Protein AF-A0A1Y1UMY4-F1 (afdb_monomer_lite)

pLDDT: mean 73.01, std 16.96, range [22.61, 96.69]

Radius of gyration: 31.1 Å; chains: 1; bounding box: 79×78×99 Å

Organism: NCBI:txid4999

Foldseek 3Di:
DDDPPQDPVNVVVVVVCVVQFDAQADDDQQAFQRWRWGADPQAIWTHRPQDPDDTDDQPDQPVFGHWPDWDDDVQKIWTFTADPPAAWGKTKIAGNCSNPPPDDDSVNNVAGMEIDTDNHDFLDKDWCPPPVDPQPDDDCVLDTFIWTHGFFWTKTWDFDVPPTHTYIFIWTAGQPAWDKTWGPDDYDDGPVHTFPHKDWDDADQWIKMWTADPQWIWIWTWHWHADPVRIIMITIGTADIDPDGAFDDWDWYYDDFFIWIFTAHQFFTKTKTKGKDFDDDDPVVVVVDPDDDPGDIGIDIDIDGQDRFAGWPDWDDAPQWIFTWHQDPQAIKTFIAGPSRDGPAIDDPGNAAFPDKDWDPCVSNVAWFWIWTRRSRDTDTATPDDDPCLLVRLLVSLVVCVVVVHQSQRSLCSSCVVVDPCSLLSNLVPDPDDLLSSLLSQLNSCLSVVNLLLNLLSQLLNQLLQLLVVLVVVVVCVVPDPPQDCVVNLLSLLVNLLSVLVLLVVVVVLPLSSVCCLQAPVSLVSNLSSLVSLVVSLVVLLPDPDFHWADDDPPDDTPSDGDVVRSVVSNVSSVCRCQLQLHPSVLQNVLSVPDDDDPVVRVCCSSDSDRPRPPPPPSPHPDCCSNPVPPPPPPPDPDPDPPPPPDPQFFQFSRSRDGDPDDDDDDDDDDPVVVRVVVRCRHDSNRTHGHGDD

Secondary structure (DSSP, 8-state):
-PPPPPPHHHHHHHHHHHHHS-----S-B-TTT-EEEEEETTEEEEEESSS-PPPEE----TTSPPPSEEEEETTEEEEEEE-TTSS-EEEEEEEGGGG-SS---TTTTTTS-EEEEESS--SEEEE---SS--STT--GGG---EEEE-SSEEEEEEEE--TTS-EEEEEEEETTS-EEEETTPPPPPP-----SEEEEEEETTEEEEEEEETTEEEEEEEEEEE-TTS-EEEEEEEEEEES--S-SEEEEEEETTEEEEEEEETTEEEEEEEEEEEE---HHHHTT--STT--EEEEEEEEEEE---SEEEEEEEETTEEEEEEEETTEEEEEEE-TT--EEEEEEEES---SEEEE-HHHHTTSSEEEEEE-SS-EEEEEES--S-HHHHHHHHHHHHHHTT--THHHHHHHHHT--TTHHHHHHHH----HHHHHHHHHHHHTTTT-HHHHHHHHHHHHHHHHHHHHHHHHHHTTTS-----HHHHHHHHHHHHHHHHHHHHHHTT-TTTTHHHHSHHHHHHHHHHHHHHHHHHHHHHT--SPBPPPPPTTS----S-BHHHHHHHHHHHHHHHHHTT--HHHHHHHHHH-PPPHHHHHHHHH-SS----------PPPTHHHH----------S-------S--PEEETTT--EES------SSS-HHHHHHHHHTT-BTTTB-EEE--

Sequence (694 aa):
MMDPAESSKAGLQRMRRLAAAPPTIKDARHLITSHLVYPSPSGFLITPIYDSYPPRPIPFPPIMSPVKFLWQHGDWITTYHPNIVGEGGQLGIYPKGILSPTMVPANVLGLNHATLALDKEPIEVLPLYTSGDGPPSWRPEHGPVLLVLTTKALLLVHPSSQAYKYTSTMIQCPIHMRWRASVGEQVPVDSGYAIERGWMGEAGDAAWVATESEGELRMLRAEVGMSRDDTWYLEVTPLPALPVRGLQGVVFMPFEDGVEAVVIQPRAAHTYTIQRQEAELVNSFAELSEATSQVSWDWFVSGSRTASLPGIIEAIQVGPNFIVVLSTDDGVMLAQMDRLWTIQSKVDLGPRRVDGIMCSQGALGGTLGLVGIHDGREILLVPFPLQEDLASSAYDSILSAINDGSDWSDVVRAAFASRKPNLARDILQLARLDADHLLQLQVAVFGHSHQNQLRDVSAEMLRLRQASGLFTLAAQFEKIIKFDCVWPLVTVAEWSFCTLSSIFRDVILKDAVRSLHVLVPHARSTILVLLSQLDAFSSYVAGLDHPIPQPQTRYMPTSLSGDPRATILAKDRMRNLASSHGVEIERWGKELQAIHMRPTEEESLFLQPELVPVRLKALTLPAPSSLFLNESESQIYDAVTFAPIAGDVGLICDRCESRTVASFGVTGGDSIWEKWVKDREESCGCGGCWVRGR

Structure (mmCIF, N/CA/C/O backbone):
data_AF-A0A1Y1UMY4-F1
#
_entry.id   AF-A0A1Y1UMY4-F1
#
loop_
_atom_site.group_PDB
_atom_site.id
_atom_site.type_symbol
_atom_site.label_atom_id
_atom_site.label_alt_id
_atom_site.label_comp_id
_atom_site.label_asym_id
_atom_site.label_entity_id
_atom_site.label_seq_id
_atom_site.pdbx_PDB_ins_code
_atom_site.Cartn_x
_atom_site.Cartn_y
_atom_site.Cartn_z
_atom_site.occupancy
_atom_site.B_iso_or_equiv
_atom_site.auth_seq_id
_atom_site.auth_comp_id
_atom_site.auth_asym_id
_atom_site.auth_atom_id
_atom_site.pdbx_PDB_model_num
ATOM 1 N N . MET A 1 1 ? 22.511 -48.573 -16.377 1.00 36.56 1 MET A N 1
ATOM 2 C CA . MET A 1 1 ? 22.950 -48.560 -14.966 1.00 36.56 1 MET A CA 1
ATOM 3 C C . MET A 1 1 ? 21.928 -47.732 -14.217 1.00 36.56 1 MET A C 1
ATOM 5 O O . MET A 1 1 ? 21.738 -46.588 -14.592 1.00 36.56 1 MET A O 1
ATOM 9 N N . MET A 1 2 ? 21.171 -48.342 -13.302 1.00 33.12 2 MET A N 1
ATOM 10 C CA . MET A 1 2 ? 20.221 -47.612 -12.459 1.00 33.12 2 MET A CA 1
ATOM 11 C C . MET A 1 2 ? 21.018 -46.898 -11.375 1.00 33.12 2 MET A C 1
ATOM 13 O O . MET A 1 2 ? 21.764 -47.561 -10.651 1.00 33.12 2 MET A O 1
ATOM 17 N N . ASP A 1 3 ? 20.884 -45.577 -11.288 1.00 37.84 3 ASP A N 1
ATOM 18 C CA . ASP A 1 3 ? 21.453 -44.838 -10.169 1.00 37.84 3 ASP A CA 1
ATOM 19 C C . ASP A 1 3 ? 20.849 -45.367 -8.860 1.00 37.84 3 ASP A C 1
ATOM 21 O O . ASP A 1 3 ? 19.635 -45.601 -8.786 1.00 37.84 3 ASP A O 1
ATOM 25 N N . PRO A 1 4 ? 21.676 -45.625 -7.833 1.00 53.31 4 PRO A N 1
ATOM 26 C CA . PRO A 1 4 ? 21.186 -46.123 -6.561 1.00 53.31 4 PRO A CA 1
ATOM 27 C C . PRO A 1 4 ? 20.214 -45.108 -5.956 1.00 53.31 4 PRO A C 1
ATOM 29 O O . PRO A 1 4 ? 20.507 -43.914 -5.889 1.00 53.31 4 PRO A O 1
ATOM 32 N N . ALA A 1 5 ? 19.056 -45.605 -5.514 1.00 50.12 5 ALA A N 1
ATOM 33 C CA . ALA A 1 5 ? 18.017 -44.797 -4.895 1.00 50.12 5 ALA A CA 1
ATOM 34 C C . ALA A 1 5 ? 18.607 -43.936 -3.770 1.00 50.12 5 ALA A C 1
ATOM 36 O O . ALA A 1 5 ? 19.289 -44.431 -2.867 1.00 50.12 5 ALA A O 1
ATOM 37 N N . GLU A 1 6 ? 18.351 -42.634 -3.845 1.00 58.62 6 GLU A N 1
ATOM 38 C CA . GLU A 1 6 ? 18.824 -41.673 -2.862 1.00 58.62 6 GLU A CA 1
ATOM 39 C C . GLU A 1 6 ? 18.323 -42.069 -1.465 1.00 58.62 6 GLU A C 1
ATOM 41 O O . GLU A 1 6 ? 17.126 -42.240 -1.232 1.00 58.62 6 GLU A O 1
ATOM 46 N N . SER A 1 7 ? 19.248 -42.243 -0.518 1.00 74.50 7 SER A N 1
ATOM 47 C CA . SER A 1 7 ? 18.874 -42.597 0.853 1.00 74.50 7 SER A CA 1
ATOM 48 C C . SER A 1 7 ? 18.016 -41.495 1.486 1.00 74.50 7 SER A C 1
ATOM 50 O O . SER A 1 7 ? 18.264 -40.305 1.276 1.00 74.50 7 SER A O 1
ATOM 52 N N . SER A 1 8 ? 17.057 -41.872 2.338 1.00 50.28 8 SER A N 1
ATOM 53 C CA . SER A 1 8 ? 16.174 -40.925 3.040 1.00 50.28 8 SER A CA 1
ATOM 54 C C . SER A 1 8 ? 16.948 -39.824 3.774 1.00 50.28 8 SER A C 1
ATOM 56 O O . SER A 1 8 ? 16.522 -38.675 3.803 1.00 50.28 8 SER A O 1
ATOM 58 N N . LYS A 1 9 ? 18.133 -40.146 4.304 1.00 57.78 9 LYS A N 1
ATOM 59 C CA . LYS A 1 9 ? 19.028 -39.205 4.987 1.00 57.78 9 LYS A CA 1
ATOM 60 C C . LYS A 1 9 ? 19.677 -38.197 4.033 1.00 57.78 9 LYS A C 1
ATOM 62 O O . LYS A 1 9 ? 19.785 -37.026 4.392 1.00 57.78 9 LYS A O 1
ATOM 67 N N . ALA A 1 10 ? 20.080 -38.632 2.839 1.00 60.75 10 ALA A N 1
ATOM 68 C CA . ALA A 1 10 ? 20.616 -37.752 1.800 1.00 60.75 10 ALA A CA 1
ATOM 69 C C . ALA A 1 10 ? 19.525 -36.815 1.259 1.00 60.75 10 ALA A C 1
ATOM 71 O O . ALA A 1 10 ? 19.747 -35.606 1.196 1.00 60.75 10 ALA A O 1
ATOM 72 N N . GLY A 1 11 ? 18.313 -37.336 1.032 1.00 62.06 11 GLY A N 1
ATOM 73 C CA . GLY A 1 11 ? 17.154 -36.526 0.651 1.00 62.06 11 GLY A CA 1
ATOM 74 C C . GLY A 1 11 ? 16.782 -35.485 1.714 1.00 62.06 11 GLY A C 1
ATOM 75 O O . GLY A 1 11 ? 16.534 -34.325 1.392 1.00 62.06 11 GLY A O 1
ATOM 76 N N . LEU A 1 12 ? 16.828 -35.851 3.000 1.00 51.88 12 LEU A N 1
ATOM 77 C CA . LEU A 1 12 ? 16.530 -34.945 4.118 1.00 51.88 12 LEU A CA 1
ATOM 78 C C . LEU A 1 12 ? 17.640 -33.900 4.331 1.00 51.88 12 LEU A C 1
ATOM 80 O O . LEU A 1 12 ? 17.353 -32.753 4.666 1.00 51.88 12 LEU A O 1
ATOM 84 N N . GLN A 1 13 ? 18.905 -34.251 4.079 1.00 54.06 13 GLN A N 1
ATOM 85 C CA . GLN A 1 13 ? 20.010 -33.287 4.046 1.00 54.06 13 GLN A CA 1
ATOM 86 C C . GLN A 1 13 ? 19.921 -32.341 2.847 1.00 54.06 13 GLN A C 1
ATOM 88 O O . GLN A 1 13 ? 20.197 -31.156 3.012 1.00 54.06 13 GLN A O 1
ATOM 93 N N . ARG A 1 14 ? 19.495 -32.817 1.672 1.00 61.66 14 ARG A N 1
ATOM 94 C CA . ARG A 1 14 ? 19.225 -31.960 0.512 1.00 61.66 14 ARG A CA 1
ATOM 95 C C . ARG A 1 14 ? 18.067 -31.007 0.794 1.00 61.66 14 ARG A C 1
ATOM 97 O O . ARG A 1 14 ? 18.213 -29.820 0.554 1.00 61.66 14 ARG A O 1
ATOM 104 N N . MET A 1 15 ? 16.976 -31.492 1.385 1.00 44.41 15 MET A N 1
ATOM 105 C CA . MET A 1 15 ? 15.841 -30.666 1.819 1.00 44.41 15 MET A CA 1
ATOM 106 C C . MET A 1 15 ? 16.258 -29.618 2.855 1.00 44.41 15 MET A C 1
ATOM 108 O O . MET A 1 15 ? 15.881 -28.461 2.736 1.00 44.41 15 MET A O 1
ATOM 112 N N . ARG A 1 16 ? 17.096 -29.984 3.834 1.00 54.53 16 ARG A N 1
ATOM 113 C CA . ARG A 1 16 ? 17.650 -29.027 4.805 1.00 54.53 16 ARG A CA 1
ATOM 114 C C . ARG A 1 16 ? 18.604 -28.024 4.166 1.00 54.53 16 ARG A C 1
ATOM 116 O O . ARG A 1 16 ? 18.604 -26.879 4.583 1.00 54.53 16 ARG A O 1
ATOM 123 N N . ARG A 1 17 ? 19.390 -28.418 3.158 1.00 50.72 17 ARG A N 1
ATOM 124 C CA . ARG A 1 17 ? 20.234 -27.493 2.382 1.00 50.72 17 ARG A CA 1
ATOM 125 C C . ARG A 1 17 ? 19.408 -26.570 1.490 1.00 50.72 17 ARG A C 1
ATOM 127 O O . ARG A 1 17 ? 19.767 -25.414 1.378 1.00 50.72 17 ARG A O 1
ATOM 134 N N . LEU A 1 18 ? 18.307 -27.046 0.914 1.00 44.22 18 LEU A N 1
ATOM 135 C CA . LEU A 1 18 ? 17.356 -26.222 0.160 1.00 44.22 18 LEU A CA 1
ATOM 136 C C . LEU A 1 18 ? 16.571 -25.270 1.074 1.00 44.22 18 LEU A C 1
ATOM 138 O O . LEU A 1 18 ? 16.262 -24.164 0.662 1.00 44.22 18 LEU A O 1
ATOM 142 N N . ALA A 1 19 ? 16.290 -25.678 2.316 1.00 43.62 19 ALA A N 1
ATOM 143 C CA . ALA A 1 19 ? 15.649 -24.836 3.326 1.00 43.62 19 ALA A CA 1
ATOM 144 C C . ALA A 1 19 ? 16.617 -23.852 4.014 1.00 43.62 19 ALA A C 1
ATOM 146 O O . ALA A 1 19 ? 16.173 -22.836 4.535 1.00 43.62 19 ALA A O 1
ATOM 147 N N . ALA A 1 20 ? 17.919 -24.164 4.054 1.00 38.81 20 ALA A N 1
ATOM 148 C CA . ALA A 1 20 ? 18.959 -23.337 4.675 1.00 38.81 20 ALA A CA 1
ATOM 149 C C . ALA A 1 20 ? 19.760 -22.494 3.671 1.00 38.81 20 ALA A C 1
ATOM 151 O O . ALA A 1 20 ? 20.497 -21.606 4.089 1.00 38.81 20 ALA A O 1
ATOM 152 N N . ALA A 1 21 ? 19.658 -22.775 2.370 1.00 33.44 21 ALA A N 1
ATOM 153 C CA . ALA A 1 21 ? 20.137 -21.874 1.338 1.00 33.44 21 ALA A CA 1
ATOM 154 C C . ALA A 1 21 ? 19.139 -20.710 1.263 1.00 33.44 21 ALA A C 1
ATOM 156 O O . ALA A 1 21 ? 17.986 -20.951 0.898 1.00 33.44 21 ALA A O 1
ATOM 157 N N . PRO A 1 22 ? 19.532 -19.479 1.629 1.00 38.06 22 PRO A N 1
ATOM 158 C CA . PRO A 1 22 ? 18.684 -18.329 1.378 1.00 38.06 22 PRO A CA 1
ATOM 159 C C . PRO A 1 22 ? 18.432 -18.278 -0.137 1.00 38.06 22 PRO A C 1
ATOM 161 O O . PRO A 1 22 ? 19.393 -18.344 -0.912 1.00 38.06 22 PRO A O 1
ATOM 164 N N . PRO A 1 23 ? 17.166 -18.285 -0.587 1.00 38.00 23 PRO A N 1
ATOM 165 C CA . PRO A 1 23 ? 16.874 -18.200 -2.007 1.00 38.00 23 PRO A CA 1
ATOM 166 C C . PRO A 1 23 ? 17.467 -16.893 -2.539 1.00 38.00 23 PRO A C 1
ATOM 168 O O . PRO A 1 23 ? 17.378 -15.859 -1.886 1.00 38.00 23 PRO A O 1
ATOM 171 N N . THR A 1 24 ? 18.086 -16.933 -3.716 1.00 34.22 24 THR A N 1
ATOM 172 C CA . THR A 1 24 ? 18.463 -15.725 -4.457 1.00 34.22 24 THR A CA 1
ATOM 173 C C . THR A 1 24 ? 17.178 -14.984 -4.815 1.00 34.22 24 THR A C 1
ATOM 175 O O . THR A 1 24 ? 16.451 -15.412 -5.712 1.00 34.22 24 THR A O 1
ATOM 178 N N . ILE A 1 25 ? 16.861 -13.923 -4.075 1.00 43.47 25 ILE A N 1
ATOM 179 C CA . ILE A 1 25 ? 15.634 -13.141 -4.238 1.00 43.47 25 ILE A CA 1
ATOM 180 C C . ILE A 1 25 ? 15.899 -12.109 -5.335 1.00 43.47 25 ILE A C 1
ATOM 182 O O . ILE A 1 25 ? 16.573 -11.110 -5.111 1.00 43.47 25 ILE A O 1
ATOM 186 N N . LYS A 1 26 ? 15.389 -12.372 -6.538 1.00 35.94 26 LYS A N 1
ATOM 187 C CA . LYS A 1 26 ? 15.109 -11.336 -7.537 1.00 35.94 26 LYS A CA 1
ATOM 188 C C . LYS A 1 26 ? 13.591 -11.183 -7.594 1.00 35.94 26 LYS A C 1
ATOM 190 O O . LYS A 1 26 ? 12.945 -12.090 -8.106 1.00 35.94 26 LYS A O 1
ATOM 195 N N . ASP A 1 27 ? 13.085 -10.093 -7.012 1.00 44.94 27 ASP A N 1
ATOM 196 C CA . ASP A 1 27 ? 11.700 -9.577 -7.082 1.00 44.94 27 ASP A CA 1
ATOM 197 C C . ASP A 1 27 ? 10.603 -10.491 -6.484 1.00 44.94 27 ASP A C 1
ATOM 199 O O . ASP A 1 27 ? 10.583 -11.695 -6.703 1.00 44.94 27 ASP A O 1
ATOM 203 N N . ALA A 1 28 ? 9.607 -10.054 -5.707 1.00 51.97 28 ALA A N 1
ATOM 204 C CA . ALA A 1 28 ? 9.088 -8.747 -5.314 1.00 51.97 28 ALA A CA 1
ATOM 205 C C . ALA A 1 28 ? 8.310 -8.928 -3.991 1.00 51.97 28 ALA A C 1
ATOM 207 O O . ALA A 1 28 ? 7.647 -9.952 -3.775 1.00 51.97 28 ALA A O 1
ATOM 208 N N . ARG A 1 29 ? 8.350 -7.937 -3.091 1.00 48.78 29 ARG A N 1
ATOM 209 C CA . ARG A 1 29 ? 7.469 -7.922 -1.915 1.00 48.78 29 ARG A CA 1
ATOM 210 C C . ARG A 1 29 ? 6.068 -7.527 -2.369 1.00 48.78 29 ARG A C 1
ATOM 212 O O . ARG A 1 29 ? 5.884 -6.489 -2.993 1.00 48.78 29 ARG A O 1
ATOM 219 N N . HIS A 1 30 ? 5.085 -8.353 -2.046 1.00 53.31 30 HIS A N 1
ATOM 220 C CA . HIS A 1 30 ? 3.710 -8.112 -2.435 1.00 53.31 30 HIS A CA 1
ATOM 221 C C . HIS A 1 30 ? 3.126 -6.909 -1.682 1.00 53.31 30 HIS A C 1
ATOM 223 O O . HIS A 1 30 ? 2.999 -6.956 -0.457 1.00 53.31 30 HIS A O 1
ATOM 229 N N . LEU A 1 31 ? 2.745 -5.864 -2.427 1.00 48.31 31 LEU A N 1
ATOM 230 C CA . LEU A 1 31 ? 2.330 -4.558 -1.889 1.00 48.31 31 LEU A CA 1
ATOM 231 C C . LEU A 1 31 ? 1.123 -4.610 -0.931 1.00 48.31 31 LEU A C 1
ATOM 233 O O . LEU A 1 31 ? 1.003 -3.734 -0.090 1.00 48.31 31 LEU A O 1
ATOM 237 N N . ILE A 1 32 ? 0.247 -5.620 -1.035 1.00 51.47 32 ILE A N 1
ATOM 238 C CA . ILE A 1 32 ? -0.978 -5.713 -0.206 1.00 51.47 32 ILE A CA 1
ATOM 239 C C . ILE A 1 32 ? -0.870 -6.797 0.873 1.00 51.47 32 ILE A C 1
ATOM 241 O O . ILE A 1 32 ? -1.216 -6.581 2.023 1.00 51.47 32 ILE A O 1
ATOM 245 N N . THR A 1 33 ? -0.370 -7.985 0.529 1.00 57.88 33 THR A N 1
ATOM 246 C CA . THR A 1 33 ? -0.416 -9.147 1.443 1.00 57.88 33 THR A CA 1
ATOM 247 C C . THR A 1 33 ? 0.867 -9.341 2.244 1.00 57.88 33 THR A C 1
ATOM 249 O O . THR A 1 33 ? 0.981 -10.333 2.959 1.00 57.88 33 THR A O 1
ATOM 252 N N . SER A 1 34 ? 1.875 -8.471 2.091 1.00 61.12 34 SER A N 1
ATOM 253 C CA . SER A 1 34 ? 3.194 -8.639 2.721 1.00 61.12 34 SER A CA 1
ATOM 254 C C . SER A 1 34 ? 3.832 -10.015 2.482 1.00 61.12 34 SER A C 1
ATOM 256 O O . SER A 1 34 ? 4.637 -10.481 3.282 1.00 61.12 34 SER A O 1
ATOM 258 N N . HIS A 1 35 ? 3.485 -10.702 1.395 1.00 67.44 35 HIS A N 1
ATOM 259 C CA . HIS A 1 35 ? 4.154 -11.940 1.023 1.00 67.44 35 HIS A CA 1
ATOM 260 C C . HIS A 1 35 ? 5.439 -11.622 0.249 1.00 67.44 35 HIS A C 1
ATOM 262 O O . HIS A 1 35 ? 5.453 -10.738 -0.607 1.00 67.44 35 HIS A O 1
ATOM 268 N N . LEU A 1 36 ? 6.517 -12.349 0.527 1.00 70.12 36 LEU A N 1
ATOM 269 C CA . LEU A 1 36 ? 7.683 -12.390 -0.348 1.00 70.12 36 LEU A CA 1
ATOM 270 C C . LEU A 1 36 ? 7.368 -13.338 -1.488 1.00 70.12 36 LEU A C 1
ATOM 272 O O . LEU A 1 36 ? 7.119 -14.522 -1.261 1.00 70.12 36 LEU A O 1
ATOM 276 N N . VAL A 1 37 ? 7.389 -12.811 -2.703 1.00 69.31 37 VAL A N 1
ATOM 277 C CA . VAL A 1 37 ? 7.469 -13.625 -3.907 1.00 69.31 37 VAL A CA 1
ATOM 278 C C . VAL A 1 37 ? 8.944 -13.730 -4.262 1.00 69.31 37 VAL A C 1
ATOM 280 O O . VAL A 1 37 ? 9.647 -12.727 -4.197 1.00 69.31 37 VAL A O 1
ATOM 283 N N . TYR A 1 38 ? 9.428 -14.930 -4.570 1.00 69.62 38 TYR A N 1
ATOM 284 C CA . TYR A 1 38 ? 10.811 -15.117 -5.002 1.00 69.62 38 TYR A CA 1
ATOM 285 C C . TYR A 1 38 ? 10.964 -16.306 -5.953 1.00 69.62 38 TYR A C 1
ATOM 287 O O . TYR A 1 38 ? 10.194 -17.273 -5.883 1.00 69.62 38 TYR A O 1
ATOM 295 N N . PRO A 1 39 ? 11.962 -16.260 -6.848 1.00 69.38 39 PRO A N 1
ATOM 296 C CA . PRO A 1 39 ? 12.202 -17.319 -7.811 1.00 69.38 39 PRO A CA 1
ATOM 297 C C . PRO A 1 39 ? 12.777 -18.574 -7.138 1.00 69.38 39 PRO A C 1
ATOM 299 O O . PRO A 1 39 ? 13.544 -18.528 -6.178 1.00 69.38 39 PRO A O 1
ATOM 302 N N . SER A 1 40 ? 12.409 -19.724 -7.683 1.00 72.94 40 SER A N 1
ATOM 303 C CA . SER A 1 40 ? 12.843 -21.074 -7.329 1.00 72.94 40 SER A CA 1
ATOM 304 C C . SER A 1 40 ? 13.078 -21.860 -8.628 1.00 72.94 40 SER A C 1
ATOM 306 O O . SER A 1 40 ? 12.461 -21.555 -9.651 1.00 72.94 40 SER A O 1
ATOM 308 N N . PRO A 1 41 ? 13.913 -22.918 -8.636 1.00 69.75 41 PRO A N 1
ATOM 309 C CA . PRO A 1 41 ? 14.074 -23.781 -9.811 1.00 69.75 41 PRO A CA 1
ATOM 310 C C . PRO A 1 41 ? 12.758 -24.355 -10.365 1.00 69.75 41 PRO A C 1
ATOM 312 O O . PRO A 1 41 ? 12.697 -24.749 -11.525 1.00 69.75 41 PRO A O 1
ATOM 315 N N . SER A 1 42 ? 11.707 -24.417 -9.541 1.00 70.00 42 SER A N 1
ATOM 316 C CA . SER A 1 42 ? 10.377 -24.916 -9.901 1.00 70.00 42 SER A CA 1
ATOM 317 C C . SER A 1 42 ? 9.348 -23.815 -10.215 1.00 70.00 42 SER A C 1
ATOM 319 O O . SER A 1 42 ? 8.154 -24.108 -10.222 1.00 70.00 42 SER A O 1
ATOM 321 N N . GLY A 1 43 ? 9.767 -22.562 -10.421 1.00 75.81 43 GLY A N 1
ATOM 322 C CA . GLY A 1 43 ? 8.888 -21.402 -10.629 1.00 75.81 43 GLY A CA 1
ATOM 323 C C . GLY A 1 43 ? 8.980 -20.402 -9.478 1.00 75.81 43 GLY A C 1
ATOM 324 O O . GLY A 1 43 ? 10.022 -20.281 -8.852 1.00 75.81 43 GLY A O 1
ATOM 325 N N . PHE A 1 44 ? 7.902 -19.692 -9.156 1.00 74.75 44 PHE A N 1
ATOM 326 C CA . PHE A 1 44 ? 7.912 -18.720 -8.058 1.00 74.75 44 PHE A CA 1
ATOM 327 C C . PHE A 1 44 ? 7.317 -19.320 -6.786 1.00 74.75 44 PHE A C 1
ATOM 329 O O . PHE A 1 44 ? 6.289 -20.006 -6.817 1.00 74.75 44 PHE A O 1
ATOM 336 N N . LEU A 1 45 ? 7.980 -19.059 -5.664 1.00 76.69 45 LEU A N 1
ATOM 337 C CA . LEU A 1 45 ? 7.483 -19.363 -4.333 1.00 76.69 45 LEU A CA 1
ATOM 338 C C . LEU A 1 45 ? 6.942 -18.089 -3.698 1.00 76.69 45 LEU A C 1
ATOM 340 O O . LEU A 1 45 ? 7.440 -16.990 -3.932 1.00 76.69 45 LEU A O 1
ATOM 344 N N . ILE A 1 46 ? 5.916 -18.267 -2.884 1.00 77.38 46 ILE A N 1
ATOM 345 C CA . ILE A 1 46 ? 5.348 -17.248 -2.028 1.00 77.38 46 ILE A CA 1
ATOM 346 C C . ILE A 1 46 ? 5.578 -17.693 -0.596 1.00 77.38 46 ILE A C 1
ATOM 348 O O . ILE A 1 46 ? 5.159 -18.789 -0.209 1.00 77.38 46 ILE A O 1
ATOM 352 N N . THR A 1 47 ? 6.181 -16.816 0.193 1.00 76.19 47 THR A N 1
ATOM 353 C CA . THR A 1 47 ? 6.294 -16.994 1.636 1.00 76.19 47 THR A CA 1
ATOM 354 C C . THR A 1 47 ? 5.704 -15.770 2.317 1.00 76.19 47 THR A C 1
ATOM 356 O O . THR A 1 47 ? 6.152 -14.655 2.045 1.00 76.19 47 THR A O 1
ATOM 359 N N . PRO A 1 48 ? 4.690 -15.924 3.176 1.00 67.81 48 PRO A N 1
ATOM 360 C CA . PRO A 1 48 ? 4.252 -14.822 4.023 1.00 67.81 48 PRO A CA 1
ATOM 361 C C . PRO A 1 48 ? 5.435 -14.343 4.874 1.00 67.81 48 PRO A C 1
ATOM 363 O O . PRO A 1 48 ? 6.095 -15.155 5.514 1.00 67.81 48 PRO A O 1
ATOM 366 N N . ILE A 1 49 ? 5.729 -13.037 4.883 1.00 58.16 49 ILE A N 1
ATOM 367 C CA . ILE A 1 49 ? 6.838 -12.494 5.698 1.00 58.16 49 ILE A CA 1
ATOM 368 C C . ILE A 1 49 ? 6.600 -12.749 7.188 1.00 58.16 49 ILE A C 1
ATOM 370 O O . ILE A 1 49 ? 7.549 -12.902 7.953 1.00 58.16 49 ILE A O 1
ATOM 374 N N . TYR A 1 50 ? 5.330 -12.769 7.589 1.00 50.59 50 TYR A N 1
ATOM 375 C CA . TYR A 1 50 ? 4.914 -12.731 8.986 1.00 50.59 50 TYR A CA 1
ATOM 376 C C . TYR A 1 50 ? 4.346 -14.053 9.509 1.00 50.59 50 TYR A C 1
ATOM 378 O O . TYR A 1 50 ? 4.209 -14.204 10.720 1.00 50.59 50 TYR A O 1
ATOM 386 N N . ASP A 1 51 ? 4.113 -15.046 8.644 1.00 54.19 51 ASP A N 1
ATOM 387 C CA . ASP A 1 51 ? 3.682 -16.373 9.081 1.00 54.19 51 ASP A CA 1
ATOM 388 C C . ASP A 1 51 ? 4.806 -17.404 8.961 1.00 54.19 51 ASP A C 1
ATOM 390 O O . ASP A 1 51 ? 5.578 -17.434 8.007 1.00 54.19 51 ASP A O 1
ATOM 394 N N . SER A 1 52 ? 4.813 -18.358 9.890 1.00 55.91 52 SER A N 1
ATOM 395 C CA . SER A 1 52 ? 5.704 -19.531 9.867 1.00 55.91 52 SER A CA 1
ATOM 396 C C . SER A 1 52 ? 5.362 -20.571 8.784 1.00 55.91 52 SER A C 1
ATOM 398 O O . SER A 1 52 ? 5.864 -21.699 8.831 1.00 55.91 52 SER A O 1
ATOM 400 N N . TYR A 1 53 ? 4.498 -20.231 7.820 1.00 61.69 53 TYR A N 1
ATOM 401 C CA . TYR A 1 53 ? 4.160 -21.152 6.742 1.00 61.69 53 TYR A CA 1
ATOM 402 C C . TYR A 1 53 ? 5.387 -21.417 5.871 1.00 61.69 53 TYR A C 1
ATOM 404 O O . TYR A 1 53 ? 6.119 -20.487 5.522 1.00 61.69 53 TYR A O 1
ATOM 412 N N . PRO A 1 54 ? 5.618 -22.684 5.488 1.00 69.44 54 PRO A N 1
ATOM 413 C CA . PRO A 1 54 ? 6.675 -22.986 4.550 1.00 69.44 54 PRO A CA 1
ATOM 414 C C . PRO A 1 54 ? 6.390 -22.280 3.216 1.00 69.44 54 PRO A C 1
ATOM 416 O O . PRO A 1 54 ? 5.222 -22.138 2.833 1.00 69.44 54 PRO A O 1
ATOM 419 N N . PRO A 1 55 ? 7.446 -21.896 2.486 1.00 76.88 55 PRO A N 1
ATOM 420 C CA . PRO A 1 55 ? 7.316 -21.406 1.126 1.00 76.88 55 PRO A CA 1
ATOM 421 C C . PRO A 1 55 ? 6.452 -22.331 0.282 1.00 76.88 55 PRO A C 1
ATOM 423 O O . PRO A 1 55 ? 6.671 -23.546 0.258 1.00 76.88 55 PRO A O 1
ATOM 426 N N . ARG A 1 56 ? 5.484 -21.764 -0.430 1.00 77.75 56 ARG A N 1
ATOM 427 C CA . ARG A 1 56 ? 4.577 -22.524 -1.297 1.00 77.75 56 ARG A CA 1
ATOM 428 C C . ARG A 1 56 ? 4.619 -21.984 -2.724 1.00 77.75 56 ARG A C 1
ATOM 430 O O . ARG A 1 56 ? 4.811 -20.785 -2.896 1.00 77.75 56 ARG A O 1
ATOM 437 N N . PRO A 1 57 ? 4.440 -22.823 -3.753 1.00 78.06 57 PRO A N 1
ATOM 438 C CA . PRO A 1 57 ? 4.334 -22.335 -5.123 1.00 78.06 57 PRO A CA 1
ATOM 439 C C . PRO A 1 57 ? 3.117 -21.421 -5.279 1.00 78.06 57 PRO A C 1
ATOM 441 O O . PRO A 1 57 ? 2.084 -21.637 -4.638 1.00 78.06 57 PRO A O 1
ATOM 444 N N . ILE A 1 58 ? 3.235 -20.408 -6.139 1.00 75.81 58 ILE A N 1
ATOM 445 C CA . ILE A 1 58 ? 2.074 -19.611 -6.553 1.00 75.81 58 ILE A CA 1
ATOM 446 C C . ILE A 1 58 ? 1.049 -20.563 -7.193 1.00 75.81 58 ILE A C 1
ATOM 448 O O . ILE A 1 58 ? 1.450 -21.389 -8.021 1.00 75.81 58 ILE A O 1
ATOM 452 N N . PRO A 1 59 ? -0.247 -20.488 -6.841 1.00 71.06 59 PRO A N 1
ATOM 453 C CA . PRO A 1 59 ? -1.268 -21.389 -7.370 1.00 71.06 59 PRO A CA 1
ATOM 454 C C . PRO A 1 59 ? -1.653 -21.023 -8.815 1.00 71.06 59 PRO A C 1
ATOM 456 O O . PRO A 1 59 ? -2.789 -20.647 -9.098 1.00 71.06 59 PRO A O 1
ATOM 459 N N . PHE A 1 60 ? -0.702 -21.124 -9.744 1.00 71.19 60 PHE A N 1
ATOM 460 C CA . PHE A 1 60 ? -0.973 -20.997 -11.173 1.00 71.19 60 PHE A CA 1
ATOM 461 C C . PHE A 1 60 ? -1.725 -22.230 -11.697 1.00 71.19 60 PHE A C 1
ATOM 463 O O . PHE A 1 60 ? -1.579 -23.325 -11.138 1.00 71.19 60 PHE A O 1
ATOM 470 N N . PRO A 1 61 ? -2.517 -22.094 -12.778 1.00 71.25 61 PRO A N 1
ATOM 471 C CA . PRO A 1 61 ? -3.178 -23.232 -13.404 1.00 71.25 61 PRO A CA 1
ATOM 472 C C . PRO A 1 61 ? -2.167 -24.339 -13.759 1.00 71.25 61 PRO A C 1
ATOM 474 O O . PRO A 1 61 ? -1.168 -24.055 -14.420 1.00 71.25 61 PRO A O 1
ATOM 477 N N . PRO A 1 62 ? -2.427 -25.615 -13.409 1.00 64.94 62 PRO A N 1
ATOM 478 C CA . PRO A 1 62 ? -1.477 -26.718 -13.618 1.00 64.94 62 PRO A CA 1
ATOM 479 C C . PRO A 1 62 ? -1.215 -27.042 -15.098 1.00 64.94 62 PRO A C 1
ATOM 481 O O . PRO A 1 62 ? -0.362 -27.865 -15.411 1.00 64.94 62 PRO A O 1
ATOM 484 N N . ILE A 1 63 ? -1.976 -26.427 -16.007 1.00 71.56 63 ILE A N 1
ATOM 485 C CA . ILE A 1 63 ? -1.854 -26.585 -17.460 1.00 71.56 63 ILE A CA 1
ATOM 486 C C . ILE A 1 63 ? -0.673 -25.764 -18.005 1.00 71.56 63 ILE A C 1
ATOM 488 O O . ILE A 1 63 ? -0.171 -26.055 -19.088 1.00 71.56 63 ILE A O 1
ATOM 492 N N . MET A 1 64 ? -0.210 -24.756 -17.264 1.00 77.69 64 MET A N 1
ATOM 493 C CA . MET A 1 64 ? 0.897 -23.907 -17.688 1.00 77.69 64 MET A CA 1
ATOM 494 C C . MET A 1 64 ? 2.234 -24.411 -17.160 1.00 77.69 64 MET A C 1
ATOM 496 O O . MET A 1 64 ? 2.321 -25.054 -16.114 1.00 77.69 64 MET A O 1
ATOM 500 N N . SER A 1 65 ? 3.300 -24.074 -17.880 1.00 83.38 65 SER A N 1
ATOM 501 C CA . SER A 1 65 ? 4.657 -24.274 -17.391 1.00 83.38 65 SER A CA 1
ATOM 502 C C . SER A 1 65 ? 4.907 -23.454 -16.114 1.00 83.38 65 SER A C 1
ATOM 504 O O . SER A 1 65 ? 4.226 -22.448 -15.870 1.00 83.38 65 SER A O 1
ATOM 506 N N . PRO A 1 66 ? 5.940 -23.805 -15.329 1.00 82.50 66 PRO A N 1
ATOM 507 C CA . PRO A 1 66 ? 6.441 -22.931 -14.277 1.00 82.50 66 PRO A CA 1
ATOM 508 C C . PRO A 1 66 ? 6.730 -21.527 -14.810 1.00 82.50 66 PRO A C 1
ATOM 510 O O . PRO A 1 66 ? 7.249 -21.372 -15.916 1.00 82.50 66 PRO A O 1
ATOM 513 N N . VAL A 1 67 ? 6.389 -20.512 -14.019 1.00 83.19 67 VAL A N 1
ATOM 514 C CA . VAL A 1 67 ? 6.620 -19.112 -14.380 1.00 83.19 67 VAL A CA 1
ATOM 515 C C . VAL A 1 67 ? 8.114 -18.809 -14.402 1.00 83.19 67 VAL A C 1
ATOM 517 O O . VAL A 1 67 ? 8.831 -19.167 -13.467 1.00 83.19 67 VAL A O 1
ATOM 520 N N . LYS A 1 68 ? 8.564 -18.129 -15.461 1.00 82.50 68 LYS A N 1
ATOM 521 C CA . LYS A 1 68 ? 9.946 -17.660 -15.629 1.00 82.50 68 LYS A CA 1
ATOM 522 C C . LYS A 1 68 ? 10.131 -16.211 -15.176 1.00 82.50 68 LYS A C 1
ATOM 524 O O . LYS A 1 68 ? 11.134 -15.910 -14.540 1.00 82.50 68 LYS A O 1
ATOM 529 N N . PHE A 1 69 ? 9.150 -15.351 -15.446 1.00 82.94 69 PHE A N 1
ATOM 530 C CA . PHE A 1 69 ? 9.158 -13.942 -15.039 1.00 82.94 69 PHE A CA 1
ATOM 531 C C . PHE A 1 69 ? 7.836 -13.534 -14.420 1.00 82.94 69 PHE A C 1
ATOM 533 O O . PHE A 1 69 ? 6.784 -14.034 -14.823 1.00 82.94 69 PHE A O 1
ATOM 540 N N . LEU A 1 70 ? 7.902 -12.603 -13.476 1.00 84.25 70 LEU A N 1
ATOM 541 C CA . LEU A 1 70 ? 6.752 -12.084 -12.760 1.00 84.25 70 LEU A CA 1
ATOM 542 C C . LEU A 1 70 ? 6.896 -10.572 -12.606 1.00 84.25 70 LEU A C 1
ATOM 544 O O . LEU A 1 70 ? 7.897 -10.096 -12.083 1.00 84.25 70 LEU A O 1
ATOM 548 N N . TRP A 1 71 ? 5.863 -9.844 -13.013 1.00 84.69 71 TRP A N 1
ATOM 549 C CA . TRP A 1 71 ? 5.755 -8.400 -12.876 1.00 84.69 71 TRP A CA 1
ATOM 550 C C . TRP A 1 71 ? 4.504 -8.054 -12.061 1.00 84.69 71 TRP A C 1
ATOM 552 O O . TRP A 1 71 ? 3.415 -8.576 -12.320 1.00 84.69 71 TRP A O 1
ATOM 562 N N . GLN A 1 72 ? 4.655 -7.202 -11.043 1.00 77.69 72 GLN A N 1
ATOM 563 C CA . GLN A 1 72 ? 3.560 -6.780 -10.161 1.00 77.69 72 GLN A CA 1
ATOM 564 C C . GLN A 1 72 ? 3.138 -5.354 -10.478 1.00 77.69 72 GLN A C 1
ATOM 566 O O . GLN A 1 72 ? 3.965 -4.447 -10.551 1.00 77.69 72 GLN A O 1
ATOM 571 N N . HIS A 1 73 ? 1.840 -5.166 -10.669 1.00 76.81 73 HIS A N 1
ATOM 572 C CA . HIS A 1 73 ? 1.293 -4.012 -11.352 1.00 76.81 73 HIS A CA 1
ATOM 573 C C . HIS A 1 73 ? -0.050 -3.673 -10.689 1.00 76.81 73 HIS A C 1
ATOM 575 O O . HIS A 1 73 ? -1.044 -4.309 -11.014 1.00 76.81 73 HIS A O 1
ATOM 581 N N . GLY A 1 74 ? -0.106 -2.718 -9.752 1.00 76.62 74 GLY A N 1
ATOM 582 C CA . GLY A 1 74 ? -1.364 -2.331 -9.087 1.00 76.62 74 GLY A CA 1
ATOM 583 C C . GLY A 1 74 ? -2.108 -3.525 -8.465 1.00 76.62 74 GLY A C 1
ATOM 584 O O . GLY A 1 74 ? -1.564 -4.192 -7.577 1.00 76.62 74 GLY A O 1
ATOM 585 N N . ASP A 1 75 ? -3.317 -3.800 -8.970 1.00 75.88 75 ASP A N 1
ATOM 586 C CA . ASP A 1 75 ? -4.198 -4.931 -8.610 1.00 75.88 75 ASP A CA 1
ATOM 587 C C . ASP A 1 75 ? -4.025 -6.175 -9.494 1.00 75.88 75 ASP A C 1
ATOM 589 O O . ASP A 1 75 ? -4.807 -7.129 -9.424 1.00 75.88 75 ASP A O 1
ATOM 593 N N . TRP A 1 76 ? -2.973 -6.202 -10.304 1.00 81.94 76 TRP A N 1
ATOM 594 C CA . TRP A 1 76 ? -2.716 -7.236 -11.294 1.00 81.94 76 TRP A CA 1
ATOM 595 C C . TRP A 1 76 ? -1.285 -7.764 -11.212 1.00 81.94 76 TRP A C 1
ATOM 597 O O . TRP A 1 76 ? -0.345 -7.109 -10.756 1.00 81.94 76 TRP A O 1
ATOM 607 N N . ILE A 1 77 ? -1.121 -9.001 -11.658 1.00 85.44 77 ILE A N 1
ATOM 608 C CA . ILE A 1 77 ? 0.156 -9.695 -11.744 1.00 85.44 77 ILE A CA 1
ATOM 609 C C . ILE A 1 77 ? 0.262 -10.238 -13.151 1.00 85.44 77 ILE A C 1
ATOM 611 O O . ILE A 1 77 ? -0.593 -11.002 -13.599 1.00 85.44 77 ILE A O 1
ATOM 615 N N . THR A 1 78 ? 1.332 -9.862 -13.830 1.00 87.69 78 THR A N 1
ATOM 616 C CA . THR A 1 78 ? 1.655 -10.402 -15.143 1.00 87.69 78 THR A CA 1
ATOM 617 C C . THR A 1 78 ? 2.780 -11.403 -14.985 1.00 87.69 78 THR A C 1
ATOM 619 O O . THR A 1 78 ? 3.740 -11.165 -14.260 1.00 87.69 78 THR A O 1
ATOM 622 N N . THR A 1 79 ? 2.671 -12.548 -15.640 1.00 90.31 79 THR A N 1
ATOM 623 C CA . THR A 1 79 ? 3.691 -13.593 -15.574 1.00 90.31 79 THR A CA 1
ATOM 624 C C . THR A 1 79 ? 3.929 -14.199 -16.937 1.00 90.31 79 THR A C 1
ATOM 626 O O . THR A 1 79 ? 3.022 -14.249 -17.763 1.00 90.31 79 THR A O 1
ATOM 629 N N . TYR A 1 80 ? 5.141 -14.684 -17.169 1.00 92.75 80 TYR A N 1
ATOM 630 C CA . TYR A 1 80 ? 5.485 -15.383 -18.398 1.00 92.75 80 TYR A CA 1
ATOM 631 C C . TYR A 1 80 ? 5.734 -16.871 -18.138 1.00 92.75 80 TYR A C 1
ATOM 633 O O . TYR A 1 80 ? 6.584 -17.245 -17.324 1.00 92.75 80 TYR A O 1
ATOM 641 N N . HIS A 1 81 ? 5.001 -17.707 -18.866 1.00 91.12 81 HIS A N 1
ATOM 642 C CA . HIS A 1 81 ? 5.038 -19.163 -18.836 1.00 91.12 81 HIS A CA 1
ATOM 643 C C . HIS A 1 81 ? 5.695 -19.684 -20.131 1.00 91.12 81 HIS A C 1
ATOM 645 O O . HIS A 1 81 ? 5.031 -19.710 -21.167 1.00 91.12 81 HIS A O 1
ATOM 651 N N . PRO A 1 82 ? 6.984 -20.069 -20.133 1.00 91.94 82 PRO A N 1
ATOM 652 C CA . PRO A 1 82 ? 7.661 -20.554 -21.337 1.00 91.94 82 PRO A CA 1
ATOM 653 C C . PRO A 1 82 ? 7.061 -21.861 -21.878 1.00 91.94 82 PRO A C 1
ATOM 655 O O . PRO A 1 82 ? 6.716 -22.773 -21.129 1.00 91.94 82 PRO A O 1
ATOM 658 N N . ASN A 1 83 ? 7.012 -22.011 -23.199 1.00 90.62 83 ASN A N 1
ATOM 659 C CA . ASN A 1 83 ? 6.618 -23.275 -23.814 1.00 90.62 83 ASN A CA 1
ATOM 660 C C . ASN A 1 83 ? 7.610 -24.392 -23.445 1.00 90.62 83 ASN A C 1
ATOM 662 O O . ASN A 1 83 ? 8.821 -24.230 -23.553 1.00 90.62 83 ASN A O 1
ATOM 666 N N . ILE A 1 84 ? 7.098 -25.567 -23.061 1.00 86.69 84 ILE A N 1
ATOM 667 C CA . ILE A 1 84 ? 7.947 -26.718 -22.689 1.00 86.69 84 ILE A CA 1
ATOM 668 C C . ILE A 1 84 ? 8.723 -27.259 -23.905 1.00 86.69 84 ILE A C 1
ATOM 670 O O . ILE A 1 84 ? 9.818 -27.794 -23.756 1.00 86.69 84 ILE A O 1
ATOM 674 N N . VAL A 1 85 ? 8.149 -27.142 -25.108 1.00 88.25 85 VAL A N 1
ATOM 675 C CA . VAL A 1 85 ? 8.622 -27.829 -26.328 1.00 88.25 85 VAL A CA 1
ATOM 676 C C . VAL A 1 85 ? 9.016 -26.843 -27.443 1.00 88.25 85 VAL A C 1
ATOM 678 O O . VAL A 1 85 ? 9.162 -27.240 -28.594 1.00 88.25 85 VAL A O 1
ATOM 681 N N . GLY A 1 86 ? 9.196 -25.552 -27.152 1.00 85.94 86 GLY A N 1
ATOM 682 C CA . GLY A 1 86 ? 9.503 -24.580 -28.204 1.00 85.94 86 GLY A CA 1
ATOM 683 C C . GLY A 1 86 ? 9.922 -23.208 -27.705 1.00 85.94 86 GLY A C 1
ATOM 684 O O . GLY A 1 86 ? 10.032 -22.970 -26.506 1.00 85.94 86 GLY A O 1
ATOM 685 N N . GLU A 1 87 ? 10.156 -22.310 -28.658 1.00 86.81 87 GLU A N 1
ATOM 686 C CA . GLU A 1 87 ? 10.363 -20.893 -28.376 1.00 86.81 87 GLU A CA 1
ATOM 687 C C . GLU A 1 87 ? 9.032 -20.220 -28.001 1.00 86.81 87 GLU A C 1
ATOM 689 O O . GLU A 1 87 ? 7.945 -20.709 -28.332 1.00 86.81 87 GLU A O 1
ATOM 694 N N . GLY A 1 88 ? 9.124 -19.115 -27.264 1.00 91.62 88 GLY A N 1
ATOM 695 C CA . GLY A 1 88 ? 7.950 -18.385 -26.804 1.00 91.62 88 GLY A CA 1
ATOM 696 C C . GLY A 1 88 ? 7.262 -19.029 -25.604 1.00 91.62 88 GLY A C 1
ATOM 697 O O . GLY A 1 88 ? 7.854 -19.812 -24.852 1.00 91.62 88 GLY A O 1
ATOM 698 N N . GLY A 1 89 ? 6.011 -18.643 -25.384 1.00 93.69 89 GLY A N 1
ATOM 699 C CA . GLY A 1 89 ? 5.280 -18.994 -24.176 1.00 93.69 89 GLY A CA 1
ATOM 700 C C . GLY A 1 89 ? 3.924 -18.314 -24.081 1.00 93.69 89 GLY A C 1
ATOM 701 O O . GLY A 1 89 ? 3.372 -17.840 -25.070 1.00 93.69 89 GLY A O 1
ATOM 702 N N . GLN A 1 90 ? 3.378 -18.275 -22.873 1.00 92.94 90 GLN A N 1
ATOM 703 C CA . GLN A 1 90 ? 2.132 -17.594 -22.558 1.00 92.94 90 GLN A CA 1
ATOM 704 C C . GLN A 1 90 ? 2.381 -16.493 -21.533 1.00 92.94 90 GLN A C 1
ATOM 706 O O . GLN A 1 90 ? 2.930 -16.740 -20.462 1.00 92.94 90 GLN A O 1
ATOM 711 N N . LEU A 1 91 ? 1.946 -15.279 -21.846 1.00 92.31 91 LEU A N 1
ATOM 712 C CA . LEU A 1 91 ? 1.841 -14.192 -20.889 1.00 92.31 91 LEU A CA 1
ATOM 713 C C . LEU A 1 91 ? 0.494 -14.314 -20.168 1.00 92.31 91 LEU A C 1
ATOM 715 O O . LEU A 1 91 ? -0.559 -14.142 -20.780 1.00 92.31 91 LEU A O 1
ATOM 719 N N . GLY A 1 92 ? 0.526 -14.670 -18.888 1.00 90.06 92 GLY A N 1
ATOM 720 C CA . GLY A 1 92 ? -0.646 -14.761 -18.024 1.00 90.06 92 GLY A CA 1
ATOM 721 C C . GLY A 1 92 ? -0.854 -13.465 -17.247 1.00 90.06 92 GLY A C 1
ATOM 722 O O . GLY A 1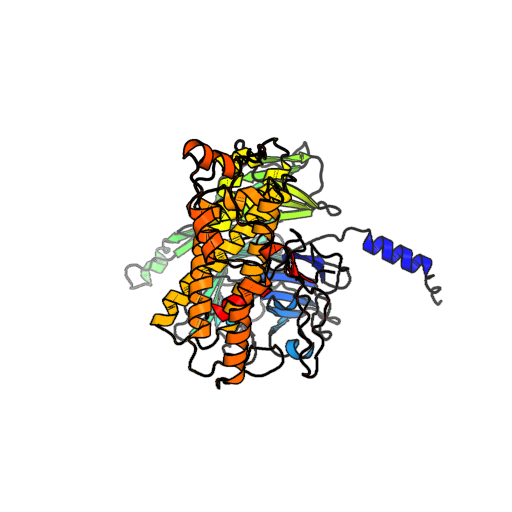 92 ? 0.071 -13.012 -16.574 1.00 90.06 92 GLY A O 1
ATOM 723 N N . ILE A 1 93 ? -2.056 -12.894 -17.314 1.00 87.81 93 ILE A N 1
ATOM 724 C CA . ILE A 1 93 ? -2.465 -11.711 -16.547 1.00 87.81 93 ILE A CA 1
ATOM 725 C C . ILE A 1 93 ? -3.491 -12.162 -15.513 1.00 87.81 93 ILE A C 1
ATOM 727 O O . ILE A 1 93 ? -4.578 -12.625 -15.868 1.00 87.81 93 ILE A O 1
ATOM 731 N N . TYR A 1 94 ? -3.136 -12.028 -14.241 1.00 84.88 94 TYR A N 1
ATOM 732 C CA . TYR A 1 94 ? -3.918 -12.502 -13.108 1.00 84.88 94 TYR A CA 1
ATOM 733 C C . TYR A 1 94 ? -4.299 -11.344 -12.189 1.00 84.88 94 TYR A C 1
ATOM 735 O O . TYR A 1 94 ? -3.472 -10.462 -11.953 1.00 84.88 94 TYR A O 1
ATOM 743 N N . PRO A 1 95 ? -5.501 -11.352 -11.595 1.00 80.25 95 PRO A N 1
ATOM 744 C CA . PRO A 1 95 ? -5.813 -10.462 -10.497 1.00 80.25 95 PRO A CA 1
ATOM 745 C C . PRO A 1 95 ? -4.921 -10.818 -9.313 1.00 80.25 95 PRO A C 1
ATOM 747 O O . PRO A 1 95 ? -4.657 -11.988 -9.018 1.00 80.25 95 PRO A O 1
ATOM 750 N N . LYS A 1 96 ? -4.499 -9.796 -8.585 1.00 73.94 96 LYS A N 1
ATOM 751 C CA . LYS A 1 96 ? -3.593 -9.895 -7.441 1.00 73.94 96 LYS A CA 1
ATOM 752 C C . LYS A 1 96 ? -4.085 -10.820 -6.329 1.00 73.94 96 LYS A C 1
ATOM 754 O O . LYS A 1 96 ? -3.282 -11.437 -5.627 1.00 73.94 96 LYS A O 1
ATOM 759 N N . GLY A 1 97 ? -5.403 -11.002 -6.239 1.00 69.62 97 GLY A N 1
ATOM 760 C CA . GLY A 1 97 ? -6.047 -11.969 -5.350 1.00 69.62 97 GLY A CA 1
ATOM 761 C C . GLY A 1 97 ? -5.553 -13.414 -5.511 1.00 69.62 97 GLY A C 1
ATOM 762 O O . GLY A 1 97 ? -5.657 -14.176 -4.555 1.00 69.62 97 GLY A O 1
ATOM 763 N N . ILE A 1 98 ? -4.938 -13.791 -6.646 1.00 69.06 98 ILE A N 1
ATOM 764 C CA . ILE A 1 98 ? -4.354 -15.134 -6.846 1.00 69.06 98 ILE A CA 1
ATOM 765 C C . ILE A 1 98 ? -3.231 -15.464 -5.848 1.00 69.06 98 ILE A C 1
ATOM 767 O O . ILE A 1 98 ? -2.930 -16.632 -5.609 1.00 69.06 98 ILE A O 1
ATOM 771 N N . LEU A 1 99 ? -2.612 -14.449 -5.235 1.00 66.50 99 LEU A N 1
ATOM 772 C CA . LEU A 1 99 ? -1.581 -14.644 -4.213 1.00 66.50 99 LEU A CA 1
ATOM 773 C C . LEU A 1 99 ? -2.159 -14.867 -2.808 1.00 66.50 99 LEU A C 1
ATOM 775 O O . LEU A 1 99 ? -1.403 -15.179 -1.885 1.00 66.50 99 LEU A O 1
ATOM 779 N N . SER A 1 100 ? -3.480 -14.742 -2.632 1.00 57.06 100 SER A N 1
ATOM 780 C CA . SER A 1 100 ? -4.133 -14.895 -1.334 1.00 57.06 100 SER A CA 1
ATOM 781 C C . SER A 1 100 ? -4.027 -16.335 -0.802 1.00 57.06 100 SER A C 1
ATOM 783 O O . SER A 1 100 ? -4.235 -17.307 -1.535 1.00 57.06 100 SER A O 1
ATOM 785 N N . PRO A 1 101 ? -3.700 -16.532 0.488 1.00 43.06 101 PRO A N 1
ATOM 786 C CA . PRO A 1 101 ? -3.638 -17.854 1.102 1.00 43.06 101 PRO A CA 1
ATOM 787 C C . PRO A 1 101 ? -4.967 -18.569 1.260 1.00 43.06 101 PRO A C 1
ATOM 789 O O . PRO A 1 101 ? -4.964 -19.798 1.335 1.00 43.06 101 PRO A O 1
ATOM 792 N N . THR A 1 102 ? -6.077 -17.841 1.247 1.00 48.44 102 THR A N 1
ATOM 793 C CA . THR A 1 102 ? -7.400 -18.378 1.566 1.00 48.44 102 THR A CA 1
ATOM 794 C C . THR A 1 102 ? -8.263 -18.692 0.352 1.00 48.44 102 THR A C 1
ATOM 796 O O . THR A 1 102 ? -9.220 -19.451 0.495 1.00 48.44 102 THR A O 1
ATOM 799 N N . MET A 1 103 ? -7.962 -18.168 -0.839 1.00 48.66 103 MET A N 1
ATOM 800 C CA . MET A 1 103 ? -8.890 -18.243 -1.968 1.00 48.66 103 MET A CA 1
ATOM 801 C C . MET A 1 103 ? -8.156 -18.331 -3.300 1.00 48.66 103 MET A C 1
ATOM 803 O O . MET A 1 103 ? -7.576 -17.342 -3.708 1.00 48.66 103 MET A O 1
ATOM 807 N N . VAL A 1 104 ? -8.228 -19.481 -3.978 1.00 47.81 104 VAL A N 1
ATOM 808 C CA . VAL A 1 104 ? -8.905 -19.625 -5.282 1.00 47.81 104 VAL A CA 1
ATOM 809 C C . VAL A 1 104 ? -9.208 -21.128 -5.448 1.00 47.81 104 VAL A C 1
ATOM 811 O O . VAL A 1 104 ? -8.287 -21.912 -5.679 1.00 47.81 104 VAL A O 1
ATOM 814 N N . PRO A 1 105 ? -10.464 -21.598 -5.303 1.00 50.84 105 PRO A N 1
ATOM 815 C CA . PRO A 1 105 ? -10.830 -22.939 -5.759 1.00 50.84 105 PRO A CA 1
ATOM 816 C C . PRO A 1 105 ? -10.416 -23.080 -7.228 1.00 50.84 105 PRO A C 1
ATOM 818 O O . PRO A 1 105 ? -10.665 -22.156 -7.997 1.00 50.84 105 PRO A O 1
ATOM 821 N N . ALA A 1 106 ? -9.836 -24.208 -7.650 1.00 51.00 106 ALA A N 1
ATOM 822 C CA . ALA A 1 106 ? -9.365 -24.409 -9.033 1.00 51.00 106 ALA A CA 1
ATOM 823 C C . ALA A 1 106 ? -10.424 -24.069 -10.112 1.00 51.00 106 ALA A C 1
ATOM 825 O O . ALA A 1 106 ? -10.094 -23.736 -11.246 1.00 51.00 106 ALA A O 1
ATOM 826 N N . ASN A 1 107 ? -11.698 -24.085 -9.723 1.00 51.06 107 ASN A N 1
ATOM 827 C CA . ASN A 1 107 ? -12.865 -23.790 -10.543 1.00 51.06 107 ASN A CA 1
ATOM 828 C C . ASN A 1 107 ? -13.068 -22.276 -10.800 1.00 51.06 107 ASN A C 1
ATOM 830 O O . ASN A 1 107 ? -13.733 -21.914 -11.764 1.00 51.06 107 ASN A O 1
ATOM 834 N N . VAL A 1 108 ? -12.503 -21.393 -9.965 1.00 50.41 108 VAL A N 1
ATOM 835 C CA . VAL A 1 108 ? -12.563 -19.918 -10.096 1.00 50.41 108 VAL A CA 1
ATOM 836 C C . VAL A 1 108 ? -11.436 -19.386 -10.990 1.00 50.41 108 VAL A C 1
ATOM 838 O O . VAL A 1 108 ? -11.605 -18.360 -11.647 1.00 50.41 108 VAL A O 1
ATOM 841 N N . LEU A 1 109 ? -10.326 -20.127 -11.122 1.00 52.19 109 LEU A N 1
ATOM 842 C CA . LEU A 1 109 ? -9.262 -19.793 -12.078 1.00 52.19 109 LEU A CA 1
ATOM 843 C C . LEU A 1 109 ? -9.789 -19.738 -13.520 1.00 52.19 109 LEU A C 1
ATOM 845 O O . LEU A 1 109 ? -9.262 -18.975 -14.309 1.00 52.19 109 LEU A O 1
ATOM 849 N N . GLY A 1 110 ? -10.857 -20.459 -13.877 1.00 52.31 110 GLY A N 1
ATOM 850 C CA . GLY A 1 110 ? -11.387 -20.479 -15.248 1.00 52.31 110 GLY A CA 1
ATOM 851 C C . GLY A 1 110 ? -12.007 -19.171 -15.768 1.00 52.31 110 GLY A C 1
ATOM 852 O O . GLY A 1 110 ? -12.248 -19.084 -16.971 1.00 52.31 110 GLY A O 1
ATOM 853 N N . LEU A 1 111 ? -12.278 -18.174 -14.912 1.00 52.69 111 LEU A N 1
ATOM 854 C CA . LEU A 1 111 ? -13.076 -16.995 -15.296 1.00 52.69 111 LEU A CA 1
ATOM 855 C C . LEU A 1 111 ? -12.326 -15.652 -15.265 1.00 52.69 111 LEU A C 1
ATOM 857 O O . LEU A 1 111 ? -12.720 -14.744 -15.991 1.00 52.69 111 LEU A O 1
ATOM 861 N N . ASN A 1 112 ? -11.224 -15.531 -14.514 1.00 60.69 112 ASN A N 1
ATOM 862 C CA . ASN A 1 112 ? -10.628 -14.220 -14.209 1.00 60.69 112 ASN A CA 1
ATOM 863 C C . ASN A 1 112 ? -9.148 -14.072 -14.614 1.00 60.69 112 ASN A C 1
ATOM 865 O O . ASN A 1 112 ? -8.421 -13.359 -13.938 1.00 60.69 112 ASN A O 1
ATOM 869 N N . HIS A 1 113 ? -8.655 -14.739 -15.661 1.00 73.00 113 HIS A N 1
ATOM 870 C CA . HIS A 1 113 ? -7.295 -14.483 -16.167 1.00 73.00 113 HIS A CA 1
ATOM 871 C C . HIS A 1 113 ? -7.270 -14.394 -17.696 1.00 73.00 113 HIS A C 1
ATOM 873 O O . HIS A 1 113 ? -8.013 -15.113 -18.366 1.00 73.00 113 HIS A O 1
ATOM 879 N N . ALA A 1 114 ? -6.408 -13.530 -18.242 1.00 82.62 114 ALA A N 1
ATOM 880 C CA . ALA A 1 114 ? -6.029 -13.585 -19.656 1.00 82.62 114 ALA A CA 1
ATOM 881 C C . ALA A 1 114 ? -4.778 -14.422 -19.823 1.00 82.62 114 ALA A C 1
ATOM 883 O O . ALA A 1 114 ? -3.862 -14.375 -19.001 1.00 82.62 114 ALA A O 1
ATOM 884 N N . THR A 1 115 ? -4.708 -15.092 -20.963 1.00 86.75 115 THR A N 1
ATOM 885 C CA . THR A 1 115 ? -3.479 -15.677 -21.472 1.00 86.75 115 THR A CA 1
ATOM 886 C C . THR A 1 115 ? -3.260 -15.166 -22.881 1.00 86.75 115 THR A C 1
ATOM 888 O O . THR A 1 115 ? -4.183 -15.122 -23.693 1.00 86.75 115 THR A O 1
ATOM 891 N N . LEU A 1 116 ? -2.032 -14.757 -23.166 1.00 90.25 116 LEU A N 1
ATOM 892 C CA . LEU A 1 116 ? -1.622 -14.304 -24.484 1.00 90.25 116 LEU A CA 1
ATOM 893 C C . LEU A 1 116 ? -0.445 -15.154 -24.943 1.00 90.25 116 LEU A C 1
ATOM 895 O O . LEU A 1 116 ? 0.568 -15.228 -24.253 1.00 90.25 116 LEU A O 1
ATOM 899 N N . ALA A 1 117 ? -0.574 -15.805 -26.094 1.00 92.31 117 ALA A N 1
ATOM 900 C CA . ALA A 1 117 ? 0.540 -16.531 -26.684 1.00 92.31 117 ALA A CA 1
ATOM 901 C C . ALA A 1 117 ? 1.567 -15.534 -27.237 1.00 92.31 117 ALA A C 1
ATOM 903 O O . ALA A 1 117 ? 1.218 -14.661 -28.028 1.00 92.31 117 ALA A O 1
ATOM 904 N N . LEU A 1 118 ? 2.821 -15.693 -26.826 1.00 93.19 118 LEU A N 1
ATOM 905 C CA . LEU A 1 118 ? 3.965 -14.973 -27.363 1.00 93.19 118 LEU A CA 1
ATOM 906 C C . LEU A 1 118 ? 4.830 -15.952 -28.157 1.00 93.19 118 LEU A C 1
ATOM 908 O O . LEU A 1 118 ? 5.088 -17.074 -27.717 1.00 93.19 118 LEU A O 1
ATOM 912 N N . ASP A 1 119 ? 5.285 -15.517 -29.324 1.00 90.94 119 ASP A N 1
ATOM 913 C CA . ASP A 1 119 ? 6.218 -16.249 -30.182 1.00 90.94 119 ASP A CA 1
ATOM 914 C C . ASP A 1 119 ? 7.634 -16.297 -29.590 1.00 90.94 119 ASP A C 1
ATOM 916 O O . ASP A 1 119 ? 8.394 -17.239 -29.827 1.00 90.94 119 ASP A O 1
ATOM 920 N N . LYS A 1 120 ? 7.982 -15.288 -28.788 1.00 91.00 120 LYS A N 1
ATOM 921 C CA . LYS A 1 120 ? 9.269 -15.147 -28.112 1.00 91.00 120 LYS A CA 1
ATOM 922 C C . LYS A 1 120 ? 9.096 -14.735 -26.658 1.00 91.00 120 LYS A C 1
ATOM 924 O O . LYS A 1 120 ? 8.048 -14.273 -26.218 1.00 91.00 120 LYS A O 1
ATOM 929 N N . GLU A 1 121 ? 10.172 -14.930 -25.913 1.00 93.38 121 GLU A N 1
ATOM 930 C CA . GLU A 1 121 ? 10.281 -14.453 -24.546 1.00 93.38 121 GLU A CA 1
ATOM 931 C C . GLU A 1 121 ? 10.231 -12.919 -24.511 1.00 93.38 121 GLU A C 1
ATOM 933 O O . GLU A 1 121 ? 10.953 -12.282 -25.289 1.00 93.38 121 GLU A O 1
ATOM 938 N N . PRO A 1 122 ? 9.379 -12.318 -23.661 1.00 95.19 122 PRO A N 1
ATOM 939 C CA . PRO A 1 122 ? 9.363 -10.875 -23.494 1.00 95.19 122 PRO A CA 1
ATOM 940 C C . PRO A 1 122 ? 10.686 -10.428 -22.866 1.00 95.19 122 PRO A C 1
ATOM 942 O O . PRO A 1 122 ? 11.155 -11.020 -21.895 1.00 95.19 122 PRO A O 1
ATOM 945 N N . ILE A 1 123 ? 11.276 -9.379 -23.432 1.00 94.19 123 ILE A N 1
ATOM 946 C CA . ILE A 1 123 ? 12.450 -8.704 -22.874 1.00 94.19 123 ILE A CA 1
ATOM 947 C C . ILE A 1 123 ? 12.020 -7.908 -21.646 1.00 94.19 123 ILE A C 1
ATOM 949 O O . ILE A 1 123 ? 12.685 -7.949 -20.615 1.00 94.19 123 ILE A O 1
ATOM 953 N N . GLU A 1 124 ? 10.879 -7.229 -21.747 1.00 92.06 124 GLU A N 1
ATOM 954 C CA . GLU A 1 124 ? 10.346 -6.397 -20.681 1.00 92.06 124 GLU A CA 1
ATOM 955 C C . GLU A 1 124 ? 8.839 -6.203 -20.832 1.00 92.06 124 GLU A C 1
ATOM 957 O O . GLU A 1 124 ? 8.287 -6.281 -21.935 1.00 92.06 124 GLU A O 1
ATOM 962 N N . VAL A 1 125 ? 8.174 -5.953 -19.707 1.00 92.19 125 VAL A N 1
ATOM 963 C CA . VAL A 1 125 ? 6.746 -5.655 -19.634 1.00 92.19 125 VAL A CA 1
ATOM 964 C C . VAL A 1 125 ? 6.578 -4.377 -18.823 1.00 92.19 125 VAL A C 1
ATOM 966 O O . VAL A 1 125 ? 6.961 -4.333 -17.655 1.00 92.19 125 VAL A O 1
ATOM 969 N N . LEU A 1 126 ? 6.012 -3.348 -19.449 1.00 91.50 126 LEU A N 1
ATOM 970 C CA . LEU A 1 126 ? 5.716 -2.062 -18.828 1.00 91.50 126 LEU A CA 1
ATOM 971 C C . LEU A 1 126 ? 4.194 -1.922 -18.706 1.00 91.50 126 LEU A C 1
ATOM 973 O O . LEU A 1 126 ? 3.502 -1.910 -19.726 1.00 91.50 126 LEU A O 1
ATOM 977 N N . PRO A 1 127 ? 3.638 -1.806 -17.494 1.00 89.19 127 PRO A N 1
ATOM 978 C CA . PRO A 1 127 ? 2.240 -1.467 -17.339 1.00 89.19 127 PRO A CA 1
ATOM 979 C C . PRO A 1 127 ? 2.056 0.025 -17.613 1.00 89.19 127 PRO A C 1
ATOM 981 O O . PRO A 1 127 ? 2.810 0.853 -17.109 1.00 89.19 127 PRO A O 1
ATOM 984 N N . LEU A 1 128 ? 1.027 0.372 -18.370 1.00 85.56 128 LEU A N 1
ATOM 985 C CA . LEU A 1 128 ? 0.627 1.760 -18.552 1.00 85.56 128 LEU A CA 1
ATOM 986 C C . LEU A 1 128 ? -0.377 2.098 -17.450 1.00 85.56 128 LEU A C 1
ATOM 988 O O . LEU A 1 128 ? -1.590 2.068 -17.662 1.00 85.56 128 LEU A O 1
ATOM 992 N N . TYR A 1 129 ? 0.134 2.327 -16.236 1.00 65.56 129 TYR A N 1
ATOM 993 C CA . TYR A 1 129 ? -0.654 2.919 -15.156 1.00 65.56 129 TYR A CA 1
ATOM 994 C C . TYR A 1 129 ? -0.635 4.409 -15.351 1.00 65.56 129 TYR A C 1
ATOM 996 O O . TYR A 1 129 ? 0.095 5.127 -14.678 1.00 65.56 129 TYR A O 1
ATOM 1004 N N . THR A 1 130 ? -1.473 4.839 -16.279 1.00 48.34 130 THR A N 1
ATOM 1005 C CA . THR A 1 130 ? -1.760 6.239 -16.505 1.00 48.34 130 THR A CA 1
ATOM 1006 C C . THR A 1 130 ? -1.907 6.953 -15.180 1.00 48.34 130 THR A C 1
ATOM 1008 O O . THR A 1 130 ? -2.814 6.676 -14.389 1.00 48.34 130 THR A O 1
ATOM 1011 N N . SER A 1 131 ? -0.940 7.809 -14.936 1.00 46.72 131 SER A N 1
ATOM 1012 C CA . SER A 1 131 ? -0.816 8.742 -13.837 1.00 46.72 131 SER A CA 1
ATOM 1013 C C . SER A 1 131 ? -2.106 9.562 -13.661 1.00 46.72 131 SER A C 1
ATOM 1015 O O . SER A 1 131 ? -2.200 10.683 -14.126 1.00 46.72 131 SER A O 1
ATOM 1017 N N . GLY A 1 132 ? -3.142 8.993 -13.029 1.00 47.09 132 GLY A N 1
ATOM 1018 C CA . GLY A 1 132 ? -4.444 9.630 -12.758 1.00 47.09 132 GLY A CA 1
ATOM 1019 C C . GLY A 1 132 ? -5.327 9.918 -13.985 1.00 47.09 132 GLY A C 1
ATOM 1020 O O . GLY A 1 132 ? -6.545 9.779 -13.893 1.00 47.09 132 GLY A O 1
ATOM 1021 N N . ASP A 1 133 ? -4.727 10.223 -15.133 1.00 48.09 133 ASP A N 1
ATOM 1022 C CA . ASP A 1 133 ? -5.376 10.573 -16.395 1.00 48.09 133 ASP A CA 1
ATOM 1023 C C . ASP A 1 133 ? -5.272 9.406 -17.384 1.00 48.09 133 ASP A C 1
ATOM 1025 O O . ASP A 1 133 ? -4.542 9.440 -18.375 1.00 48.09 133 ASP A O 1
ATOM 1029 N N . GLY A 1 134 ? -5.993 8.323 -17.088 1.00 53.38 134 GLY A N 1
ATOM 1030 C CA . GLY A 1 134 ? -6.182 7.216 -18.029 1.00 53.38 134 GLY A CA 1
ATOM 1031 C C . GLY A 1 134 ? -6.569 7.664 -19.428 1.00 53.38 134 GLY A C 1
ATOM 1032 O O . GLY A 1 134 ? -7.210 8.710 -19.570 1.00 53.38 134 GLY A O 1
ATOM 1033 N N . PRO A 1 135 ? -6.272 6.862 -20.478 1.00 55.69 135 PRO A N 1
ATOM 1034 C CA . PRO A 1 135 ? -6.982 7.031 -21.733 1.00 55.69 135 PRO A CA 1
ATOM 1035 C C . PRO A 1 135 ? -8.478 7.096 -21.381 1.00 55.69 135 PRO A C 1
ATOM 1037 O O . PRO A 1 135 ? -8.913 6.285 -20.555 1.00 55.69 135 PRO A O 1
ATOM 1040 N N . PRO A 1 136 ? -9.228 8.076 -21.920 1.00 54.94 136 PRO A N 1
ATOM 1041 C CA . PRO A 1 136 ? -10.436 8.671 -21.316 1.00 54.94 136 PRO A CA 1
ATOM 1042 C C . PRO A 1 136 ? -11.657 7.759 -21.045 1.00 54.94 136 PRO A C 1
ATOM 1044 O O . PRO A 1 136 ? -12.769 8.238 -20.844 1.00 54.94 136 PRO A O 1
ATOM 1047 N N . SER A 1 137 ? -11.493 6.443 -20.989 1.00 59.56 137 SER A N 1
ATOM 1048 C CA . SER A 1 137 ? -12.533 5.450 -20.721 1.00 59.56 137 SER A CA 1
ATOM 1049 C C . SER A 1 137 ? -12.021 4.167 -20.042 1.00 59.56 137 SER A C 1
ATOM 1051 O O . SER A 1 137 ? -12.805 3.235 -19.828 1.00 59.56 137 SER A O 1
ATOM 1053 N N . TRP A 1 138 ? -10.733 4.087 -19.677 1.00 65.25 138 TRP A N 1
ATOM 1054 C CA . TRP A 1 138 ? -10.192 2.902 -19.009 1.00 65.25 138 TRP A CA 1
ATOM 1055 C C . TRP A 1 138 ? -10.753 2.756 -17.592 1.00 65.25 138 TRP A C 1
ATOM 1057 O O . TRP A 1 138 ? -10.808 3.706 -16.814 1.00 65.25 138 TRP A O 1
ATOM 1067 N N . ARG A 1 139 ? -11.166 1.530 -17.256 1.00 69.81 139 ARG A N 1
ATOM 1068 C CA . ARG A 1 139 ? -11.581 1.155 -15.903 1.00 69.81 139 ARG A CA 1
ATOM 1069 C C . ARG A 1 139 ? -10.610 0.101 -15.374 1.00 69.81 139 ARG A C 1
ATOM 1071 O O . ARG A 1 139 ? -10.463 -0.925 -16.043 1.00 69.81 139 ARG A O 1
ATOM 1078 N N . PRO A 1 140 ? -10.026 0.286 -14.177 1.00 67.81 140 PRO A N 1
ATOM 1079 C CA . PRO A 1 140 ? -9.139 -0.697 -13.546 1.00 67.81 140 PRO A CA 1
ATOM 1080 C C . PRO A 1 140 ? -9.736 -2.108 -13.452 1.00 67.81 140 PRO A C 1
ATOM 1082 O O . PRO A 1 140 ? -9.017 -3.103 -13.538 1.00 67.81 140 PRO A O 1
ATOM 1085 N N . GLU A 1 141 ? -11.063 -2.184 -13.340 1.00 69.75 141 GLU A N 1
ATOM 1086 C CA . GLU A 1 141 ? -11.860 -3.415 -13.296 1.00 69.75 141 GLU A CA 1
ATOM 1087 C C . GLU A 1 141 ? -11.704 -4.289 -14.548 1.00 69.75 141 GLU A C 1
ATOM 1089 O O . GLU A 1 141 ? -11.838 -5.509 -14.473 1.00 69.75 141 GLU A O 1
ATOM 1094 N N . HIS A 1 142 ? -11.409 -3.683 -15.700 1.00 74.06 142 HIS A N 1
ATOM 1095 C CA . HIS A 1 142 ? -11.242 -4.406 -16.956 1.00 74.06 142 HIS A CA 1
ATOM 1096 C C . HIS A 1 142 ? -9.840 -4.985 -17.127 1.00 74.06 142 HIS A C 1
ATOM 1098 O O . HIS A 1 142 ? -9.661 -5.803 -18.018 1.00 74.06 142 HIS A O 1
ATOM 1104 N N . GLY A 1 143 ? -8.876 -4.603 -16.286 1.00 77.19 143 GLY A N 1
ATOM 1105 C CA . GLY A 1 143 ? -7.501 -5.093 -16.309 1.00 77.19 143 GLY A CA 1
ATOM 1106 C C . GLY A 1 143 ? -6.459 -4.166 -16.894 1.00 77.19 143 GLY A C 1
ATOM 1107 O O . GLY A 1 143 ? -6.791 -3.107 -17.431 1.00 77.19 143 GLY A O 1
ATOM 1108 N N . PRO A 1 144 ? -5.176 -4.536 -16.750 1.00 86.69 144 PRO A N 1
ATOM 1109 C CA . PRO A 1 144 ? -4.081 -3.648 -17.060 1.00 86.69 144 PRO A CA 1
ATOM 1110 C C . PRO A 1 144 ? -3.911 -3.524 -18.568 1.00 86.69 144 PRO A C 1
ATOM 1112 O O . PRO A 1 144 ? -4.077 -4.486 -19.324 1.00 86.69 144 PRO A O 1
ATOM 1115 N N . VAL A 1 145 ? -3.522 -2.326 -18.982 1.00 90.50 145 VAL A N 1
ATOM 1116 C CA . VAL A 1 145 ? -2.957 -2.079 -20.303 1.00 90.50 145 VAL A CA 1
ATOM 1117 C C . VAL A 1 145 ? -1.449 -2.256 -20.174 1.00 90.50 145 VAL A C 1
ATOM 1119 O O . VAL A 1 145 ? -0.818 -1.630 -19.325 1.00 90.50 145 VAL A O 1
ATOM 1122 N N . LEU A 1 146 ? -0.875 -3.152 -20.969 1.00 93.50 146 LEU A N 1
ATOM 1123 C CA . LEU A 1 146 ? 0.536 -3.515 -20.895 1.00 93.50 146 LEU A CA 1
ATOM 1124 C C . LEU A 1 146 ? 1.210 -3.242 -22.233 1.00 93.50 146 LEU A C 1
ATOM 1126 O O . LEU A 1 146 ? 0.694 -3.623 -23.283 1.00 93.50 146 LEU A O 1
ATOM 1130 N N . LEU A 1 147 ? 2.403 -2.666 -22.184 1.00 95.56 147 LEU A N 1
ATOM 1131 C CA . LEU A 1 147 ? 3.370 -2.758 -23.263 1.00 95.56 147 LEU A CA 1
ATOM 1132 C C . LEU A 1 147 ? 4.290 -3.945 -23.006 1.00 95.56 147 LEU A C 1
ATOM 1134 O O . LEU A 1 147 ? 4.822 -4.113 -21.912 1.00 95.56 147 LEU A O 1
ATOM 1138 N N . VAL A 1 148 ? 4.474 -4.780 -24.021 1.00 96.12 148 VAL A N 1
ATOM 1139 C CA . VAL A 1 148 ? 5.342 -5.955 -23.974 1.00 96.12 148 VAL A CA 1
ATOM 1140 C C . VAL A 1 148 ? 6.387 -5.802 -25.065 1.00 96.12 148 VAL A C 1
ATOM 1142 O O . VAL A 1 148 ? 6.071 -5.836 -26.256 1.00 96.12 148 VAL A O 1
ATOM 1145 N N . LEU A 1 149 ? 7.640 -5.629 -24.658 1.00 96.69 149 LEU A N 1
ATOM 1146 C CA . LEU A 1 149 ? 8.770 -5.563 -25.571 1.00 96.69 149 LEU A CA 1
ATOM 1147 C C . LEU A 1 149 ? 9.261 -6.978 -25.861 1.00 96.69 149 LEU A C 1
ATOM 1149 O O . LEU A 1 149 ? 9.643 -7.719 -24.957 1.00 96.69 149 LEU A O 1
ATOM 1153 N N . THR A 1 150 ? 9.272 -7.353 -27.133 1.00 95.62 150 THR A N 1
ATOM 1154 C CA . THR A 1 150 ? 9.829 -8.624 -27.610 1.00 95.62 150 THR A CA 1
ATOM 1155 C C . THR A 1 150 ? 11.076 -8.367 -28.445 1.00 95.62 150 THR A C 1
ATOM 1157 O O . THR A 1 150 ? 11.364 -7.235 -28.824 1.00 95.62 150 THR A O 1
ATOM 1160 N N . THR A 1 151 ? 11.783 -9.434 -28.813 1.00 94.06 151 THR A N 1
ATOM 1161 C CA . THR A 1 151 ? 12.955 -9.338 -29.701 1.00 94.06 151 THR A CA 1
ATOM 1162 C C . THR A 1 151 ? 12.685 -8.650 -31.045 1.00 94.06 151 THR A C 1
ATOM 1164 O O . THR A 1 151 ? 13.633 -8.173 -31.652 1.00 94.06 151 THR A O 1
ATOM 1167 N N . LYS A 1 152 ? 11.435 -8.575 -31.526 1.00 92.94 152 LYS A N 1
ATOM 1168 C CA . LYS A 1 152 ? 11.113 -8.039 -32.864 1.00 92.94 152 LYS A CA 1
ATOM 1169 C C . LYS A 1 152 ? 10.117 -6.884 -32.870 1.00 92.94 152 LYS A C 1
ATOM 1171 O O . LYS A 1 152 ? 10.072 -6.110 -33.826 1.00 92.94 152 LYS A O 1
ATOM 1176 N N . ALA A 1 153 ? 9.279 -6.789 -31.845 1.00 95.00 153 ALA A N 1
ATOM 1177 C CA . ALA A 1 153 ? 8.139 -5.887 -31.845 1.00 95.00 153 ALA A CA 1
ATOM 1178 C C . ALA A 1 153 ? 7.789 -5.390 -30.444 1.00 95.00 153 ALA A C 1
ATOM 1180 O O . ALA A 1 153 ? 8.074 -6.047 -29.439 1.00 95.00 153 ALA A O 1
ATOM 1181 N N . LEU A 1 154 ? 7.110 -4.248 -30.418 1.00 96.06 154 LEU A N 1
ATOM 1182 C CA . LEU A 1 154 ? 6.418 -3.737 -29.251 1.00 96.06 154 LEU A CA 1
ATOM 1183 C C . LEU A 1 154 ? 4.943 -4.124 -29.363 1.00 96.06 154 LEU A C 1
ATOM 1185 O O . LEU A 1 154 ? 4.303 -3.857 -30.384 1.00 96.06 154 LEU A O 1
ATOM 1189 N N . LEU A 1 155 ? 4.420 -4.779 -28.333 1.00 96.06 155 LEU A N 1
ATOM 1190 C CA . LEU A 1 155 ? 3.040 -5.243 -28.285 1.00 96.06 155 LEU A CA 1
ATOM 1191 C C . LEU A 1 155 ? 2.268 -4.410 -27.266 1.00 96.06 155 LEU A C 1
ATOM 1193 O O . LEU A 1 155 ? 2.706 -4.278 -26.129 1.00 96.06 155 LEU A O 1
ATOM 1197 N N . LEU A 1 156 ? 1.108 -3.898 -27.651 1.00 95.19 156 LEU A N 1
ATOM 1198 C CA . LEU A 1 156 ? 0.130 -3.318 -26.741 1.00 95.19 156 LEU A CA 1
ATOM 1199 C C . LEU A 1 156 ? -0.931 -4.373 -26.440 1.00 95.19 156 LEU A C 1
ATOM 1201 O O . LEU A 1 156 ? -1.687 -4.779 -27.323 1.00 95.19 156 LEU A O 1
ATOM 1205 N N . VAL A 1 157 ? -0.977 -4.813 -25.188 1.00 93.56 157 VAL A N 1
ATOM 1206 C CA . VAL A 1 157 ? -1.973 -5.742 -24.661 1.00 93.56 157 VAL A CA 1
ATOM 1207 C C . VAL A 1 157 ? -2.982 -4.934 -23.866 1.00 93.56 157 VAL A C 1
ATOM 1209 O O . VAL A 1 157 ? -2.627 -4.296 -22.879 1.00 93.56 157 VAL A O 1
ATOM 1212 N N . HIS A 1 158 ? -4.242 -4.960 -24.279 1.00 90.44 158 HIS A N 1
ATOM 1213 C CA . HIS A 1 158 ? -5.303 -4.220 -23.605 1.00 90.44 158 HIS A CA 1
ATOM 1214 C C . HIS A 1 158 ? -6.538 -5.105 -23.414 1.00 90.44 158 HIS A C 1
ATOM 1216 O O . HIS A 1 158 ? -6.734 -6.069 -24.165 1.00 90.44 158 HIS A O 1
ATOM 1222 N N . PRO A 1 159 ? -7.375 -4.824 -22.405 1.00 85.00 159 PRO A N 1
ATOM 1223 C CA . PRO A 1 159 ? -8.584 -5.598 -22.193 1.00 85.00 159 PRO A CA 1
ATOM 1224 C C . PRO A 1 159 ? -9.644 -5.304 -23.260 1.00 85.00 159 PRO A C 1
ATOM 1226 O O . PRO A 1 159 ? -9.783 -4.175 -23.740 1.00 85.00 159 PRO A O 1
ATOM 1229 N N . SER A 1 160 ? -10.406 -6.335 -23.621 1.00 80.44 160 SER A N 1
ATOM 1230 C CA . SER A 1 160 ? -11.582 -6.253 -24.485 1.00 80.44 160 SER A CA 1
ATOM 1231 C C . SER A 1 160 ? -12.853 -6.216 -23.630 1.00 80.44 160 SER A C 1
ATOM 1233 O O . SER A 1 160 ? -12.993 -6.973 -22.672 1.00 80.44 160 SER A O 1
ATOM 1235 N N . SER A 1 161 ? -13.799 -5.338 -23.971 1.00 58.53 161 SER A N 1
ATOM 1236 C CA . SER A 1 161 ? -14.991 -4.994 -23.174 1.00 58.53 161 SER A CA 1
ATOM 1237 C C . SER A 1 161 ? -16.097 -6.067 -23.125 1.00 58.53 161 SER A C 1
ATOM 1239 O O . SER A 1 161 ? -17.256 -5.760 -22.837 1.00 58.53 161 SER A O 1
ATOM 1241 N N . GLN A 1 162 ? -15.794 -7.339 -23.398 1.00 63.81 162 GLN A N 1
ATOM 1242 C CA . GLN A 1 162 ? -16.815 -8.390 -23.409 1.00 63.81 162 GLN A CA 1
ATOM 1243 C C . GLN A 1 162 ? -17.179 -8.837 -21.980 1.00 63.81 162 GLN A C 1
ATOM 1245 O O . GLN A 1 162 ? -16.402 -9.489 -21.286 1.00 63.81 162 GLN A O 1
ATOM 1250 N N . ALA A 1 163 ? -18.408 -8.496 -21.573 1.00 53.50 163 ALA A N 1
ATOM 1251 C CA . ALA A 1 163 ? -18.925 -8.360 -20.203 1.00 53.50 163 ALA A CA 1
ATOM 1252 C C . ALA A 1 163 ? -18.821 -9.552 -19.221 1.00 53.50 163 ALA A C 1
ATOM 1254 O O . ALA A 1 163 ? -19.271 -9.421 -18.087 1.00 53.50 163 ALA A O 1
ATOM 1255 N N . TYR A 1 164 ? -18.253 -10.702 -19.596 1.00 55.81 164 TYR A N 1
ATOM 1256 C CA . TYR A 1 164 ? -18.250 -11.895 -18.728 1.00 55.81 164 TYR A CA 1
ATOM 1257 C C . TYR A 1 164 ? -16.986 -12.759 -18.798 1.00 55.81 164 TYR A C 1
ATOM 1259 O O . TYR A 1 164 ? -16.911 -13.783 -18.118 1.00 55.81 164 TYR A O 1
ATOM 1267 N N . LYS A 1 165 ? -15.991 -12.386 -19.610 1.00 63.59 165 LYS A N 1
ATOM 1268 C CA . LYS A 1 165 ? -14.724 -13.114 -19.689 1.00 63.59 165 LYS A CA 1
ATOM 1269 C C . LYS A 1 165 ? -13.599 -12.141 -19.978 1.00 63.59 165 LYS A C 1
ATOM 1271 O O . LYS A 1 165 ? -13.634 -11.440 -20.987 1.00 63.59 165 LYS A O 1
ATOM 1276 N N . TYR A 1 166 ? -12.591 -12.153 -19.115 1.00 67.56 166 TYR A N 1
ATOM 1277 C CA . TYR A 1 166 ? -11.375 -11.393 -19.341 1.00 67.56 166 TYR A CA 1
ATOM 1278 C C . TYR A 1 166 ? -10.726 -11.877 -20.646 1.00 67.56 166 TYR A C 1
ATOM 1280 O O . TYR A 1 166 ? -10.212 -12.993 -20.728 1.00 67.56 166 TYR A O 1
ATOM 1288 N N . THR A 1 167 ? -10.813 -11.065 -21.694 1.00 77.69 167 THR A N 1
ATOM 1289 C CA . THR A 1 167 ? -10.166 -11.317 -22.982 1.00 77.69 167 THR A CA 1
ATOM 1290 C C . THR A 1 167 ? -9.245 -10.145 -23.263 1.00 77.69 167 THR A C 1
ATOM 1292 O O . THR A 1 167 ? -9.625 -8.994 -23.063 1.00 77.69 167 THR A O 1
ATOM 1295 N N . SER A 1 168 ? -8.014 -10.435 -23.670 1.00 84.69 168 SER A N 1
ATOM 1296 C CA . SER A 1 168 ? -7.056 -9.419 -24.083 1.00 84.69 168 SER A CA 1
ATOM 1297 C C . SER A 1 168 ? -6.950 -9.400 -25.599 1.00 84.69 168 SER A C 1
ATOM 1299 O O . SER A 1 168 ? -6.948 -10.439 -26.262 1.00 84.69 168 SER A O 1
ATOM 1301 N N . THR A 1 169 ? -6.864 -8.200 -26.149 1.00 89.31 169 THR A N 1
ATOM 1302 C CA . THR A 1 169 ? -6.514 -7.957 -27.545 1.00 89.31 169 THR A CA 1
ATOM 1303 C C . THR A 1 169 ? -5.092 -7.424 -27.607 1.00 89.31 169 THR A C 1
ATOM 1305 O O . THR A 1 169 ? -4.613 -6.772 -26.678 1.00 89.31 169 THR A O 1
ATOM 1308 N N . MET A 1 170 ? -4.403 -7.756 -28.696 1.00 93.19 170 MET A N 1
ATOM 1309 C CA . MET A 1 170 ? -3.005 -7.411 -28.907 1.00 93.19 170 MET A CA 1
ATOM 1310 C C . MET A 1 170 ? -2.872 -6.584 -30.181 1.00 93.19 170 MET A C 1
ATOM 1312 O O . MET A 1 170 ? -3.357 -6.988 -31.238 1.00 93.19 170 MET A O 1
ATOM 1316 N N . ILE A 1 171 ? -2.192 -5.449 -30.073 1.00 94.50 171 ILE A N 1
ATOM 1317 C CA . ILE A 1 171 ? -1.754 -4.619 -31.195 1.00 94.50 171 ILE A CA 1
ATOM 1318 C C . ILE A 1 171 ? -0.233 -4.737 -31.271 1.00 94.50 171 ILE A C 1
ATOM 1320 O O . ILE A 1 171 ? 0.438 -4.680 -30.245 1.00 94.50 171 ILE A O 1
ATOM 1324 N N . GLN A 1 172 ? 0.319 -4.919 -32.467 1.00 95.06 172 GLN A N 1
ATOM 1325 C CA . GLN A 1 172 ? 1.750 -5.140 -32.671 1.00 95.06 172 GLN A CA 1
ATOM 1326 C C . GLN A 1 172 ? 2.343 -4.047 -33.560 1.00 95.06 172 GLN A C 1
ATOM 1328 O O . GLN A 1 172 ? 1.868 -3.831 -34.674 1.00 95.06 172 GLN A O 1
ATOM 1333 N N . CYS A 1 173 ? 3.427 -3.421 -33.095 1.00 95.25 173 CYS A N 1
ATOM 1334 C CA . CYS A 1 173 ? 4.203 -2.453 -33.865 1.00 95.25 173 CYS A CA 1
ATOM 1335 C C . CYS A 1 173 ? 5.665 -2.905 -34.022 1.00 95.25 173 CYS A C 1
ATOM 1337 O O . CYS A 1 173 ? 6.298 -3.305 -33.038 1.00 95.25 173 CYS A O 1
ATOM 1339 N N . PRO A 1 174 ? 6.243 -2.827 -35.235 1.00 94.62 174 PRO A N 1
ATOM 1340 C CA . PRO A 1 174 ? 7.676 -3.015 -35.424 1.00 94.62 174 PRO A CA 1
ATOM 1341 C C . PRO A 1 174 ? 8.463 -1.899 -34.721 1.00 94.62 174 PRO A C 1
ATOM 1343 O O . PRO A 1 174 ? 8.112 -0.728 -34.801 1.00 94.62 174 PRO A O 1
ATOM 1346 N N . ILE A 1 175 ? 9.567 -2.259 -34.071 1.00 92.75 175 ILE A N 1
ATOM 1347 C CA . ILE A 1 175 ? 10.398 -1.322 -33.288 1.00 92.75 175 ILE A CA 1
ATOM 1348 C C . ILE A 1 175 ? 11.385 -0.492 -34.126 1.00 92.75 175 ILE A C 1
ATOM 1350 O O . ILE A 1 175 ? 11.911 0.509 -33.656 1.00 92.75 175 ILE A O 1
ATOM 1354 N N . HIS A 1 176 ? 11.661 -0.899 -35.366 1.00 89.50 176 HIS A N 1
ATOM 1355 C CA . HIS A 1 176 ? 12.721 -0.318 -36.203 1.00 89.50 176 HIS A CA 1
ATOM 1356 C C . HIS A 1 176 ? 12.223 0.714 -37.224 1.00 89.50 176 HIS A C 1
ATOM 1358 O O . HIS A 1 176 ? 13.026 1.266 -37.974 1.00 89.50 176 HIS A O 1
ATOM 1364 N N . MET A 1 177 ? 10.915 0.949 -37.301 1.00 91.69 177 MET A N 1
ATOM 1365 C CA . MET A 1 177 ? 10.320 1.899 -38.236 1.00 91.69 177 MET A CA 1
ATOM 1366 C C . MET A 1 177 ? 9.201 2.672 -37.553 1.00 91.69 177 MET A C 1
ATOM 1368 O O . MET A 1 177 ? 8.630 2.209 -36.567 1.00 91.69 177 MET A O 1
ATOM 1372 N N . ARG A 1 178 ? 8.870 3.842 -38.102 1.00 92.38 178 ARG A N 1
ATOM 1373 C CA . ARG A 1 178 ? 7.674 4.552 -37.669 1.00 92.38 178 ARG A CA 1
ATOM 1374 C C . ARG A 1 178 ? 6.451 3.750 -38.094 1.00 92.38 178 ARG A C 1
ATOM 1376 O O . ARG A 1 178 ? 6.298 3.459 -39.279 1.00 92.38 178 ARG A O 1
ATOM 1383 N N . TRP A 1 179 ? 5.598 3.397 -37.143 1.00 94.38 179 TRP A N 1
ATOM 1384 C CA . TRP A 1 179 ? 4.413 2.600 -37.423 1.00 94.38 179 TRP A CA 1
ATOM 1385 C C . TRP A 1 179 ? 3.284 2.934 -36.466 1.00 94.38 179 TRP A C 1
ATOM 1387 O O . TRP A 1 179 ? 3.504 3.052 -35.265 1.00 94.38 179 TRP A O 1
ATOM 1397 N N . ARG A 1 180 ? 2.069 3.032 -36.999 1.00 94.56 180 ARG A N 1
ATOM 1398 C CA . ARG A 1 180 ? 0.841 3.154 -36.223 1.00 94.56 180 ARG A CA 1
ATOM 1399 C C . ARG A 1 180 ? -0.024 1.947 -36.534 1.00 94.56 180 ARG A C 1
ATOM 1401 O O . ARG A 1 180 ? -0.300 1.704 -37.703 1.00 94.56 180 ARG A O 1
ATOM 1408 N N . ALA A 1 181 ? -0.411 1.211 -35.500 1.00 94.19 181 ALA A N 1
ATOM 1409 C CA . ALA A 1 181 ? -1.291 0.061 -35.619 1.00 94.19 181 ALA A CA 1
ATOM 1410 C C . ALA A 1 181 ? -2.542 0.244 -34.758 1.00 94.19 181 ALA A C 1
ATOM 1412 O O . ALA A 1 181 ? -2.465 0.722 -33.623 1.00 94.19 181 ALA A O 1
ATOM 1413 N N . SER A 1 182 ? -3.674 -0.199 -35.290 1.00 93.50 182 SER A N 1
ATOM 1414 C CA . SER A 1 182 ? -4.948 -0.351 -34.583 1.00 93.50 182 SER A CA 1
ATOM 1415 C C . SER A 1 182 ? -5.393 -1.819 -34.585 1.00 93.50 182 SER A C 1
ATOM 1417 O O . SER A 1 182 ? -4.840 -2.657 -35.303 1.00 93.50 182 SER A O 1
ATOM 1419 N N . VAL A 1 183 ? -6.399 -2.160 -33.774 1.00 88.5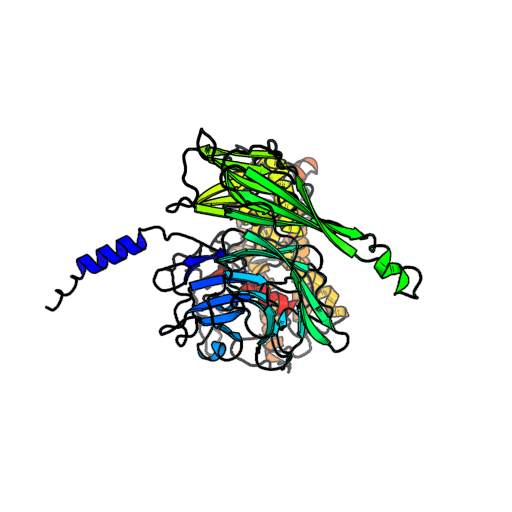0 183 VAL A N 1
ATOM 1420 C CA . VAL A 1 183 ? -6.923 -3.536 -33.695 1.00 88.50 183 VAL A CA 1
ATOM 1421 C C . VAL A 1 183 ? -7.350 -4.041 -35.082 1.00 88.50 183 VAL A C 1
ATOM 1423 O O . VAL A 1 183 ? -8.229 -3.466 -35.717 1.00 88.50 183 VAL A O 1
ATOM 1426 N N . GLY A 1 184 ? -6.757 -5.152 -35.531 1.00 83.75 184 GLY A N 1
ATOM 1427 C CA . GLY A 1 184 ? -7.106 -5.818 -36.793 1.00 83.75 184 GLY A CA 1
ATOM 1428 C C . GLY A 1 184 ? -6.323 -5.355 -38.027 1.00 83.75 184 GLY A C 1
ATOM 1429 O O . GLY A 1 184 ? -6.523 -5.920 -39.103 1.00 83.75 184 GLY A O 1
ATOM 1430 N N . GLU A 1 185 ? -5.419 -4.382 -37.897 1.00 87.94 185 GLU A N 1
ATOM 1431 C CA . GLU A 1 185 ? -4.524 -3.989 -38.989 1.00 87.94 185 GLU A CA 1
ATOM 1432 C C . GLU A 1 185 ? -3.408 -5.022 -39.213 1.00 87.94 185 GLU A C 1
ATOM 1434 O O . GLU A 1 185 ? -2.932 -5.679 -38.284 1.00 87.94 185 GLU A O 1
ATOM 1439 N N . GLN A 1 186 ? -2.988 -5.188 -40.472 1.00 84.38 186 GLN A N 1
ATOM 1440 C CA . GLN A 1 186 ? -1.887 -6.089 -40.809 1.00 84.38 186 GLN A CA 1
ATOM 1441 C C . GLN A 1 186 ? -0.548 -5.485 -40.383 1.00 84.38 186 GLN A C 1
ATOM 1443 O O . GLN A 1 186 ? -0.198 -4.372 -40.774 1.00 84.38 186 GLN A O 1
ATOM 1448 N N . VAL A 1 187 ? 0.219 -6.262 -39.619 1.00 81.19 187 VAL A N 1
ATOM 1449 C CA . VAL A 1 187 ? 1.604 -5.940 -39.265 1.00 81.19 187 VAL A CA 1
ATOM 1450 C C . VAL A 1 187 ? 2.459 -6.000 -40.540 1.00 81.19 187 VAL A C 1
ATOM 1452 O O . VAL A 1 187 ? 2.287 -6.926 -41.341 1.00 81.19 187 VAL A O 1
ATOM 1455 N N . PRO A 1 188 ? 3.376 -5.043 -40.761 1.00 83.38 188 PRO A N 1
ATOM 1456 C CA . PRO A 1 188 ? 4.268 -5.068 -41.910 1.00 83.38 188 PRO A CA 1
ATOM 1457 C C . PRO A 1 188 ? 5.172 -6.306 -41.867 1.00 83.38 188 PRO A C 1
ATOM 1459 O O . PRO A 1 188 ? 5.430 -6.880 -40.808 1.00 83.38 188 PRO A O 1
ATOM 1462 N N . VAL A 1 189 ? 5.644 -6.729 -43.042 1.00 80.81 189 VAL A N 1
ATOM 1463 C CA . VAL A 1 189 ? 6.489 -7.924 -43.192 1.00 80.81 189 VAL A CA 1
ATOM 1464 C C . VAL A 1 189 ? 7.750 -7.792 -42.332 1.00 80.81 189 VAL A C 1
ATOM 1466 O O . VAL A 1 189 ? 8.391 -6.742 -42.324 1.00 80.81 189 VAL A O 1
ATOM 1469 N N . ASP A 1 190 ? 8.094 -8.870 -41.622 1.00 79.00 190 ASP A N 1
ATOM 1470 C CA . ASP A 1 190 ? 9.267 -8.961 -40.749 1.00 79.00 190 ASP A CA 1
ATOM 1471 C C . ASP A 1 190 ? 10.546 -8.554 -41.502 1.00 79.00 190 ASP A C 1
ATOM 1473 O O . ASP A 1 190 ? 10.916 -9.171 -42.503 1.00 79.00 190 ASP A O 1
ATOM 1477 N N . SER A 1 191 ? 11.216 -7.502 -41.026 1.00 80.50 191 SER A N 1
ATOM 1478 C CA . SER A 1 191 ? 12.457 -6.989 -41.618 1.00 80.50 191 SER A CA 1
ATOM 1479 C C . SER A 1 191 ? 13.694 -7.794 -41.215 1.00 80.50 191 SER A C 1
ATOM 1481 O O . SER A 1 191 ? 14.790 -7.511 -41.696 1.00 80.50 191 SER A O 1
ATOM 1483 N N . GLY A 1 192 ? 13.542 -8.776 -40.318 1.00 86.50 192 GLY A N 1
ATOM 1484 C CA . GLY A 1 192 ? 14.650 -9.524 -39.728 1.00 86.50 192 GLY A CA 1
ATOM 1485 C C . GLY A 1 192 ? 15.384 -8.767 -38.618 1.00 86.50 192 GLY A C 1
ATOM 1486 O O . GLY A 1 192 ? 16.320 -9.316 -38.041 1.00 86.50 192 GLY A O 1
ATOM 1487 N N . TYR A 1 193 ? 14.967 -7.539 -38.293 1.00 89.38 193 TYR A N 1
ATOM 1488 C CA . TYR A 1 193 ? 15.527 -6.773 -37.183 1.00 89.38 193 TYR A CA 1
ATOM 1489 C C . TYR A 1 193 ? 15.219 -7.451 -35.842 1.00 89.38 193 TYR A C 1
ATOM 1491 O O . TYR A 1 193 ? 14.057 -7.729 -35.536 1.00 89.38 193 TYR A O 1
ATOM 1499 N N . ALA A 1 194 ? 16.257 -7.687 -35.037 1.00 92.38 194 ALA A N 1
ATOM 1500 C CA . ALA A 1 194 ? 16.137 -8.282 -33.713 1.00 92.38 194 ALA A CA 1
ATOM 1501 C C . ALA A 1 194 ? 16.925 -7.480 -32.670 1.00 92.38 194 ALA A C 1
ATOM 1503 O O . ALA A 1 194 ? 18.068 -7.085 -32.909 1.00 92.38 194 ALA A O 1
ATOM 1504 N N . ILE A 1 195 ? 16.318 -7.257 -31.508 1.00 93.38 195 ILE A N 1
ATOM 1505 C CA . ILE A 1 195 ? 16.966 -6.615 -30.362 1.00 93.38 195 ILE A CA 1
ATOM 1506 C C . ILE A 1 195 ? 17.490 -7.662 -29.384 1.00 93.38 195 ILE A C 1
ATOM 1508 O O . ILE A 1 195 ? 16.864 -8.699 -29.158 1.00 93.38 195 ILE A O 1
ATOM 1512 N N . GLU A 1 196 ? 18.655 -7.378 -28.812 1.00 91.81 196 GLU A N 1
ATOM 1513 C CA . GLU A 1 196 ? 19.326 -8.225 -27.825 1.00 91.81 196 GLU A CA 1
ATOM 1514 C C . GLU A 1 196 ? 18.898 -7.862 -26.401 1.00 91.81 196 GLU A C 1
ATOM 1516 O O . GLU A 1 196 ? 18.772 -8.737 -25.543 1.00 91.81 196 GLU A O 1
ATOM 1521 N N . ARG A 1 197 ? 18.685 -6.563 -26.147 1.00 89.44 197 ARG A N 1
ATOM 1522 C CA . ARG A 1 197 ? 18.266 -6.007 -24.854 1.00 89.44 197 ARG A CA 1
ATOM 1523 C C . ARG A 1 197 ? 17.316 -4.837 -25.056 1.00 89.44 197 ARG A C 1
ATOM 1525 O O . ARG A 1 197 ? 17.315 -4.206 -26.115 1.00 89.44 197 ARG A O 1
ATOM 1532 N N . GLY A 1 198 ? 16.546 -4.523 -24.023 1.00 89.81 198 GLY A N 1
ATOM 1533 C CA . GLY A 1 198 ? 15.669 -3.367 -24.022 1.00 89.81 198 GLY A CA 1
ATOM 1534 C C . GLY A 1 198 ? 15.273 -2.925 -22.620 1.00 89.81 198 GLY A C 1
ATOM 1535 O O . GLY A 1 198 ? 15.400 -3.704 -21.676 1.00 89.81 198 GLY A O 1
ATOM 1536 N N . TRP A 1 199 ? 14.870 -1.659 -22.538 1.00 91.25 199 TRP A N 1
ATOM 1537 C CA . TRP A 1 199 ? 14.424 -0.947 -21.341 1.00 91.25 199 TRP A CA 1
ATOM 1538 C C . TRP A 1 199 ? 13.194 -0.108 -21.697 1.00 91.25 199 TRP A C 1
ATOM 1540 O O . TRP A 1 199 ? 13.181 0.517 -22.762 1.00 91.25 199 TRP A O 1
ATOM 1550 N N . MET A 1 200 ? 12.197 -0.045 -20.820 1.00 92.38 200 MET A N 1
ATOM 1551 C CA . MET A 1 200 ? 10.950 0.681 -21.016 1.00 92.38 200 MET A CA 1
ATOM 1552 C C . MET A 1 200 ? 10.628 1.512 -19.778 1.00 92.38 200 MET A C 1
ATOM 1554 O O . MET A 1 200 ? 10.803 1.072 -18.646 1.00 92.38 200 MET A O 1
ATOM 1558 N N . GLY A 1 201 ? 10.101 2.712 -19.986 1.00 85.56 201 GLY A N 1
ATOM 1559 C CA . GLY A 1 201 ? 9.575 3.535 -18.902 1.00 85.56 201 GLY A CA 1
ATOM 1560 C C . GLY A 1 201 ? 8.487 4.475 -19.388 1.00 85.56 201 GLY A C 1
ATOM 1561 O O . GLY A 1 201 ? 8.475 4.881 -20.549 1.00 85.56 201 GLY A O 1
ATOM 1562 N N . GLU A 1 202 ? 7.558 4.809 -18.502 1.00 84.00 202 GLU A N 1
ATOM 1563 C CA . GLU A 1 202 ? 6.543 5.828 -18.760 1.00 84.00 202 GLU A CA 1
ATOM 1564 C C . GLU A 1 202 ? 7.132 7.208 -18.458 1.00 84.00 202 GLU A C 1
ATOM 1566 O O . GLU A 1 202 ? 7.709 7.426 -17.391 1.00 84.00 202 GLU A O 1
ATOM 1571 N N . ALA A 1 203 ? 7.013 8.139 -19.403 1.00 78.06 203 ALA A N 1
ATOM 1572 C CA . ALA A 1 203 ? 7.435 9.514 -19.196 1.00 78.06 203 ALA A CA 1
ATOM 1573 C C . ALA A 1 203 ? 6.572 10.463 -20.039 1.00 78.06 203 ALA A C 1
ATOM 1575 O O . ALA A 1 203 ? 6.698 10.530 -21.264 1.00 78.06 203 ALA A O 1
ATOM 1576 N N . GLY A 1 204 ? 5.716 11.220 -19.347 1.00 80.31 204 GLY A N 1
ATOM 1577 C CA . GLY A 1 204 ? 4.780 12.158 -19.956 1.00 80.31 204 GLY A CA 1
ATOM 1578 C C . GLY A 1 204 ? 3.545 11.425 -20.467 1.00 80.31 204 GLY A C 1
ATOM 1579 O O . GLY A 1 204 ? 2.947 10.647 -19.734 1.00 80.31 204 GLY A O 1
ATOM 1580 N N . ASP A 1 205 ? 3.184 11.665 -21.725 1.00 80.81 205 ASP A N 1
ATOM 1581 C CA . ASP A 1 205 ? 2.030 11.066 -22.409 1.00 80.81 205 ASP A CA 1
ATOM 1582 C C . ASP A 1 205 ? 2.369 9.779 -23.187 1.00 80.81 205 ASP A C 1
ATOM 1584 O O . ASP A 1 205 ? 1.526 9.226 -23.895 1.00 80.81 205 ASP A O 1
ATOM 1588 N N . ALA A 1 206 ? 3.617 9.318 -23.100 1.00 87.44 206 ALA A N 1
ATOM 1589 C CA . ALA A 1 206 ? 4.129 8.220 -23.902 1.00 87.44 206 ALA A CA 1
ATOM 1590 C C . ALA A 1 206 ? 5.022 7.282 -23.088 1.00 87.44 206 ALA A C 1
ATOM 1592 O O . ALA A 1 206 ? 5.643 7.655 -22.087 1.00 87.44 206 ALA A O 1
ATOM 1593 N N . ALA A 1 207 ? 5.137 6.054 -23.579 1.00 90.75 207 ALA A N 1
ATOM 1594 C CA . ALA A 1 207 ? 6.173 5.137 -23.151 1.00 90.75 207 ALA A CA 1
ATOM 1595 C C . ALA A 1 207 ? 7.437 5.356 -23.980 1.00 90.75 207 ALA A C 1
ATOM 1597 O O . ALA A 1 207 ? 7.397 5.553 -25.195 1.00 90.75 207 ALA A O 1
ATOM 1598 N N . TRP A 1 208 ? 8.578 5.289 -23.319 1.00 92.88 208 TRP A N 1
ATOM 1599 C CA . TRP A 1 208 ? 9.888 5.414 -23.928 1.00 92.88 208 TRP A CA 1
ATOM 1600 C C . TRP A 1 208 ? 10.570 4.071 -23.863 1.00 92.88 208 TRP A C 1
ATOM 1602 O O . TRP A 1 208 ? 10.539 3.400 -22.833 1.00 92.88 208 TRP A O 1
ATOM 1612 N N . VAL A 1 209 ? 11.156 3.670 -24.982 1.00 93.56 209 VAL A N 1
ATOM 1613 C CA . VAL A 1 209 ? 11.815 2.379 -25.102 1.00 93.56 209 VAL A CA 1
ATOM 1614 C C . VAL A 1 209 ? 13.221 2.610 -25.624 1.00 93.56 209 VAL A C 1
ATOM 1616 O O . VAL A 1 209 ? 13.424 3.277 -26.639 1.00 93.56 209 VAL A O 1
ATOM 1619 N N . ALA A 1 210 ? 14.199 2.048 -24.929 1.00 92.62 210 ALA A N 1
ATOM 1620 C CA . ALA A 1 210 ? 15.566 1.938 -25.402 1.00 92.62 210 ALA A CA 1
ATOM 1621 C C . ALA A 1 210 ? 15.826 0.485 -25.782 1.00 92.62 210 ALA A C 1
ATOM 1623 O O . ALA A 1 210 ? 15.471 -0.426 -25.043 1.00 92.62 210 ALA A O 1
ATOM 1624 N N . THR A 1 211 ? 16.455 0.262 -26.928 1.00 93.31 211 THR A N 1
ATOM 1625 C CA . THR A 1 211 ? 16.767 -1.073 -27.437 1.00 93.31 211 THR A CA 1
ATOM 1626 C C . THR A 1 211 ? 18.222 -1.150 -27.860 1.00 93.31 211 THR A C 1
ATOM 1628 O O . THR A 1 211 ? 18.709 -0.244 -28.536 1.00 93.31 211 THR A O 1
ATOM 1631 N N . GLU A 1 212 ? 18.896 -2.242 -27.520 1.00 92.25 212 GLU A N 1
ATOM 1632 C CA . GLU A 1 212 ? 20.256 -2.532 -27.974 1.00 92.25 212 GLU A CA 1
ATOM 1633 C C . GLU A 1 212 ? 20.217 -3.651 -29.021 1.00 92.25 212 GLU A C 1
ATOM 1635 O O . GLU A 1 212 ? 19.664 -4.727 -28.780 1.00 92.25 212 GLU A O 1
ATOM 1640 N N . SER A 1 213 ? 20.792 -3.390 -30.194 1.00 91.25 213 SER A N 1
ATOM 1641 C CA . SER A 1 213 ? 20.937 -4.358 -31.287 1.00 91.25 213 SER A CA 1
ATOM 1642 C C . SER A 1 213 ? 22.298 -4.148 -31.937 1.00 91.25 213 SER A C 1
ATOM 1644 O O . SER A 1 213 ? 22.649 -3.012 -32.252 1.00 91.25 213 SER A O 1
ATOM 1646 N N . GLU A 1 214 ? 23.098 -5.211 -32.066 1.00 89.00 214 GLU A N 1
ATOM 1647 C CA . GLU A 1 214 ? 24.463 -5.144 -32.617 1.00 89.00 214 GLU A CA 1
ATOM 1648 C C . GLU A 1 214 ? 25.366 -4.110 -31.899 1.00 89.00 214 GLU A C 1
ATOM 1650 O O . GLU A 1 214 ? 26.288 -3.528 -32.475 1.00 89.00 214 GLU A O 1
ATOM 1655 N N . GLY A 1 215 ? 25.099 -3.866 -30.610 1.00 84.81 215 GLY A N 1
ATOM 1656 C CA . GLY A 1 215 ? 25.797 -2.873 -29.788 1.00 84.81 215 GLY A CA 1
ATOM 1657 C C . GLY A 1 215 ? 25.440 -1.410 -30.086 1.00 84.81 215 GLY A C 1
ATOM 1658 O O . GLY A 1 215 ? 26.095 -0.517 -29.545 1.00 84.81 215 GLY A O 1
ATOM 1659 N N . GLU A 1 216 ? 24.440 -1.142 -30.931 1.00 86.88 216 GLU A N 1
ATOM 1660 C CA . GLU A 1 216 ? 23.860 0.190 -31.118 1.00 86.88 216 GLU A CA 1
ATOM 1661 C C . GLU A 1 216 ? 22.652 0.388 -30.200 1.00 86.88 216 GLU A C 1
ATOM 1663 O O . GLU A 1 216 ? 21.702 -0.399 -30.226 1.00 86.88 216 GLU A O 1
ATOM 1668 N N . LEU A 1 217 ? 22.664 1.477 -29.425 1.00 87.25 217 LEU A N 1
ATOM 1669 C CA . LEU A 1 217 ? 21.515 1.897 -28.630 1.00 87.25 217 LEU A CA 1
ATOM 1670 C C . LEU A 1 217 ? 20.583 2.760 -29.479 1.00 87.25 217 LEU A C 1
ATOM 1672 O O . LEU A 1 217 ? 20.946 3.855 -29.915 1.00 87.25 217 LEU A O 1
ATOM 1676 N N . ARG A 1 218 ? 19.358 2.285 -29.672 1.00 90.88 218 ARG A N 1
ATOM 1677 C CA . ARG A 1 218 ? 18.282 3.036 -30.319 1.00 90.88 218 ARG A CA 1
ATOM 1678 C C . ARG A 1 218 ? 17.216 3.374 -29.307 1.00 90.88 218 ARG A C 1
ATOM 1680 O O . ARG A 1 218 ? 16.986 2.625 -28.362 1.00 90.88 218 ARG A O 1
ATOM 1687 N N . MET A 1 219 ? 16.574 4.506 -29.525 1.00 91.88 219 MET A N 1
ATOM 1688 C CA . MET A 1 219 ? 15.422 4.908 -28.746 1.00 91.88 219 MET A CA 1
ATOM 1689 C C . MET A 1 219 ? 14.193 4.962 -29.629 1.00 91.88 219 MET A C 1
ATOM 1691 O O . MET A 1 219 ? 14.289 5.204 -30.829 1.00 91.88 219 MET A O 1
ATOM 1695 N N . LEU A 1 220 ? 13.036 4.735 -29.034 1.00 93.94 220 LEU A N 1
ATOM 1696 C CA . LEU A 1 220 ? 11.753 4.936 -29.675 1.00 93.94 220 LEU A CA 1
ATOM 1697 C C . LEU A 1 220 ? 10.753 5.467 -28.654 1.00 93.94 220 LEU A C 1
ATOM 1699 O O . LEU A 1 220 ? 10.820 5.155 -27.463 1.00 93.94 220 LEU A O 1
ATOM 1703 N N . ARG A 1 221 ? 9.832 6.288 -29.146 1.00 93.62 221 ARG A N 1
ATOM 1704 C CA . ARG A 1 221 ? 8.669 6.764 -28.403 1.00 93.62 221 ARG A CA 1
ATOM 1705 C C . ARG A 1 221 ? 7.465 5.934 -28.828 1.00 93.62 221 ARG A C 1
ATOM 1707 O O . ARG A 1 221 ? 7.222 5.778 -30.024 1.00 93.62 221 ARG A O 1
ATOM 1714 N N . ALA A 1 222 ? 6.748 5.393 -27.858 1.00 94.88 222 ALA A N 1
ATOM 1715 C CA . ALA A 1 222 ? 5.549 4.597 -28.029 1.00 94.88 222 ALA A CA 1
ATOM 1716 C C . ALA A 1 222 ? 4.355 5.360 -27.446 1.00 94.88 222 ALA A C 1
ATOM 1718 O O . ALA A 1 222 ? 4.197 5.468 -26.232 1.00 94.88 222 ALA A O 1
ATOM 1719 N N . GLU A 1 223 ? 3.523 5.904 -28.325 1.00 93.25 223 GLU A N 1
ATOM 1720 C CA . GLU A 1 223 ? 2.262 6.531 -27.951 1.00 93.25 223 GLU A CA 1
ATOM 1721 C C . GLU A 1 223 ? 1.164 5.473 -27.911 1.00 93.25 223 GLU A C 1
ATOM 1723 O O . GLU A 1 223 ? 0.959 4.723 -28.872 1.00 93.25 223 GLU A O 1
ATOM 1728 N N . VAL A 1 224 ? 0.435 5.439 -26.802 1.00 91.94 224 VAL A N 1
ATOM 1729 C CA . VAL A 1 224 ? -0.733 4.580 -26.632 1.00 91.94 224 VAL A CA 1
ATOM 1730 C C . VAL A 1 224 ? -1.934 5.464 -26.390 1.00 91.94 224 VAL A C 1
ATOM 1732 O O . VAL A 1 224 ? -1.915 6.333 -25.525 1.00 91.94 224 VAL A O 1
ATOM 1735 N N . GLY A 1 225 ? -2.997 5.233 -27.149 1.00 90.44 225 GLY A N 1
ATOM 1736 C CA . GLY A 1 225 ? -4.213 6.008 -26.993 1.00 90.44 225 GLY A CA 1
ATOM 1737 C C . GLY A 1 225 ? -5.436 5.299 -27.537 1.00 90.44 225 GLY A C 1
ATOM 1738 O O . GLY A 1 225 ? -5.376 4.180 -28.052 1.00 90.44 225 GLY A O 1
ATOM 1739 N N . MET A 1 226 ? -6.565 5.991 -27.428 1.00 88.12 226 MET A N 1
ATOM 1740 C CA . MET A 1 226 ? -7.823 5.590 -28.039 1.00 88.12 226 MET A CA 1
ATOM 1741 C C . MET A 1 226 ? -8.209 6.615 -29.100 1.00 88.12 226 MET A C 1
ATOM 1743 O O . MET A 1 226 ? -8.162 7.825 -28.880 1.00 88.12 226 MET A O 1
ATOM 1747 N N . SER A 1 227 ? -8.546 6.119 -30.285 1.00 87.06 227 SER A N 1
ATOM 1748 C CA . SER A 1 227 ? -9.136 6.925 -31.353 1.00 87.06 227 SER A CA 1
ATOM 1749 C C . SER A 1 227 ? -10.515 7.460 -30.939 1.00 87.06 227 SER A C 1
ATOM 1751 O O . SER A 1 227 ? -11.095 7.021 -29.948 1.00 87.06 227 SER A O 1
ATOM 1753 N N . ARG A 1 228 ? -11.079 8.380 -31.735 1.00 85.69 228 ARG A N 1
ATOM 1754 C CA . ARG A 1 228 ? -12.446 8.896 -31.516 1.00 85.69 228 ARG A CA 1
ATOM 1755 C C . ARG A 1 228 ? -13.526 7.809 -31.571 1.00 85.69 228 ARG A C 1
ATOM 1757 O O . ARG A 1 228 ? -14.608 8.026 -31.042 1.00 85.69 228 ARG A O 1
ATOM 1764 N N . ASP A 1 229 ? -13.215 6.671 -32.187 1.00 87.12 229 ASP A N 1
ATOM 1765 C CA . ASP A 1 229 ? -14.116 5.531 -32.355 1.00 87.12 229 ASP A CA 1
ATOM 1766 C C . ASP A 1 229 ? -13.882 4.448 -31.282 1.00 87.12 229 ASP A C 1
ATOM 1768 O O . ASP A 1 229 ? -14.138 3.269 -31.521 1.00 87.12 229 ASP A O 1
ATOM 1772 N N . ASP A 1 230 ? -13.304 4.816 -30.131 1.00 84.31 230 ASP A N 1
ATOM 1773 C CA . ASP A 1 230 ? -12.950 3.917 -29.019 1.00 84.31 230 ASP A CA 1
ATOM 1774 C C . ASP A 1 230 ? -12.047 2.729 -29.409 1.00 84.31 230 ASP A C 1
ATOM 1776 O O . ASP A 1 230 ? -11.928 1.733 -28.691 1.00 84.31 230 ASP A O 1
ATOM 1780 N N . THR A 1 231 ? -11.358 2.827 -30.547 1.00 88.62 231 THR A N 1
ATOM 1781 C CA . THR A 1 231 ? -10.375 1.825 -30.973 1.00 88.62 231 THR A CA 1
ATOM 1782 C C . THR A 1 231 ? -9.003 2.189 -30.424 1.00 88.62 231 THR A C 1
ATOM 1784 O O . THR A 1 231 ? -8.518 3.299 -30.668 1.00 88.62 231 THR A O 1
ATOM 1787 N N . TRP A 1 232 ? -8.381 1.257 -29.703 1.00 91.25 232 TRP A N 1
ATOM 1788 C CA . TRP A 1 232 ? -7.011 1.390 -29.216 1.00 91.25 232 TRP A CA 1
ATOM 1789 C C . TRP A 1 232 ? -6.021 1.439 -30.376 1.00 91.25 232 TRP A C 1
ATOM 1791 O O . TRP A 1 232 ? -6.171 0.708 -31.359 1.00 91.25 232 TRP A O 1
ATOM 1801 N N . TYR A 1 233 ? -4.996 2.273 -30.233 1.00 93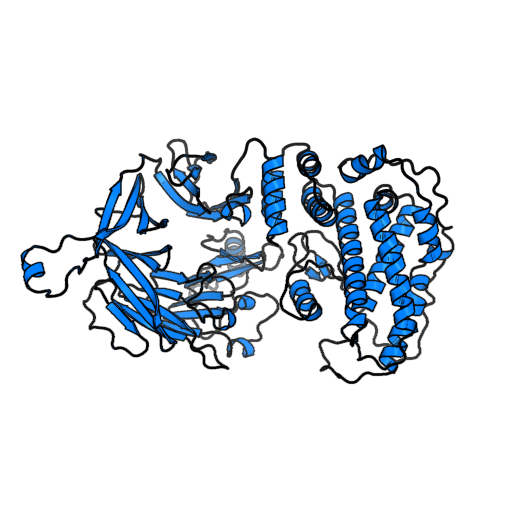.88 233 TYR A N 1
ATOM 1802 C CA . TYR A 1 233 ? -3.871 2.323 -31.155 1.00 93.88 233 TYR A CA 1
ATOM 1803 C C . TYR A 1 233 ? -2.539 2.334 -30.403 1.00 93.88 233 TYR A C 1
ATOM 1805 O O . TYR A 1 233 ? -2.448 2.791 -29.262 1.00 93.88 233 TYR A O 1
ATOM 1813 N N . LEU A 1 234 ? -1.507 1.846 -31.087 1.00 95.44 234 LEU A N 1
ATOM 1814 C CA . LEU A 1 234 ? -0.107 1.957 -30.697 1.00 95.44 234 LEU A CA 1
ATOM 1815 C C . LEU A 1 234 ? 0.643 2.645 -31.840 1.00 95.44 234 LEU A C 1
ATOM 1817 O O . LEU A 1 234 ? 0.639 2.146 -32.966 1.00 95.44 234 LEU A O 1
ATOM 1821 N N . GLU A 1 235 ? 1.286 3.776 -31.569 1.00 95.31 235 GLU A N 1
ATOM 1822 C CA . GLU A 1 235 ? 2.169 4.458 -32.520 1.00 95.31 235 GLU A CA 1
ATOM 1823 C C . GLU A 1 235 ? 3.607 4.427 -32.003 1.00 95.31 235 GLU A C 1
ATOM 1825 O O . GLU A 1 235 ? 3.909 4.927 -30.926 1.00 95.31 235 GLU A O 1
ATOM 1830 N N . VAL A 1 236 ? 4.505 3.825 -32.779 1.00 94.75 236 VAL A N 1
ATOM 1831 C CA . VAL A 1 236 ? 5.940 3.768 -32.502 1.00 94.75 236 VAL A CA 1
ATOM 1832 C C . VAL A 1 236 ? 6.656 4.750 -33.415 1.00 94.75 236 VAL A C 1
ATOM 1834 O O . VAL A 1 236 ? 6.491 4.710 -34.633 1.00 94.75 236 VAL A O 1
ATOM 1837 N N . THR A 1 237 ? 7.478 5.615 -32.825 1.00 93.81 237 THR A N 1
ATOM 1838 C CA . THR A 1 237 ? 8.342 6.562 -33.532 1.00 93.81 237 THR A CA 1
ATOM 1839 C C . THR A 1 237 ? 9.799 6.303 -33.144 1.00 93.81 237 THR A C 1
ATOM 1841 O O . THR A 1 237 ? 10.175 6.609 -32.010 1.00 93.81 237 THR A O 1
ATOM 1844 N N . PRO A 1 238 ? 10.631 5.738 -34.039 1.00 91.50 238 PRO A N 1
ATOM 1845 C CA . PRO A 1 238 ? 12.053 5.568 -33.776 1.00 91.50 238 PRO A CA 1
ATOM 1846 C C . PRO A 1 238 ? 12.749 6.931 -33.720 1.00 91.50 238 PRO A C 1
ATOM 1848 O O . PRO A 1 238 ? 12.426 7.847 -34.476 1.00 91.50 238 PRO A O 1
ATOM 1851 N N . LEU A 1 239 ? 13.716 7.043 -32.821 1.00 90.00 239 LEU A N 1
ATOM 1852 C CA . LEU A 1 239 ? 14.503 8.239 -32.548 1.00 90.00 239 LEU A CA 1
ATOM 1853 C C . LEU A 1 239 ? 15.960 8.021 -32.987 1.00 90.00 239 LEU A C 1
ATOM 1855 O O . LEU A 1 239 ? 16.381 6.873 -33.183 1.00 90.00 239 LEU A O 1
ATOM 1859 N N . PRO A 1 240 ? 16.755 9.097 -33.140 1.00 85.06 240 PRO A N 1
ATOM 1860 C CA . PRO A 1 240 ? 18.177 8.978 -33.443 1.00 85.06 240 PRO A CA 1
ATOM 1861 C C . PRO A 1 240 ? 18.908 8.070 -32.443 1.00 85.06 240 PRO A C 1
ATOM 1863 O O . PRO A 1 240 ? 18.650 8.115 -31.239 1.00 85.06 240 PRO A O 1
ATOM 1866 N N . ALA A 1 241 ? 19.830 7.247 -32.946 1.00 84.25 241 ALA A N 1
ATOM 1867 C CA . ALA A 1 241 ? 20.633 6.362 -32.109 1.00 84.25 241 ALA A CA 1
ATOM 1868 C C . ALA A 1 241 ? 21.513 7.166 -31.140 1.00 84.25 241 ALA A C 1
ATOM 1870 O O . ALA A 1 241 ? 22.085 8.199 -31.502 1.00 84.25 241 ALA A O 1
ATOM 1871 N N . LEU A 1 242 ? 21.652 6.671 -29.911 1.00 82.50 242 LEU A N 1
ATOM 1872 C CA . LEU A 1 242 ? 22.521 7.286 -28.915 1.00 82.50 242 LEU A CA 1
ATOM 1873 C C . LEU A 1 242 ? 23.975 6.841 -29.151 1.00 82.50 242 LEU A C 1
ATOM 1875 O O . LEU A 1 242 ? 24.220 5.657 -29.392 1.00 82.50 242 LEU A O 1
ATOM 1879 N N . PRO A 1 243 ? 24.970 7.745 -29.052 1.00 79.19 243 PRO A N 1
ATOM 1880 C CA . PRO A 1 243 ? 26.376 7.430 -29.310 1.00 79.19 243 PRO A CA 1
ATOM 1881 C C . PRO A 1 243 ? 27.031 6.703 -28.118 1.00 79.19 243 PRO A C 1
ATOM 1883 O O . PRO A 1 243 ? 28.046 7.151 -27.585 1.00 79.19 243 PRO A O 1
ATOM 1886 N N . VAL A 1 244 ? 26.439 5.595 -27.662 1.00 77.19 244 VAL A N 1
ATOM 1887 C CA . VAL A 1 244 ? 26.850 4.857 -26.456 1.00 77.19 244 VAL A CA 1
ATOM 1888 C C . VAL A 1 244 ? 26.918 3.361 -26.738 1.00 77.19 244 VAL A C 1
ATOM 1890 O O . VAL A 1 244 ? 26.088 2.823 -27.461 1.00 77.19 244 VAL A O 1
ATOM 1893 N N . ARG A 1 245 ? 27.908 2.683 -26.143 1.00 75.06 245 ARG A N 1
ATOM 1894 C CA . ARG A 1 245 ? 28.071 1.219 -26.169 1.00 75.06 245 ARG A CA 1
ATOM 1895 C C . ARG A 1 245 ? 28.257 0.674 -24.752 1.00 75.06 245 ARG A C 1
ATOM 1897 O O . ARG A 1 245 ? 28.811 1.376 -23.908 1.00 75.06 245 ARG A O 1
ATOM 1904 N N . GLY A 1 246 ? 27.877 -0.582 -24.510 1.00 66.69 246 GLY A N 1
ATOM 1905 C CA . GLY A 1 246 ? 28.215 -1.305 -23.274 1.00 66.69 246 GLY A CA 1
ATOM 1906 C C . GLY A 1 246 ? 27.401 -0.865 -22.056 1.00 66.69 246 GLY A C 1
ATOM 1907 O O . GLY A 1 246 ? 27.948 -0.329 -21.092 1.00 66.69 246 GLY A O 1
ATOM 1908 N N . LEU A 1 247 ? 26.092 -1.088 -22.120 1.00 70.12 247 LEU A N 1
ATOM 1909 C CA . LEU A 1 247 ? 25.108 -0.554 -21.180 1.00 70.12 247 LEU A CA 1
ATOM 1910 C C . LEU A 1 247 ? 24.761 -1.520 -20.054 1.00 70.12 247 LEU A C 1
ATOM 1912 O O . LEU A 1 247 ? 24.780 -2.742 -20.231 1.00 70.12 247 LEU A O 1
ATOM 1916 N N . GLN A 1 248 ? 24.405 -0.943 -18.906 1.00 68.75 248 GLN A N 1
ATOM 1917 C CA . GLN A 1 248 ? 23.823 -1.667 -17.776 1.00 68.75 248 GLN A CA 1
ATOM 1918 C C . GLN A 1 248 ? 22.340 -1.332 -17.571 1.00 68.75 248 GLN A C 1
ATOM 1920 O O . GLN A 1 248 ? 21.583 -2.223 -17.198 1.00 68.75 248 GLN A O 1
ATOM 1925 N N . GLY A 1 249 ? 21.909 -0.103 -17.870 1.00 71.62 249 GLY A N 1
ATOM 1926 C CA . GLY A 1 249 ? 20.503 0.293 -17.774 1.00 71.62 249 GLY A CA 1
ATOM 1927 C C . GLY A 1 249 ? 20.214 1.661 -18.386 1.00 71.62 249 GLY A C 1
ATOM 1928 O O . GLY A 1 249 ? 21.136 2.436 -18.649 1.00 71.62 249 GLY A O 1
ATOM 1929 N N . VAL A 1 250 ? 18.933 1.952 -18.608 1.00 74.88 250 VAL A N 1
ATOM 1930 C CA . VAL A 1 250 ? 18.439 3.263 -19.051 1.00 74.88 250 VAL A CA 1
ATOM 1931 C C . VAL A 1 250 ? 17.255 3.660 -18.172 1.00 74.88 250 VAL A C 1
ATOM 1933 O O . VAL A 1 250 ? 16.375 2.839 -17.932 1.00 74.88 250 VAL A O 1
ATOM 1936 N N . VAL A 1 251 ? 17.239 4.904 -17.693 1.00 73.25 251 VAL A N 1
ATOM 1937 C CA . VAL A 1 251 ? 16.130 5.480 -16.915 1.00 73.25 251 VAL A CA 1
ATOM 1938 C C . VAL A 1 251 ? 15.556 6.675 -17.671 1.00 73.25 251 VAL A C 1
ATOM 1940 O O . VAL A 1 251 ? 16.320 7.515 -18.142 1.00 73.25 251 VAL A O 1
ATOM 1943 N N . PHE A 1 252 ? 14.229 6.758 -17.786 1.00 74.81 252 PHE A N 1
ATOM 1944 C CA . PHE A 1 252 ? 13.530 7.835 -18.494 1.00 74.81 252 PHE A CA 1
ATOM 1945 C C . PHE A 1 252 ? 12.870 8.801 -17.511 1.00 74.81 252 PHE A C 1
ATOM 1947 O O . PHE A 1 252 ? 12.179 8.372 -16.591 1.00 74.81 252 PHE A O 1
ATOM 1954 N N . MET A 1 253 ? 13.055 10.103 -17.720 1.00 66.00 253 MET A N 1
ATOM 1955 C CA . MET A 1 253 ? 12.451 11.161 -16.910 1.00 66.00 253 MET A CA 1
ATOM 1956 C C . MET A 1 253 ? 11.679 12.152 -17.785 1.00 66.00 253 MET A C 1
ATOM 1958 O O . MET A 1 253 ? 12.273 12.723 -18.700 1.00 66.00 253 MET A O 1
ATOM 1962 N N . PRO A 1 254 ? 10.395 12.418 -17.499 1.00 71.12 254 PRO A N 1
ATOM 1963 C CA . PRO A 1 254 ? 9.636 13.427 -18.2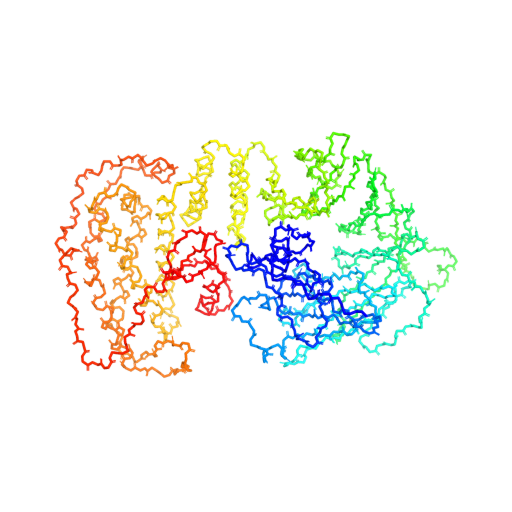29 1.00 71.12 254 PRO A CA 1
ATOM 1964 C C . PRO A 1 254 ? 9.995 14.861 -17.830 1.00 71.12 254 PRO A C 1
ATOM 1966 O O . PRO A 1 254 ? 10.268 15.146 -16.660 1.00 71.12 254 PRO A O 1
ATOM 1969 N N . PHE A 1 255 ? 9.904 15.776 -18.796 1.00 76.81 255 PHE A N 1
ATOM 1970 C CA . PHE A 1 255 ? 9.812 17.228 -18.595 1.00 76.81 255 PHE A CA 1
ATOM 1971 C C . PHE A 1 255 ? 8.874 17.845 -19.655 1.00 76.81 255 PHE A C 1
ATOM 1973 O O . PHE A 1 255 ? 8.400 17.128 -20.530 1.00 76.81 255 PHE A O 1
ATOM 1980 N N . GLU A 1 256 ? 8.575 19.149 -19.565 1.00 66.75 256 GLU A N 1
ATOM 1981 C CA . GLU A 1 256 ? 7.484 19.798 -20.329 1.00 66.75 256 GLU A CA 1
ATOM 1982 C C . GLU A 1 256 ? 7.511 19.540 -21.852 1.00 66.75 256 GLU A C 1
ATOM 1984 O O . GLU A 1 256 ? 6.451 19.311 -22.426 1.00 66.75 256 GLU A O 1
ATOM 1989 N N . ASP A 1 257 ? 8.692 19.472 -22.484 1.00 66.69 257 ASP A N 1
ATOM 1990 C CA . ASP A 1 257 ? 8.848 19.338 -23.947 1.00 66.69 257 ASP A CA 1
ATOM 1991 C C . ASP A 1 257 ? 9.648 18.090 -24.392 1.00 66.69 257 ASP A C 1
ATOM 1993 O O . ASP A 1 257 ? 10.178 18.030 -25.513 1.00 66.69 257 ASP A O 1
ATOM 1997 N N . GLY A 1 258 ? 9.782 17.075 -23.528 1.00 76.81 258 GLY A N 1
ATOM 1998 C CA . GLY A 1 258 ? 10.583 15.897 -23.863 1.00 76.81 258 GLY A CA 1
ATOM 1999 C C . GLY A 1 258 ? 10.890 14.934 -22.720 1.00 76.81 258 GLY A C 1
ATOM 2000 O O . GLY A 1 258 ? 10.191 14.873 -21.708 1.00 76.81 258 GLY A O 1
ATOM 2001 N N . VAL A 1 259 ? 11.956 14.152 -22.911 1.00 79.81 259 VAL A N 1
ATOM 2002 C CA . VAL A 1 259 ? 12.455 13.179 -21.934 1.00 79.81 259 VAL A CA 1
ATOM 2003 C C . VAL A 1 259 ? 13.959 13.257 -21.767 1.00 79.81 259 VAL A C 1
ATOM 2005 O O . VAL A 1 259 ? 14.714 13.330 -22.734 1.00 79.81 259 VAL A O 1
ATOM 2008 N N . GLU A 1 260 ? 14.407 13.214 -20.518 1.00 80.94 260 GLU A N 1
ATOM 2009 C CA . GLU A 1 260 ? 15.791 12.907 -20.189 1.00 80.94 260 GLU A CA 1
ATOM 2010 C C . GLU A 1 260 ? 15.963 11.394 -20.058 1.00 80.94 260 GLU A C 1
ATOM 2012 O O . GLU A 1 260 ? 15.363 10.754 -19.196 1.00 80.94 260 GLU A O 1
ATOM 2017 N N . ALA A 1 261 ? 16.802 10.821 -20.915 1.00 77.81 261 ALA A N 1
ATOM 2018 C CA . ALA A 1 261 ? 17.265 9.449 -20.804 1.00 77.81 261 ALA A CA 1
ATOM 2019 C C . ALA A 1 261 ? 18.619 9.435 -20.085 1.00 77.81 261 ALA A C 1
ATOM 2021 O O . ALA A 1 261 ? 19.625 9.914 -20.617 1.00 77.81 261 ALA A O 1
ATOM 2022 N N . VAL A 1 262 ? 18.658 8.871 -18.880 1.00 76.81 262 VAL A N 1
ATOM 2023 C CA . VAL A 1 262 ? 19.907 8.618 -18.160 1.00 76.81 262 VAL A CA 1
ATOM 2024 C C . VAL A 1 262 ? 20.392 7.225 -18.506 1.00 76.81 262 VAL A C 1
ATOM 2026 O O . VAL A 1 262 ? 19.795 6.212 -18.148 1.00 76.81 262 VAL A O 1
ATOM 2029 N N . VAL A 1 263 ? 21.506 7.191 -19.215 1.00 78.75 263 VAL A N 1
ATOM 2030 C CA . VAL A 1 263 ? 22.145 5.986 -19.711 1.00 78.75 263 VAL A CA 1
ATOM 2031 C C . VAL A 1 263 ? 23.248 5.581 -18.736 1.00 78.75 263 VAL A C 1
ATOM 2033 O O . VAL A 1 263 ? 24.244 6.291 -18.578 1.00 78.75 263 VAL A O 1
ATOM 2036 N N . ILE A 1 264 ? 23.063 4.440 -18.072 1.00 71.19 264 ILE A N 1
ATOM 2037 C CA . ILE A 1 264 ? 23.954 3.931 -17.027 1.00 71.19 264 ILE A CA 1
ATOM 2038 C C . ILE A 1 264 ? 24.979 2.976 -17.645 1.00 71.19 264 ILE A C 1
ATOM 2040 O O . ILE A 1 264 ? 24.643 1.942 -18.235 1.00 71.19 264 ILE A O 1
ATOM 2044 N N . GLN A 1 265 ? 26.254 3.321 -17.475 1.00 75.31 265 GLN A N 1
ATOM 2045 C CA . GLN A 1 265 ? 27.416 2.507 -17.815 1.00 75.31 265 GLN A CA 1
ATOM 2046 C C . GLN A 1 265 ? 28.192 2.120 -16.543 1.00 75.31 265 GLN A C 1
ATOM 2048 O O . GLN A 1 265 ? 28.129 2.845 -15.549 1.00 75.31 265 GLN A O 1
ATOM 2053 N N . PRO A 1 266 ? 29.046 1.075 -16.585 1.00 64.75 266 PRO A N 1
ATOM 2054 C CA . PRO A 1 266 ? 29.785 0.587 -15.411 1.00 64.75 266 PRO A CA 1
ATOM 2055 C C . PRO A 1 266 ? 30.619 1.626 -14.634 1.00 64.75 266 PRO A C 1
ATOM 2057 O O . PRO A 1 266 ? 31.057 1.349 -13.521 1.00 64.75 266 PRO A O 1
ATOM 2060 N N . ARG A 1 267 ? 30.928 2.791 -15.226 1.00 65.94 267 ARG A N 1
ATOM 2061 C CA . ARG A 1 267 ? 31.758 3.861 -14.632 1.00 65.94 267 ARG A CA 1
ATOM 2062 C C . ARG A 1 267 ? 31.278 5.281 -14.959 1.00 65.94 267 ARG A C 1
ATOM 2064 O O . ARG A 1 267 ? 32.034 6.235 -14.783 1.00 65.94 267 ARG A O 1
ATOM 2071 N N . ALA A 1 268 ? 30.082 5.426 -15.520 1.00 67.12 268 ALA A N 1
ATOM 2072 C CA . ALA A 1 268 ? 29.558 6.722 -15.931 1.00 67.12 268 ALA A CA 1
ATOM 2073 C C . ALA A 1 268 ? 28.033 6.687 -16.025 1.00 67.12 268 ALA A C 1
ATOM 2075 O O . ALA A 1 268 ? 27.455 5.670 -16.402 1.00 67.12 268 ALA A O 1
ATOM 2076 N N . ALA A 1 269 ? 27.403 7.822 -15.745 1.00 68.19 269 ALA A N 1
ATOM 2077 C CA . ALA A 1 269 ? 26.045 8.101 -16.179 1.00 68.19 269 ALA A CA 1
ATOM 2078 C C . ALA A 1 269 ? 26.111 9.169 -17.274 1.00 68.19 269 ALA A C 1
ATOM 2080 O O . ALA A 1 269 ? 26.832 10.161 -17.147 1.00 68.19 269 ALA A O 1
ATOM 2081 N N . HIS A 1 270 ? 25.389 8.952 -18.366 1.00 76.06 270 HIS A N 1
ATOM 2082 C CA . HIS A 1 270 ? 25.253 9.924 -19.441 1.00 76.06 270 HIS A CA 1
ATOM 2083 C C . HIS A 1 270 ? 23.803 10.376 -19.514 1.00 76.06 270 HIS A C 1
ATOM 2085 O O . HIS A 1 270 ? 22.921 9.549 -19.731 1.00 76.06 270 HIS A O 1
ATOM 2091 N N . THR A 1 271 ? 23.561 11.673 -19.361 1.00 78.12 271 THR A N 1
ATOM 2092 C CA . THR A 1 271 ? 22.220 12.234 -19.517 1.00 78.12 271 THR A CA 1
ATOM 2093 C C . THR A 1 271 ? 22.038 12.721 -20.948 1.00 78.12 271 THR A C 1
ATOM 2095 O O . THR A 1 271 ? 22.807 13.549 -21.448 1.00 78.12 271 THR A O 1
ATOM 2098 N N . TYR A 1 272 ? 21.017 12.191 -21.612 1.00 81.69 272 TYR A N 1
ATOM 2099 C CA . TYR A 1 272 ? 20.582 12.610 -22.936 1.00 81.69 272 TYR A CA 1
ATOM 2100 C C . TYR A 1 272 ? 19.234 13.293 -22.819 1.00 81.69 272 TYR A C 1
ATOM 2102 O O . TYR A 1 272 ? 18.254 12.671 -22.430 1.00 81.69 272 TYR A O 1
ATOM 2110 N N . THR A 1 273 ? 19.179 14.564 -23.187 1.00 82.56 273 THR A N 1
ATOM 2111 C CA . THR A 1 273 ? 17.921 15.288 -23.326 1.00 82.56 273 THR A CA 1
ATOM 2112 C C . THR A 1 273 ? 17.381 15.032 -24.725 1.00 82.56 273 THR A C 1
ATOM 2114 O O . THR A 1 273 ? 18.080 15.255 -25.718 1.00 82.56 273 THR A O 1
ATOM 2117 N N . ILE A 1 274 ? 16.148 14.548 -24.799 1.00 83.12 274 ILE A N 1
ATOM 2118 C CA . ILE A 1 274 ? 15.440 14.253 -26.038 1.00 83.12 274 ILE A CA 1
ATOM 2119 C C . ILE A 1 274 ? 14.235 15.165 -26.081 1.00 83.12 274 ILE A C 1
ATOM 2121 O O . ILE A 1 274 ? 13.317 15.025 -25.280 1.00 83.12 274 ILE A O 1
ATOM 2125 N N . GLN A 1 275 ? 14.259 16.114 -27.001 1.00 84.44 275 GLN A N 1
ATOM 2126 C CA . GLN A 1 275 ? 13.248 17.157 -27.094 1.00 84.44 275 GLN A CA 1
ATOM 2127 C C . GLN A 1 275 ? 12.764 17.291 -28.525 1.00 84.44 275 GLN A C 1
ATOM 2129 O O . GLN A 1 275 ? 13.508 17.052 -29.483 1.00 84.44 275 GLN A O 1
ATOM 2134 N N . ARG A 1 276 ? 11.504 17.681 -28.664 1.00 79.75 276 ARG A N 1
ATOM 2135 C CA . ARG A 1 276 ? 10.919 17.987 -29.961 1.00 79.75 276 ARG A CA 1
ATOM 2136 C C . ARG A 1 276 ? 11.256 19.438 -30.299 1.00 79.75 276 ARG A C 1
ATOM 2138 O O . ARG A 1 276 ? 10.886 20.333 -29.550 1.00 79.75 276 ARG A O 1
ATOM 2145 N N . GLN A 1 277 ? 11.964 19.680 -31.399 1.00 80.38 277 GLN A N 1
ATOM 2146 C CA . GLN A 1 277 ? 12.242 21.042 -31.869 1.00 80.38 277 GLN A CA 1
ATOM 2147 C C . GLN A 1 277 ? 11.664 21.257 -33.262 1.00 80.38 277 GLN A C 1
ATOM 2149 O O . GLN A 1 277 ? 11.497 20.319 -34.046 1.00 80.38 277 GLN A O 1
ATOM 2154 N N . GLU A 1 278 ? 11.344 22.511 -33.551 1.00 76.19 278 GLU A N 1
ATOM 2155 C CA . GLU A 1 278 ? 10.971 22.960 -34.883 1.00 76.19 278 GLU A CA 1
ATOM 2156 C C . GLU A 1 278 ? 12.164 22.756 -35.828 1.00 76.19 278 GLU A C 1
ATOM 2158 O O . GLU A 1 278 ? 13.266 23.253 -35.594 1.00 76.19 278 GLU A O 1
ATOM 2163 N N . ALA A 1 279 ? 11.949 21.963 -36.873 1.00 69.12 279 ALA A N 1
ATOM 2164 C CA . ALA A 1 279 ? 12.915 21.711 -37.923 1.00 69.12 279 ALA A CA 1
ATOM 2165 C C . ALA A 1 279 ? 12.677 22.706 -39.062 1.00 69.12 279 ALA A C 1
ATOM 2167 O O . ALA A 1 279 ? 11.592 22.749 -39.650 1.00 69.12 279 ALA A O 1
ATOM 2168 N N . GLU A 1 280 ? 13.706 23.485 -39.403 1.00 59.19 280 GLU A N 1
ATOM 2169 C CA . GLU A 1 280 ? 13.681 24.316 -40.604 1.00 59.19 280 GLU A CA 1
ATOM 2170 C C . GLU A 1 280 ? 13.556 23.411 -41.839 1.00 59.19 280 GLU A C 1
ATOM 2172 O O . GLU A 1 280 ? 14.442 22.609 -42.149 1.00 59.19 280 GLU A O 1
ATOM 2177 N N . LEU A 1 281 ? 12.432 23.523 -42.550 1.00 57.12 281 LEU A N 1
ATOM 2178 C CA . LEU A 1 281 ? 12.237 22.849 -43.829 1.00 57.12 281 LEU A CA 1
ATOM 2179 C C . LEU A 1 281 ? 13.325 23.312 -44.802 1.00 57.12 281 LEU A C 1
ATOM 2181 O O . LEU A 1 281 ? 13.495 24.507 -45.039 1.00 57.12 281 LEU A O 1
ATOM 2185 N N . VAL A 1 282 ? 14.043 22.363 -45.409 1.00 55.06 282 VAL A N 1
ATOM 2186 C CA . VAL A 1 282 ? 14.991 22.669 -46.487 1.00 55.06 282 VAL A CA 1
ATOM 2187 C C . VAL A 1 282 ? 14.242 23.453 -47.570 1.00 55.06 282 VAL A C 1
ATOM 2189 O O . VAL A 1 282 ? 13.190 23.007 -48.025 1.00 55.06 282 VAL A O 1
ATOM 2192 N N . ASN A 1 283 ? 14.784 24.606 -47.986 1.00 51.94 283 ASN A N 1
ATOM 2193 C CA . ASN A 1 283 ? 14.125 25.583 -48.873 1.00 51.94 283 ASN A CA 1
ATOM 2194 C C . ASN A 1 283 ? 13.453 24.978 -50.125 1.00 51.94 283 ASN A C 1
ATOM 2196 O O . ASN A 1 283 ? 12.462 25.513 -50.607 1.00 51.94 283 ASN A O 1
ATOM 2200 N N . SER A 1 284 ? 13.943 23.844 -50.630 1.00 51.28 284 SER A N 1
ATOM 2201 C CA . SER A 1 284 ? 13.377 23.121 -51.775 1.00 51.28 284 SER A CA 1
ATOM 2202 C C . SER A 1 284 ? 12.040 22.405 -51.509 1.00 51.28 284 SER A C 1
ATOM 2204 O O . SER A 1 284 ? 11.353 22.057 -52.464 1.00 51.28 284 SER A O 1
ATOM 2206 N N . PHE A 1 285 ? 11.644 22.184 -50.250 1.00 51.16 285 PHE A N 1
ATOM 2207 C CA . PHE A 1 285 ? 10.322 21.651 -49.878 1.00 51.16 285 PHE A CA 1
ATOM 2208 C C . PHE A 1 285 ? 9.305 22.747 -49.542 1.00 51.16 285 PHE A C 1
ATOM 2210 O O . PHE A 1 285 ? 8.104 22.511 -49.658 1.00 51.16 285 PHE A O 1
ATOM 2217 N N . ALA A 1 286 ? 9.772 23.948 -49.189 1.00 51.69 286 ALA A N 1
ATOM 2218 C CA . ALA A 1 286 ? 8.913 25.109 -48.960 1.00 51.69 286 ALA A CA 1
ATOM 2219 C C . ALA A 1 286 ? 8.208 25.581 -50.249 1.00 51.69 286 ALA A C 1
ATOM 2221 O O . ALA A 1 286 ? 7.130 26.157 -50.182 1.00 51.69 286 ALA A O 1
ATOM 2222 N N . GLU A 1 287 ? 8.780 25.296 -51.426 1.00 52.19 287 GLU A N 1
ATOM 2223 C CA . GLU A 1 287 ? 8.174 25.621 -52.728 1.00 52.19 287 GLU A CA 1
ATOM 2224 C C . GLU A 1 287 ? 7.002 24.694 -53.111 1.00 52.19 287 GLU A C 1
ATOM 2226 O O . GLU A 1 287 ? 6.209 25.044 -53.982 1.00 52.19 287 GLU A O 1
ATOM 2231 N N . LEU A 1 288 ? 6.871 23.522 -52.472 1.00 52.72 288 LEU A N 1
ATOM 2232 C CA . LEU A 1 288 ? 5.823 22.531 -52.766 1.00 52.72 288 LEU A CA 1
ATOM 2233 C C . LEU A 1 288 ? 4.622 22.602 -51.813 1.00 52.72 288 LEU A C 1
ATOM 2235 O O . LEU A 1 288 ? 3.587 21.998 -52.104 1.00 52.72 288 LEU A O 1
ATOM 2239 N N . SER A 1 289 ? 4.725 23.314 -50.688 1.00 50.28 289 SER A N 1
ATOM 2240 C CA . SER A 1 289 ? 3.607 23.507 -49.767 1.00 50.28 289 SER A CA 1
ATOM 2241 C C . SER A 1 289 ? 2.961 24.879 -49.990 1.00 50.28 289 SER A C 1
ATOM 2243 O O . SER A 1 289 ? 3.424 25.908 -49.517 1.00 50.28 289 SER A O 1
ATOM 2245 N N . GLU A 1 290 ? 1.816 24.911 -50.678 1.00 48.16 290 GLU A N 1
ATOM 2246 C CA . GLU A 1 290 ? 0.987 26.127 -50.822 1.00 48.16 290 GLU A CA 1
ATOM 2247 C C . GLU A 1 290 ? 0.362 26.608 -49.489 1.00 48.16 290 GLU A C 1
ATOM 2249 O O . GLU A 1 290 ? -0.401 27.574 -49.457 1.00 48.16 290 GLU A O 1
ATOM 2254 N N . ALA A 1 291 ? 0.674 25.954 -48.365 1.00 47.72 291 ALA A N 1
ATOM 2255 C CA . ALA A 1 291 ? 0.180 26.303 -47.043 1.00 47.72 291 ALA A CA 1
ATOM 2256 C C . ALA A 1 291 ? 1.236 27.102 -46.265 1.00 47.72 291 ALA A C 1
ATOM 2258 O O . ALA A 1 291 ? 2.236 26.563 -45.792 1.00 47.72 291 ALA A O 1
ATOM 2259 N N . THR A 1 292 ? 0.976 28.396 -46.082 1.00 47.22 292 THR A N 1
ATOM 2260 C CA . THR A 1 292 ? 1.689 29.249 -45.126 1.00 47.22 292 THR A CA 1
ATOM 2261 C C . THR A 1 292 ? 1.671 28.599 -43.736 1.00 47.22 292 THR A C 1
ATOM 2263 O O . THR A 1 292 ? 0.593 28.362 -43.198 1.00 47.22 292 THR A O 1
ATOM 2266 N N . SER A 1 293 ? 2.870 28.340 -43.196 1.00 48.66 293 SER A N 1
ATOM 2267 C CA . SER A 1 293 ? 3.201 27.786 -41.869 1.00 48.66 293 SER A CA 1
ATOM 2268 C C . SER A 1 293 ? 2.944 26.288 -41.620 1.00 48.66 293 SER A C 1
ATOM 2270 O O . SER A 1 293 ? 2.282 25.923 -40.648 1.00 48.66 293 SER A O 1
ATOM 2272 N N . GLN A 1 294 ? 3.527 25.397 -42.429 1.00 50.22 294 GLN A N 1
ATOM 2273 C CA . GLN A 1 294 ? 3.818 24.038 -41.950 1.00 50.22 294 GLN A CA 1
ATOM 2274 C C . GLN A 1 294 ? 5.147 24.038 -41.193 1.00 50.22 294 GLN A C 1
ATOM 2276 O O . GLN A 1 294 ? 6.216 23.975 -41.789 1.00 50.22 294 GLN A O 1
ATOM 2281 N N . VAL A 1 295 ? 5.062 24.124 -39.869 1.00 55.06 295 VAL A N 1
ATOM 2282 C CA . VAL A 1 295 ? 6.189 23.847 -38.977 1.00 55.06 295 VAL A CA 1
ATOM 2283 C C . VAL A 1 295 ? 6.434 22.337 -38.990 1.00 55.06 295 VAL A C 1
ATOM 2285 O O . VAL A 1 295 ? 5.562 21.570 -38.569 1.00 55.06 295 VAL A O 1
ATOM 2288 N N . SER A 1 296 ? 7.584 21.898 -39.507 1.00 57.81 296 SER A N 1
ATOM 2289 C CA . SER A 1 296 ? 8.034 20.515 -39.321 1.00 57.81 296 SER A CA 1
ATOM 2290 C C . SER A 1 296 ? 8.626 20.394 -37.924 1.00 57.81 296 SER A C 1
ATOM 2292 O O . SER A 1 296 ? 9.304 21.302 -37.458 1.00 57.81 296 SER A O 1
ATOM 2294 N N . TRP A 1 297 ? 8.369 19.287 -37.242 1.00 69.19 297 TRP A N 1
ATOM 2295 C CA . TRP A 1 297 ? 8.916 19.035 -35.914 1.00 69.19 297 TRP A CA 1
ATOM 2296 C C . TRP A 1 297 ? 9.715 17.745 -35.953 1.00 69.19 297 TRP A C 1
ATOM 2298 O O . TRP A 1 297 ? 9.145 16.707 -36.288 1.00 69.19 297 TRP A O 1
ATOM 2308 N N . ASP A 1 298 ? 10.978 17.810 -35.545 1.00 74.88 298 ASP A N 1
ATOM 2309 C CA . ASP A 1 298 ? 11.851 16.645 -35.421 1.00 74.88 298 ASP A CA 1
ATOM 2310 C C . ASP A 1 298 ? 12.314 16.453 -33.976 1.00 74.88 298 ASP A C 1
ATOM 2312 O O . ASP A 1 298 ? 12.266 17.357 -33.136 1.00 74.88 298 ASP A O 1
ATOM 2316 N N . TRP A 1 299 ? 12.742 15.230 -33.673 1.00 79.12 299 TRP A N 1
ATOM 2317 C CA . TRP A 1 299 ? 13.302 14.881 -32.376 1.00 79.12 299 TRP A CA 1
ATOM 2318 C C . TRP A 1 299 ? 14.808 15.100 -32.376 1.00 79.12 299 TRP A C 1
ATOM 2320 O O . TRP A 1 299 ? 15.539 14.485 -33.153 1.00 79.12 299 TRP A O 1
ATOM 2330 N N . PHE A 1 300 ? 15.270 15.937 -31.455 1.00 78.00 300 PHE A N 1
ATOM 2331 C CA . PHE A 1 300 ? 16.680 16.226 -31.259 1.00 78.00 300 PHE A CA 1
ATOM 2332 C C . PHE A 1 300 ? 17.170 15.576 -29.975 1.00 78.00 300 PHE A C 1
ATOM 2334 O O . PHE A 1 300 ? 16.539 15.675 -28.923 1.00 78.00 300 PHE A O 1
ATOM 2341 N N . VAL A 1 301 ? 18.328 14.930 -30.075 1.00 79.44 301 VAL A N 1
ATOM 2342 C CA . VAL A 1 301 ? 19.032 14.333 -28.945 1.00 79.44 301 VAL A CA 1
ATOM 2343 C C . VAL A 1 301 ? 20.264 15.180 -28.653 1.00 79.44 301 VAL A C 1
ATOM 2345 O O . VAL A 1 301 ? 21.169 15.274 -29.482 1.00 79.44 301 VAL A O 1
ATOM 2348 N N . SER A 1 302 ? 20.335 15.759 -27.458 1.00 79.69 302 SER A N 1
ATOM 2349 C CA . SER A 1 302 ? 21.534 16.429 -26.954 1.00 79.69 302 SER A CA 1
ATOM 2350 C C . SER A 1 302 ? 22.068 15.685 -25.735 1.00 79.69 302 SER A C 1
ATOM 2352 O O . SER A 1 302 ? 21.379 15.562 -24.726 1.00 79.69 302 SER A O 1
ATOM 2354 N N . GLY A 1 303 ? 23.298 15.180 -25.820 1.00 71.94 303 GLY A N 1
ATOM 2355 C CA . GLY A 1 303 ? 23.971 14.537 -24.693 1.00 71.94 303 GLY A CA 1
ATOM 2356 C C . GLY A 1 303 ? 24.805 15.532 -23.893 1.00 71.94 303 GLY A C 1
ATOM 2357 O O . GLY A 1 303 ? 25.583 16.290 -24.475 1.00 71.94 303 GLY A O 1
ATOM 2358 N N . SER A 1 304 ? 24.711 15.485 -22.566 1.00 65.81 304 SER A N 1
ATOM 2359 C CA . SER A 1 304 ? 25.686 16.114 -21.675 1.00 65.81 304 SER A CA 1
ATOM 2360 C C . SER A 1 304 ? 26.365 15.043 -20.819 1.00 65.81 304 SER A C 1
ATOM 2362 O O . SER A 1 304 ? 25.745 14.086 -20.353 1.00 65.81 304 SER A O 1
ATOM 2364 N N . ARG A 1 305 ? 27.688 15.148 -20.653 1.00 54.25 305 ARG A N 1
ATOM 2365 C CA . ARG A 1 305 ? 28.426 14.234 -19.778 1.00 54.25 305 ARG A CA 1
ATOM 2366 C C . ARG A 1 305 ? 28.289 14.731 -18.344 1.00 54.25 305 ARG A C 1
ATOM 2368 O O . ARG A 1 305 ? 28.974 15.670 -17.949 1.00 54.25 305 ARG A O 1
ATOM 2375 N N . THR A 1 306 ? 27.440 14.083 -17.568 1.00 54.47 306 THR A N 1
ATOM 2376 C CA . THR A 1 306 ? 27.235 14.381 -16.151 1.00 54.47 306 THR A CA 1
ATOM 2377 C C . THR A 1 306 ? 28.148 13.507 -15.298 1.00 54.47 306 THR A C 1
ATOM 2379 O O . THR A 1 306 ? 27.935 12.309 -15.213 1.00 54.47 306 THR A O 1
ATOM 2382 N N . ALA A 1 307 ? 29.166 14.139 -14.701 1.00 53.44 307 ALA A N 1
ATOM 2383 C CA . ALA A 1 307 ? 30.043 13.660 -13.622 1.00 53.44 307 ALA A CA 1
ATOM 2384 C C . ALA A 1 307 ? 30.725 12.274 -13.771 1.00 53.44 307 ALA A C 1
ATOM 2386 O O . ALA A 1 307 ? 30.131 11.245 -14.074 1.00 53.44 307 ALA A O 1
ATOM 2387 N N . SER A 1 308 ? 32.023 12.208 -13.459 1.00 54.03 308 SER A N 1
ATOM 2388 C CA . SER A 1 308 ? 32.673 10.927 -13.161 1.00 54.03 308 SER A CA 1
ATOM 2389 C C . SER A 1 308 ? 32.155 10.419 -11.815 1.00 54.03 308 SER A C 1
ATOM 2391 O O . SER A 1 308 ? 32.616 10.874 -10.767 1.00 54.03 308 SER A O 1
ATOM 2393 N N . LEU A 1 309 ? 31.179 9.520 -11.842 1.00 59.72 309 LEU A N 1
ATOM 2394 C CA . LEU A 1 309 ? 30.681 8.862 -10.641 1.00 59.72 309 LEU A CA 1
ATOM 2395 C C . LEU A 1 309 ? 31.507 7.599 -10.337 1.00 59.72 309 LEU A C 1
ATOM 2397 O O . LEU A 1 309 ? 32.019 6.966 -11.267 1.00 59.72 309 LEU A O 1
ATOM 2401 N N . PRO A 1 310 ? 31.638 7.209 -9.054 1.00 62.53 310 PRO A N 1
ATOM 2402 C CA . PRO A 1 310 ? 32.032 5.847 -8.701 1.00 62.53 310 PRO A CA 1
ATOM 2403 C C . PRO A 1 310 ? 31.084 4.861 -9.405 1.00 62.53 310 PRO A C 1
ATOM 2405 O O . PRO A 1 310 ? 29.930 5.208 -9.654 1.00 62.53 310 PRO A O 1
ATOM 2408 N N . GLY A 1 311 ? 31.558 3.671 -9.781 1.00 69.88 311 GLY A N 1
ATOM 2409 C CA . GLY A 1 311 ? 30.814 2.777 -10.677 1.00 69.88 311 GLY A CA 1
ATOM 2410 C C . GLY A 1 311 ? 29.402 2.492 -10.165 1.00 69.88 311 GLY A C 1
ATOM 2411 O O . GLY A 1 311 ? 29.255 1.876 -9.115 1.00 69.88 311 GLY A O 1
ATOM 2412 N N . ILE A 1 312 ? 28.370 2.957 -10.874 1.00 69.50 312 ILE A N 1
ATOM 2413 C CA . ILE A 1 312 ? 26.978 2.715 -10.484 1.00 69.50 312 ILE A CA 1
ATOM 2414 C C . ILE A 1 312 ? 26.710 1.221 -10.642 1.00 69.50 312 ILE A C 1
ATOM 2416 O O . ILE A 1 312 ? 26.888 0.670 -11.724 1.00 69.50 312 ILE A O 1
ATOM 2420 N N . ILE A 1 313 ? 26.307 0.571 -9.554 1.00 72.69 313 ILE A N 1
ATOM 2421 C CA . ILE A 1 313 ? 25.890 -0.830 -9.571 1.00 72.69 313 ILE A CA 1
ATOM 2422 C C . ILE A 1 313 ? 24.410 -0.904 -9.947 1.00 72.69 313 ILE A C 1
ATOM 2424 O O . ILE A 1 313 ? 24.027 -1.715 -10.785 1.00 72.69 313 ILE A O 1
ATOM 2428 N N . GLU A 1 314 ? 23.590 -0.039 -9.345 1.00 74.94 314 GLU A N 1
ATOM 2429 C CA . GLU A 1 314 ? 22.137 -0.040 -9.511 1.00 74.94 314 GLU A CA 1
ATOM 2430 C C . GLU A 1 314 ? 21.543 1.320 -9.131 1.00 74.94 314 GLU A C 1
ATOM 2432 O O . GLU A 1 314 ? 22.101 2.026 -8.288 1.00 74.94 314 GLU A O 1
ATOM 2437 N N . ALA A 1 315 ? 20.419 1.694 -9.741 1.00 76.38 315 ALA A N 1
ATOM 2438 C CA . ALA A 1 315 ? 19.709 2.932 -9.443 1.00 76.38 315 ALA A CA 1
ATOM 2439 C C . ALA A 1 315 ? 18.194 2.715 -9.526 1.00 76.38 315 ALA A C 1
ATOM 2441 O O . ALA A 1 315 ? 17.703 2.114 -10.478 1.00 76.38 315 ALA A O 1
ATOM 2442 N N . ILE A 1 316 ? 17.465 3.244 -8.545 1.00 74.81 316 ILE A N 1
ATOM 2443 C CA . ILE A 1 316 ? 16.001 3.287 -8.514 1.00 74.81 316 ILE A CA 1
ATOM 2444 C C . ILE A 1 316 ? 15.567 4.748 -8.416 1.00 74.81 316 ILE A C 1
ATOM 2446 O O . ILE A 1 316 ? 16.083 5.506 -7.593 1.00 74.81 316 ILE A O 1
ATOM 2450 N N . GLN A 1 317 ? 14.603 5.147 -9.244 1.00 74.50 317 GLN A N 1
ATOM 2451 C CA . GLN A 1 317 ? 13.992 6.469 -9.162 1.00 74.50 317 GLN A CA 1
ATOM 2452 C C . GLN A 1 317 ? 12.990 6.538 -8.000 1.00 74.50 317 GLN A C 1
ATOM 2454 O O . GLN A 1 317 ? 12.179 5.635 -7.804 1.00 74.50 317 GLN A O 1
ATOM 2459 N N . VAL A 1 318 ? 13.056 7.629 -7.241 1.00 72.50 318 VAL A N 1
ATOM 2460 C CA . VAL A 1 318 ? 12.305 7.884 -6.008 1.00 72.50 318 VAL A CA 1
ATOM 2461 C C . VAL A 1 318 ? 11.815 9.334 -6.028 1.00 72.50 318 VAL A C 1
ATOM 2463 O O . VAL A 1 318 ? 12.516 10.264 -5.619 1.00 72.50 318 VAL A O 1
ATOM 2466 N N . GLY A 1 319 ? 10.613 9.546 -6.567 1.00 71.81 319 GLY A N 1
ATOM 2467 C CA . GLY A 1 319 ? 10.065 10.886 -6.789 1.00 71.81 319 GLY A CA 1
ATOM 2468 C C . GLY A 1 319 ? 11.002 11.753 -7.655 1.00 71.81 319 GLY A C 1
ATOM 2469 O O . GLY A 1 319 ? 11.333 11.355 -8.776 1.00 71.81 319 GLY A O 1
ATOM 2470 N N . PRO A 1 320 ? 11.441 12.940 -7.182 1.00 70.62 320 PRO A N 1
ATOM 2471 C CA . PRO A 1 320 ? 12.419 13.765 -7.892 1.00 70.62 320 PRO A CA 1
ATOM 2472 C C . PRO A 1 320 ? 13.874 13.297 -7.713 1.00 70.62 320 PRO A C 1
ATOM 2474 O O . PRO A 1 320 ? 14.751 13.840 -8.378 1.00 70.62 320 PRO A O 1
ATOM 2477 N N . ASN A 1 321 ? 14.137 12.337 -6.826 1.00 81.88 321 ASN A N 1
ATOM 2478 C CA . ASN A 1 321 ? 15.472 11.877 -6.457 1.00 81.88 321 ASN A CA 1
ATOM 2479 C C . ASN A 1 321 ? 15.727 10.446 -6.960 1.00 81.88 321 ASN A C 1
ATOM 2481 O O . ASN A 1 321 ? 14.840 9.765 -7.472 1.00 81.88 321 ASN A O 1
ATOM 2485 N N . PHE A 1 322 ? 16.949 9.969 -6.770 1.00 81.06 322 PHE A N 1
ATOM 2486 C CA . PHE A 1 322 ? 17.382 8.607 -7.041 1.00 81.06 322 PHE A CA 1
ATOM 2487 C C . PHE A 1 322 ? 17.950 7.981 -5.779 1.00 81.06 322 PHE A C 1
ATOM 2489 O O . PHE A 1 322 ? 18.673 8.637 -5.032 1.00 81.06 322 PHE A O 1
ATOM 2496 N N . ILE A 1 323 ? 17.676 6.700 -5.571 1.00 84.31 323 ILE A N 1
ATOM 2497 C CA . ILE A 1 323 ? 18.433 5.859 -4.648 1.00 84.31 323 ILE A CA 1
ATOM 2498 C C . ILE A 1 323 ? 19.393 5.033 -5.496 1.00 84.31 323 ILE A C 1
ATOM 2500 O O . ILE A 1 323 ? 18.972 4.238 -6.333 1.00 84.31 323 ILE A O 1
ATOM 2504 N N . VAL A 1 324 ? 20.690 5.251 -5.302 1.00 86.25 324 VAL A N 1
ATOM 2505 C CA . VAL A 1 324 ? 21.757 4.703 -6.140 1.00 86.25 324 VAL A CA 1
ATOM 2506 C C . VAL A 1 324 ? 22.730 3.914 -5.283 1.00 86.25 324 VAL A C 1
ATOM 2508 O O . VAL A 1 324 ? 23.133 4.354 -4.208 1.00 86.25 324 VAL A O 1
ATOM 2511 N N . VAL A 1 325 ? 23.148 2.759 -5.782 1.00 84.56 325 VAL A N 1
ATOM 2512 C CA . VAL A 1 325 ? 24.254 1.986 -5.228 1.00 84.56 325 VAL A CA 1
ATOM 2513 C C . VAL A 1 325 ? 25.506 2.271 -6.041 1.00 84.56 325 VAL A C 1
ATOM 2515 O O . VAL A 1 325 ? 25.564 2.012 -7.241 1.00 84.56 325 VAL A O 1
ATOM 2518 N N . LEU A 1 326 ? 26.524 2.795 -5.372 1.00 85.81 326 LEU A N 1
ATOM 2519 C CA . LEU A 1 326 ? 27.785 3.223 -5.958 1.00 85.81 326 LEU A CA 1
ATOM 2520 C C . LEU A 1 326 ? 28.914 2.307 -5.485 1.00 85.81 326 LEU A C 1
ATOM 2522 O O . LEU A 1 326 ? 29.104 2.124 -4.287 1.00 85.81 326 LEU A O 1
ATOM 2526 N N . SER A 1 327 ? 29.694 1.768 -6.416 1.00 81.62 327 SER A N 1
ATOM 2527 C CA . SER A 1 327 ? 30.962 1.088 -6.154 1.00 81.62 327 SER A CA 1
ATOM 2528 C C . SER A 1 327 ? 32.065 2.132 -6.011 1.00 81.62 327 SER A C 1
ATOM 2530 O O . SER A 1 327 ? 32.439 2.788 -6.985 1.00 81.62 327 SER A O 1
ATOM 2532 N N . THR A 1 328 ? 32.596 2.280 -4.805 1.00 82.06 328 THR A N 1
ATOM 2533 C CA . THR A 1 328 ? 33.748 3.126 -4.477 1.00 82.06 328 THR A CA 1
ATOM 2534 C C . THR A 1 328 ? 35.005 2.269 -4.304 1.00 82.06 328 THR A C 1
ATOM 2536 O O . THR A 1 328 ? 34.932 1.040 -4.265 1.00 82.06 328 THR A O 1
ATOM 2539 N N . ASP A 1 329 ? 36.174 2.903 -4.195 1.00 78.06 329 ASP A N 1
ATOM 2540 C CA . ASP A 1 329 ? 37.425 2.186 -3.904 1.00 78.06 329 ASP A CA 1
ATOM 2541 C C . ASP A 1 329 ? 37.405 1.530 -2.507 1.00 78.06 329 ASP A C 1
ATOM 2543 O O . ASP A 1 329 ? 38.041 0.499 -2.292 1.00 78.06 329 ASP A O 1
ATOM 2547 N N . ASP A 1 330 ? 36.621 2.094 -1.581 1.00 78.62 330 ASP A N 1
ATOM 2548 C CA . ASP A 1 330 ? 36.469 1.618 -0.201 1.00 78.62 330 ASP A CA 1
ATOM 2549 C C . ASP A 1 330 ? 35.359 0.558 -0.035 1.00 78.62 330 ASP A C 1
ATOM 2551 O O . ASP A 1 330 ? 35.224 -0.044 1.034 1.00 78.62 330 ASP A O 1
ATOM 2555 N N . GLY A 1 331 ? 34.567 0.289 -1.081 1.00 84.69 331 GLY A N 1
ATOM 2556 C CA . GLY A 1 331 ? 33.477 -0.683 -1.045 1.00 84.69 331 GLY A CA 1
ATOM 2557 C C . GLY A 1 331 ? 32.248 -0.236 -1.828 1.00 84.69 331 GLY A C 1
ATOM 2558 O O . GLY A 1 331 ? 32.339 0.199 -2.971 1.00 84.69 331 GLY A O 1
ATOM 2559 N N . VAL A 1 332 ? 31.072 -0.398 -1.232 1.00 85.81 332 VAL A N 1
ATOM 2560 C CA . VAL A 1 332 ? 29.796 -0.018 -1.831 1.00 85.81 332 VAL A CA 1
ATOM 2561 C C . VAL A 1 332 ? 29.093 0.989 -0.938 1.00 85.81 332 VAL A C 1
ATOM 2563 O O . VAL A 1 332 ? 29.093 0.869 0.281 1.00 85.81 332 VAL A O 1
ATOM 2566 N N . MET A 1 333 ? 28.464 1.978 -1.555 1.00 89.06 333 MET A N 1
ATOM 2567 C CA . MET A 1 333 ? 27.765 3.060 -0.885 1.00 89.06 333 MET A CA 1
ATOM 2568 C C . MET A 1 333 ? 26.340 3.168 -1.421 1.00 89.06 333 MET A C 1
ATOM 2570 O O . MET A 1 333 ? 26.133 3.181 -2.630 1.00 89.06 333 MET A O 1
ATOM 2574 N N . LEU A 1 334 ? 25.364 3.287 -0.525 1.00 88.62 334 LEU A N 1
ATOM 2575 C CA . LEU A 1 334 ? 24.004 3.691 -0.868 1.00 88.62 334 LEU A CA 1
ATOM 2576 C C . LEU A 1 334 ? 23.929 5.217 -0.830 1.00 88.62 334 LEU A C 1
ATOM 2578 O O . LEU A 1 334 ? 24.318 5.816 0.170 1.00 88.62 334 LEU A O 1
ATOM 2582 N N . ALA A 1 335 ? 23.440 5.854 -1.885 1.00 87.25 335 ALA A N 1
ATOM 2583 C CA . ALA A 1 335 ? 23.348 7.304 -1.988 1.00 87.25 335 ALA A CA 1
ATOM 2584 C C . ALA A 1 335 ? 21.967 7.751 -2.463 1.00 87.25 335 ALA A C 1
ATOM 2586 O O . ALA A 1 335 ? 21.366 7.124 -3.329 1.00 87.25 335 ALA A O 1
ATOM 2587 N N . GLN A 1 336 ? 21.494 8.870 -1.920 1.00 87.00 336 GLN A N 1
ATOM 2588 C CA . GLN A 1 336 ? 20.359 9.609 -2.448 1.00 87.00 336 GLN A CA 1
ATOM 2589 C C . GLN A 1 336 ? 20.951 10.668 -3.344 1.00 87.00 336 GLN A C 1
ATOM 2591 O O . GLN A 1 336 ? 21.776 11.459 -2.883 1.00 87.00 336 GLN A O 1
ATOM 2596 N N . MET A 1 337 ? 20.549 10.684 -4.598 1.00 83.69 337 MET A N 1
ATOM 2597 C CA . MET A 1 337 ? 20.999 11.673 -5.557 1.00 83.69 337 MET A CA 1
ATOM 2598 C C . MET A 1 337 ? 19.818 12.503 -6.029 1.00 83.69 337 MET A C 1
ATOM 2600 O O . MET A 1 337 ? 18.720 11.978 -6.181 1.00 83.69 337 MET A O 1
ATOM 2604 N N . ASP A 1 338 ? 20.017 13.799 -6.225 1.00 82.31 338 ASP A N 1
ATOM 2605 C CA . ASP A 1 338 ? 19.022 14.625 -6.909 1.00 82.31 338 ASP A CA 1
ATOM 2606 C C . ASP A 1 338 ? 19.082 14.410 -8.436 1.00 82.31 338 ASP A C 1
ATOM 2608 O O . ASP A 1 338 ? 19.896 13.635 -8.947 1.00 82.31 338 ASP A O 1
ATOM 2612 N N . ARG A 1 339 ? 18.239 15.126 -9.190 1.00 72.88 339 ARG A N 1
ATOM 2613 C CA . ARG A 1 339 ? 18.246 15.091 -10.668 1.00 72.88 339 ARG A CA 1
ATOM 2614 C C . ARG A 1 339 ? 19.573 15.525 -11.292 1.00 72.88 339 ARG A C 1
ATOM 2616 O O . ARG A 1 339 ? 19.871 15.157 -12.423 1.00 72.88 339 ARG A O 1
ATOM 2623 N N . LEU A 1 340 ? 20.375 16.293 -10.557 1.00 73.38 340 LEU A N 1
ATOM 2624 C CA . LEU A 1 340 ? 21.696 16.751 -10.978 1.00 73.38 340 LEU A CA 1
ATOM 2625 C C . LEU A 1 340 ? 22.802 15.751 -10.598 1.00 73.38 340 LEU A C 1
ATOM 2627 O O . LEU A 1 340 ? 23.984 16.062 -10.752 1.00 73.38 340 LEU A O 1
ATOM 2631 N N . TRP A 1 341 ? 22.433 14.557 -10.116 1.00 70.75 341 TRP A N 1
ATOM 2632 C CA . TRP A 1 341 ? 23.341 13.523 -9.622 1.00 70.75 341 TRP A CA 1
ATOM 2633 C C . TRP A 1 341 ? 24.239 14.004 -8.470 1.00 70.75 341 TRP A C 1
ATOM 2635 O O . TRP A 1 341 ? 25.349 13.501 -8.274 1.00 70.75 341 TRP A O 1
ATOM 2645 N N . THR A 1 342 ? 23.769 14.974 -7.679 1.00 77.25 342 THR A N 1
ATOM 2646 C CA . THR A 1 342 ? 24.449 15.417 -6.461 1.00 77.25 342 THR A CA 1
ATOM 2647 C C . THR A 1 342 ? 24.008 14.569 -5.275 1.00 77.25 342 THR A C 1
ATOM 2649 O O . THR A 1 342 ? 22.821 14.319 -5.071 1.00 77.25 342 THR A O 1
ATOM 2652 N N . ILE A 1 343 ? 24.976 14.084 -4.492 1.00 82.75 343 ILE A N 1
ATOM 2653 C CA . ILE A 1 343 ? 24.709 13.232 -3.327 1.00 82.75 343 ILE A CA 1
ATOM 2654 C C . ILE A 1 343 ? 24.089 14.086 -2.215 1.00 82.75 343 ILE A C 1
ATOM 2656 O O . ILE A 1 343 ? 24.773 14.911 -1.615 1.00 82.75 343 ILE A O 1
ATOM 2660 N N . GLN A 1 344 ? 22.815 13.838 -1.923 1.00 82.19 344 GLN A N 1
ATOM 2661 C CA . GLN A 1 344 ? 22.043 14.468 -0.850 1.00 82.19 344 GLN A CA 1
ATOM 2662 C C . GLN A 1 344 ? 22.274 13.764 0.492 1.00 82.19 344 GLN A C 1
ATOM 2664 O O . GLN A 1 344 ? 22.477 14.397 1.523 1.00 82.19 344 GLN A O 1
ATOM 2669 N N . SER A 1 345 ? 22.285 12.431 0.480 1.00 82.81 345 SER A N 1
ATOM 2670 C CA . SER A 1 345 ? 22.572 11.602 1.652 1.00 82.81 345 SER A CA 1
ATOM 2671 C C . SER A 1 345 ? 23.303 10.331 1.229 1.00 82.81 345 SER A C 1
ATOM 2673 O O . SER A 1 345 ? 23.204 9.904 0.077 1.00 82.81 345 SER A O 1
ATOM 2675 N N . LYS A 1 346 ? 24.087 9.737 2.135 1.00 87.94 346 LYS A N 1
ATOM 2676 C CA . LYS A 1 346 ? 24.838 8.510 1.847 1.00 87.94 346 LYS A CA 1
ATOM 2677 C C . LYS A 1 346 ? 24.994 7.609 3.062 1.00 87.94 346 LYS A C 1
ATOM 2679 O O . LYS A 1 346 ? 25.105 8.089 4.187 1.00 87.94 346 LYS A O 1
ATOM 2684 N N . VAL A 1 347 ? 25.068 6.310 2.803 1.00 87.19 347 VAL A N 1
ATOM 2685 C CA . VAL A 1 347 ? 25.367 5.265 3.780 1.00 87.19 347 VAL A CA 1
ATOM 2686 C C . VAL A 1 347 ? 26.439 4.358 3.201 1.00 87.19 347 VAL A C 1
ATOM 2688 O O . VAL A 1 347 ? 26.276 3.813 2.112 1.00 87.19 347 VAL A O 1
ATOM 2691 N N . ASP A 1 348 ? 27.539 4.202 3.928 1.00 87.69 348 ASP A N 1
ATOM 2692 C CA . ASP A 1 348 ? 28.578 3.240 3.573 1.00 87.69 348 ASP A CA 1
ATOM 2693 C C . ASP A 1 348 ? 28.113 1.819 3.926 1.00 87.69 348 ASP A C 1
ATOM 2695 O O . ASP A 1 348 ? 27.692 1.549 5.055 1.00 87.69 348 ASP A O 1
ATOM 2699 N N . LEU A 1 349 ? 28.155 0.921 2.945 1.00 86.81 349 LEU A N 1
ATOM 2700 C CA . LEU A 1 349 ? 27.783 -0.487 3.079 1.00 86.81 349 LEU A CA 1
ATOM 2701 C C . LEU A 1 349 ? 29.016 -1.393 3.224 1.00 86.81 349 LEU A C 1
ATOM 2703 O O . LEU A 1 349 ? 28.865 -2.596 3.472 1.00 86.81 349 LEU A O 1
ATOM 2707 N N . GLY A 1 350 ? 30.222 -0.832 3.088 1.00 86.12 350 GLY A N 1
ATOM 2708 C CA . GLY A 1 350 ? 31.490 -1.548 3.105 1.00 86.12 350 GLY A CA 1
ATOM 2709 C C . GLY A 1 350 ? 31.712 -2.412 1.856 1.00 86.12 350 GLY A C 1
ATOM 2710 O O . GLY A 1 350 ? 31.009 -2.268 0.853 1.00 86.12 350 GLY A O 1
ATOM 2711 N N . PRO A 1 351 ? 32.685 -3.342 1.881 1.00 82.38 351 PRO A N 1
ATOM 2712 C CA . PRO A 1 351 ? 33.041 -4.182 0.739 1.00 82.38 351 PRO A CA 1
ATOM 2713 C C . PRO A 1 351 ? 32.019 -5.311 0.558 1.00 82.38 351 PRO A C 1
ATOM 2715 O O . PRO A 1 351 ? 32.278 -6.478 0.862 1.00 82.38 351 PRO A O 1
ATOM 2718 N N . ARG A 1 352 ? 30.821 -4.958 0.099 1.00 79.81 352 ARG A N 1
ATOM 2719 C CA . ARG A 1 352 ? 29.747 -5.904 -0.201 1.00 79.81 352 ARG A CA 1
ATOM 2720 C C . ARG A 1 352 ? 29.585 -6.066 -1.698 1.00 79.81 352 ARG A C 1
ATOM 2722 O O . ARG A 1 352 ? 29.851 -5.160 -2.475 1.00 79.81 352 ARG A O 1
ATOM 2729 N N . ARG A 1 353 ? 29.127 -7.241 -2.104 1.00 79.69 353 ARG A N 1
ATOM 2730 C CA . ARG A 1 353 ? 28.595 -7.425 -3.449 1.00 79.69 353 ARG A CA 1
ATOM 2731 C C . ARG A 1 353 ? 27.144 -6.959 -3.432 1.00 79.69 353 ARG A C 1
ATOM 2733 O O . ARG A 1 353 ? 26.451 -7.229 -2.462 1.00 79.69 353 ARG A O 1
ATOM 2740 N N . VAL A 1 354 ? 26.692 -6.275 -4.474 1.00 77.31 354 VAL A N 1
ATOM 2741 C CA . VAL A 1 354 ? 25.278 -5.918 -4.621 1.00 77.31 354 VAL A CA 1
ATOM 2742 C C . VAL A 1 354 ? 24.781 -6.498 -5.932 1.00 77.31 354 VAL A C 1
ATOM 2744 O O . VAL A 1 354 ? 25.367 -6.254 -6.982 1.00 77.31 354 VAL A O 1
ATOM 2747 N N . ASP A 1 355 ? 23.748 -7.325 -5.829 1.00 71.06 355 ASP A N 1
ATOM 2748 C CA . ASP A 1 355 ? 23.070 -7.989 -6.941 1.00 71.06 355 ASP A CA 1
ATOM 2749 C C . ASP A 1 355 ? 21.648 -7.418 -7.170 1.00 71.06 355 ASP A C 1
ATOM 2751 O O . ASP A 1 355 ? 21.010 -7.804 -8.150 1.00 71.06 355 ASP A O 1
ATOM 2755 N N . GLY A 1 356 ? 21.140 -6.573 -6.259 1.00 71.94 356 GLY A N 1
ATOM 2756 C CA . GLY A 1 356 ? 19.797 -5.979 -6.310 1.00 71.94 356 GLY A CA 1
ATOM 2757 C C . GLY A 1 356 ? 19.534 -4.971 -5.177 1.00 71.94 356 GLY A C 1
ATOM 2758 O O . GLY A 1 356 ? 20.051 -5.154 -4.065 1.00 71.94 356 GLY A O 1
ATOM 2759 N N . ILE A 1 357 ? 18.667 -3.977 -5.406 1.00 76.62 357 ILE A N 1
ATOM 2760 C CA . ILE A 1 357 ? 18.077 -3.131 -4.355 1.00 76.62 357 ILE A CA 1
ATOM 2761 C C . ILE A 1 357 ? 16.550 -3.174 -4.339 1.00 76.62 357 ILE A C 1
ATOM 2763 O O . ILE A 1 357 ? 15.882 -3.293 -5.358 1.00 76.62 357 ILE A O 1
ATOM 2767 N N . MET A 1 358 ? 15.978 -3.062 -3.140 1.00 74.69 358 MET A N 1
ATOM 2768 C CA . MET A 1 358 ? 14.536 -3.032 -2.903 1.00 74.69 358 MET A CA 1
ATOM 2769 C C . MET A 1 358 ? 14.202 -1.873 -1.972 1.00 74.69 358 MET A C 1
ATOM 2771 O O . MET A 1 358 ? 14.770 -1.767 -0.889 1.00 74.69 358 MET A O 1
ATOM 2775 N N . CYS A 1 359 ? 13.254 -1.026 -2.348 1.00 75.62 359 CYS A N 1
ATOM 2776 C CA . CYS A 1 359 ? 12.850 0.105 -1.520 1.00 75.62 359 CYS A CA 1
ATOM 2777 C C . CYS A 1 359 ? 11.495 -0.172 -0.854 1.00 75.62 359 CYS A C 1
ATOM 2779 O O . CYS A 1 359 ? 10.578 -0.713 -1.469 1.00 75.62 359 CYS A O 1
ATOM 2781 N N . SER A 1 360 ? 11.384 0.174 0.427 1.00 72.50 360 SER A N 1
ATOM 2782 C CA . SER A 1 360 ? 10.101 0.267 1.135 1.00 72.50 360 SER A CA 1
ATOM 2783 C C . SER A 1 360 ? 9.270 1.452 0.633 1.00 72.50 360 SER A C 1
ATOM 2785 O O . SER A 1 360 ? 9.777 2.281 -0.122 1.00 72.50 360 SER A O 1
ATOM 2787 N N . GLN A 1 361 ? 8.011 1.551 1.061 1.00 68.75 361 GLN A N 1
ATOM 2788 C CA . GLN A 1 361 ? 7.118 2.606 0.594 1.00 68.75 361 GLN A CA 1
ATOM 2789 C C . GLN A 1 361 ? 7.626 3.990 1.005 1.00 68.75 361 GLN A C 1
ATOM 2791 O O . GLN A 1 361 ? 7.696 4.870 0.149 1.00 68.75 361 GLN A O 1
ATOM 2796 N N . GLY A 1 362 ? 8.056 4.164 2.261 1.00 70.06 362 GLY A N 1
ATOM 2797 C CA . GLY A 1 362 ? 8.651 5.429 2.705 1.00 70.06 362 GLY A CA 1
ATOM 2798 C C . GLY A 1 362 ? 9.871 5.804 1.858 1.00 70.06 362 GLY A C 1
ATOM 2799 O O . GLY A 1 362 ? 9.951 6.902 1.310 1.00 70.06 362 GLY A O 1
ATOM 2800 N N . ALA A 1 363 ? 10.761 4.833 1.623 1.00 78.06 363 ALA A N 1
ATOM 2801 C CA . ALA A 1 363 ? 11.953 5.050 0.808 1.00 78.06 363 ALA A CA 1
ATOM 2802 C C . ALA A 1 363 ? 11.622 5.389 -0.656 1.00 78.06 363 ALA A C 1
ATOM 2804 O O . ALA A 1 363 ? 12.320 6.213 -1.227 1.00 78.06 363 ALA A O 1
ATOM 2805 N N . LEU A 1 364 ? 10.573 4.807 -1.254 1.00 71.19 364 LEU A N 1
ATOM 2806 C CA . LEU A 1 364 ? 10.089 5.137 -2.608 1.00 71.19 364 LEU A CA 1
ATOM 2807 C C . LEU A 1 364 ? 9.377 6.495 -2.684 1.00 71.19 364 LEU A C 1
ATOM 2809 O O . LEU A 1 364 ? 9.408 7.145 -3.729 1.00 71.19 364 LEU A O 1
ATOM 2813 N N . GLY A 1 365 ? 8.771 6.937 -1.582 1.00 68.56 365 GLY A N 1
ATOM 2814 C CA . GLY A 1 365 ? 8.203 8.278 -1.436 1.00 68.56 365 GLY A CA 1
ATOM 2815 C C . GLY A 1 365 ? 9.253 9.370 -1.213 1.00 68.56 365 GLY A C 1
ATOM 2816 O O . GLY A 1 365 ? 8.906 10.545 -1.129 1.00 68.56 365 GLY A O 1
ATOM 2817 N N . GLY A 1 366 ? 10.537 9.009 -1.103 1.00 74.06 366 GLY A N 1
ATOM 2818 C CA . GLY A 1 366 ? 11.621 9.941 -0.784 1.00 74.06 366 GLY A CA 1
ATOM 2819 C C . GLY A 1 366 ? 11.660 10.366 0.686 1.00 74.06 366 GLY A C 1
ATOM 2820 O O . GLY A 1 366 ? 12.411 11.279 1.032 1.00 74.06 366 GLY A O 1
ATOM 2821 N N . THR A 1 367 ? 10.878 9.705 1.538 1.00 83.31 367 THR A N 1
ATOM 2822 C CA . THR A 1 367 ? 10.808 9.920 2.983 1.00 83.31 367 THR A CA 1
ATOM 2823 C C . THR A 1 367 ? 11.565 8.815 3.726 1.00 83.31 367 THR A C 1
ATOM 2825 O O . THR A 1 367 ? 12.152 7.920 3.110 1.00 83.31 367 THR A O 1
ATOM 2828 N N . LEU A 1 368 ? 11.642 8.895 5.059 1.00 86.00 368 LEU A N 1
ATOM 2829 C CA . LEU A 1 368 ? 12.378 7.913 5.856 1.00 86.00 368 LEU A CA 1
ATOM 2830 C C . LEU A 1 368 ? 11.734 6.527 5.718 1.00 86.00 368 LEU A C 1
ATOM 2832 O O . LEU A 1 368 ? 10.616 6.309 6.165 1.00 86.00 368 LEU A O 1
ATOM 2836 N N . GLY A 1 369 ? 12.469 5.563 5.176 1.00 84.69 369 GLY A N 1
ATOM 2837 C CA . GLY A 1 369 ? 12.049 4.171 5.067 1.00 84.69 369 GLY A CA 1
ATOM 2838 C C . GLY A 1 369 ? 13.225 3.201 5.147 1.00 84.69 369 GLY A C 1
ATOM 2839 O O . GLY A 1 369 ? 14.308 3.525 5.627 1.00 84.69 369 GLY A O 1
ATOM 2840 N N . LEU A 1 370 ? 13.005 1.970 4.704 1.00 80.38 370 LEU A N 1
ATOM 2841 C CA . LEU A 1 370 ? 14.017 0.924 4.576 1.00 80.38 370 LEU A CA 1
ATOM 2842 C C . LEU A 1 370 ? 14.388 0.692 3.108 1.00 80.38 370 LEU A C 1
ATOM 2844 O O . LEU A 1 370 ? 13.512 0.593 2.247 1.00 80.38 370 LEU A O 1
ATOM 2848 N N . VAL A 1 371 ? 15.679 0.520 2.846 1.00 81.88 371 VAL A N 1
ATOM 2849 C CA . VAL A 1 371 ? 16.226 0.018 1.584 1.00 81.88 371 VAL A CA 1
ATOM 2850 C C . VAL A 1 371 ? 16.893 -1.324 1.861 1.00 81.88 371 VAL A C 1
ATOM 2852 O O . VAL A 1 371 ? 17.803 -1.421 2.680 1.00 81.88 371 VAL A O 1
ATOM 2855 N N . GLY A 1 372 ? 16.405 -2.380 1.221 1.00 80.94 372 GLY A N 1
ATOM 2856 C CA . GLY A 1 372 ? 17.008 -3.704 1.229 1.00 80.94 372 GLY A CA 1
ATOM 2857 C C . GLY A 1 372 ? 18.063 -3.817 0.139 1.00 80.94 372 GLY A C 1
ATOM 2858 O O . GLY A 1 372 ? 17.742 -3.672 -1.034 1.00 80.94 372 GLY A O 1
ATOM 2859 N N . ILE A 1 373 ? 19.304 -4.099 0.515 1.00 80.62 373 ILE A N 1
ATOM 2860 C CA . ILE A 1 373 ? 20.405 -4.386 -0.407 1.00 80.62 373 ILE A CA 1
ATOM 2861 C C . ILE A 1 373 ? 20.651 -5.888 -0.407 1.00 80.62 373 ILE A C 1
ATOM 2863 O O . ILE A 1 373 ? 20.900 -6.478 0.647 1.00 80.62 373 ILE A O 1
ATOM 2867 N N . HIS A 1 374 ? 20.579 -6.504 -1.581 1.00 76.81 374 HIS A N 1
ATOM 2868 C CA . HIS A 1 374 ? 20.756 -7.937 -1.762 1.00 76.81 374 HIS A CA 1
ATOM 2869 C C . HIS A 1 374 ? 22.154 -8.243 -2.305 1.00 76.81 374 HIS A C 1
ATOM 2871 O O . HIS A 1 374 ? 22.552 -7.702 -3.334 1.00 76.81 374 HIS A O 1
ATOM 2877 N N . ASP A 1 375 ? 22.890 -9.140 -1.643 1.00 77.94 375 ASP A N 1
ATOM 2878 C CA . ASP A 1 375 ? 24.249 -9.550 -2.043 1.00 77.94 375 ASP A CA 1
ATOM 2879 C C . ASP A 1 375 ? 24.330 -10.958 -2.668 1.00 77.94 375 ASP A C 1
ATOM 2881 O O . ASP A 1 375 ? 25.419 -11.516 -2.840 1.00 77.94 375 ASP A O 1
ATOM 2885 N N . GLY A 1 376 ? 23.170 -11.551 -2.981 1.00 67.56 376 GLY A N 1
ATOM 2886 C CA . GLY A 1 376 ? 23.052 -12.923 -3.481 1.00 67.56 376 GLY A CA 1
ATOM 2887 C C . GLY A 1 376 ? 22.837 -13.973 -2.387 1.00 67.56 376 GLY A C 1
ATOM 2888 O O . GLY A 1 376 ? 22.479 -15.108 -2.706 1.00 67.56 376 GLY A O 1
ATOM 2889 N N . ARG A 1 377 ? 23.060 -13.632 -1.110 1.00 70.19 377 ARG A N 1
ATOM 2890 C CA . ARG A 1 377 ? 22.896 -14.547 0.034 1.00 70.19 377 ARG A CA 1
ATOM 2891 C C . ARG A 1 377 ? 22.051 -13.949 1.148 1.00 70.19 377 ARG A C 1
ATOM 2893 O O . ARG A 1 377 ? 21.276 -14.668 1.764 1.00 70.19 377 ARG A O 1
ATOM 2900 N N . GLU A 1 378 ? 22.197 -12.665 1.425 1.00 71.94 378 GLU A N 1
ATOM 2901 C CA . GLU A 1 378 ? 21.499 -11.984 2.508 1.00 71.94 378 GLU A CA 1
ATOM 2902 C C . GLU A 1 378 ? 20.879 -10.674 2.010 1.00 71.94 378 GLU A C 1
ATOM 2904 O O . GLU A 1 378 ? 21.304 -10.093 1.009 1.00 71.94 378 GLU A O 1
ATOM 2909 N N . ILE A 1 379 ? 19.842 -10.220 2.720 1.00 72.44 379 ILE A N 1
ATOM 2910 C CA . ILE A 1 379 ? 19.250 -8.896 2.525 1.00 72.44 379 ILE A CA 1
ATOM 2911 C C . ILE A 1 379 ? 19.673 -8.027 3.703 1.00 72.44 379 ILE A C 1
ATOM 2913 O O . ILE A 1 379 ? 19.290 -8.279 4.848 1.00 72.44 379 ILE A O 1
ATOM 2917 N N . LEU A 1 380 ? 20.438 -6.982 3.411 1.00 78.00 380 LEU A N 1
ATOM 2918 C CA . LEU A 1 380 ? 20.787 -5.946 4.367 1.00 78.00 380 LEU A CA 1
ATOM 2919 C C . LEU A 1 380 ? 19.724 -4.848 4.326 1.00 78.00 380 LEU A C 1
ATOM 2921 O O . LEU A 1 380 ? 19.576 -4.174 3.314 1.00 78.00 380 LEU A O 1
ATOM 2925 N N . LEU A 1 381 ? 19.000 -4.648 5.426 1.00 77.69 381 LEU A N 1
ATOM 2926 C CA . LEU A 1 381 ? 18.040 -3.550 5.554 1.00 77.69 381 LEU A CA 1
ATOM 2927 C C . LEU A 1 381 ? 18.740 -2.301 6.092 1.00 77.69 381 LEU A C 1
ATOM 2929 O O . LEU A 1 381 ? 19.293 -2.320 7.192 1.00 77.69 381 LEU A O 1
ATOM 2933 N N . VAL A 1 382 ? 18.683 -1.217 5.327 1.00 81.56 382 VAL A N 1
ATOM 2934 C CA . VAL A 1 382 ? 19.319 0.063 5.639 1.00 81.56 382 VAL A CA 1
ATOM 2935 C C . VAL A 1 382 ? 18.247 1.146 5.766 1.00 81.56 382 VAL A C 1
ATOM 2937 O O . VAL A 1 382 ? 17.490 1.351 4.818 1.00 81.56 382 VAL A O 1
ATOM 2940 N N . PRO A 1 383 ? 18.149 1.846 6.910 1.00 81.38 383 PRO A N 1
ATOM 2941 C CA . PRO A 1 383 ? 17.302 3.028 7.039 1.00 81.38 383 PRO A CA 1
ATOM 2942 C C . PRO A 1 383 ? 17.760 4.126 6.081 1.00 81.38 383 PRO A C 1
ATOM 2944 O O . PRO A 1 383 ? 18.949 4.447 6.040 1.00 81.38 383 PRO A O 1
ATOM 2947 N N . PHE A 1 384 ? 16.836 4.692 5.312 1.00 79.44 384 PHE A N 1
ATOM 2948 C CA . PHE A 1 384 ? 17.169 5.642 4.265 1.00 79.44 384 PHE A CA 1
ATOM 2949 C C . PHE A 1 384 ? 15.992 6.566 3.900 1.00 79.44 384 PHE A C 1
ATOM 2951 O O . PHE A 1 384 ? 14.876 6.061 3.796 1.00 79.44 384 PHE A O 1
ATOM 2958 N N . PRO A 1 385 ? 16.218 7.872 3.652 1.00 78.44 385 PRO A N 1
ATOM 2959 C CA . PRO A 1 385 ? 17.481 8.592 3.816 1.00 78.44 385 PRO A CA 1
ATOM 2960 C C . PRO A 1 385 ? 17.821 8.831 5.294 1.00 78.44 385 PRO A C 1
ATOM 2962 O O . PRO A 1 385 ? 16.945 9.075 6.121 1.00 78.44 385 PRO A O 1
ATOM 2965 N N . LEU A 1 386 ? 19.110 8.772 5.642 1.00 74.88 386 LEU A N 1
ATOM 2966 C CA . LEU A 1 386 ? 19.571 9.167 6.977 1.00 74.88 386 LEU A CA 1
ATOM 2967 C C . LEU A 1 386 ? 19.659 10.694 7.045 1.00 74.88 386 LEU A C 1
ATOM 2969 O O . LEU A 1 386 ? 20.559 11.292 6.458 1.00 74.88 386 LEU A O 1
ATOM 2973 N N . GLN A 1 387 ? 18.730 11.311 7.771 1.00 76.31 387 GLN A N 1
ATOM 2974 C CA . GLN A 1 387 ? 18.753 12.740 8.089 1.00 76.31 387 GLN A CA 1
ATOM 2975 C C . GLN A 1 387 ? 19.301 12.976 9.507 1.00 76.31 387 GLN A C 1
ATOM 2977 O O . GLN A 1 387 ? 19.193 12.110 10.382 1.00 76.31 387 GLN A O 1
ATOM 2982 N N . GLU A 1 388 ? 19.898 14.150 9.748 1.00 76.56 388 GLU A N 1
ATOM 2983 C CA . GLU A 1 388 ? 20.442 14.513 11.068 1.00 76.56 388 GLU A CA 1
ATOM 2984 C C . GLU A 1 388 ? 19.331 14.552 12.136 1.00 76.56 388 GLU A C 1
ATOM 2986 O O . GLU A 1 388 ? 19.466 13.933 13.205 1.00 76.56 388 GLU A O 1
ATOM 2991 N N . ASP A 1 389 ? 18.192 15.172 11.799 1.00 87.12 389 ASP A N 1
ATOM 2992 C CA . ASP A 1 389 ? 16.978 15.199 12.619 1.00 87.12 389 ASP A CA 1
ATOM 2993 C C . ASP A 1 389 ? 16.049 14.016 12.312 1.00 87.12 389 ASP A C 1
ATOM 2995 O O . ASP A 1 389 ? 15.022 14.111 11.637 1.00 87.12 389 ASP A O 1
ATOM 2999 N N . LEU A 1 390 ? 16.442 12.857 12.833 1.00 87.50 390 LEU A N 1
ATOM 3000 C CA . LEU A 1 390 ? 15.681 11.621 12.682 1.00 87.50 390 LEU A CA 1
ATOM 3001 C C . LEU A 1 390 ? 14.273 11.696 13.296 1.00 87.50 390 LEU A C 1
ATOM 3003 O O . LEU A 1 390 ? 13.383 11.004 12.814 1.00 87.50 390 LEU A O 1
ATOM 3007 N N . ALA A 1 391 ? 14.073 12.483 14.359 1.00 89.06 391 ALA A N 1
ATOM 3008 C CA . ALA A 1 391 ? 12.779 12.562 15.031 1.00 89.06 391 ALA A CA 1
ATOM 3009 C C . ALA A 1 391 ? 11.774 13.328 14.168 1.00 89.06 391 ALA A C 1
ATOM 3011 O O . ALA A 1 391 ? 10.679 12.813 13.944 1.00 89.06 391 ALA A O 1
ATOM 3012 N N . SER A 1 392 ? 12.169 14.488 13.622 1.00 89.06 392 SER A N 1
ATOM 3013 C CA . SER A 1 392 ? 11.329 15.221 12.665 1.00 89.06 392 SER A CA 1
ATOM 3014 C C . SER A 1 392 ? 11.091 14.401 11.408 1.00 89.06 392 SER A C 1
ATOM 3016 O O . SER A 1 392 ? 9.948 14.220 11.011 1.00 89.06 392 SER A O 1
ATOM 3018 N N . SER A 1 393 ? 12.147 13.804 10.848 1.00 87.06 393 SER A N 1
ATOM 3019 C CA . SER A 1 393 ? 12.034 12.982 9.640 1.00 87.06 393 SER A CA 1
ATOM 3020 C C . SER A 1 393 ? 11.063 11.813 9.822 1.00 87.06 393 SER A C 1
ATOM 3022 O O . SER A 1 393 ? 10.192 11.582 8.983 1.00 87.06 393 SER A O 1
ATOM 3024 N N . ALA A 1 394 ? 11.166 11.092 10.944 1.00 88.12 394 ALA A N 1
ATOM 3025 C CA . ALA A 1 394 ? 10.258 9.998 11.269 1.00 88.12 394 ALA A CA 1
ATOM 3026 C C . ALA A 1 394 ? 8.827 10.496 11.497 1.00 88.12 394 ALA A C 1
ATOM 3028 O O . ALA A 1 394 ? 7.894 9.872 11.002 1.00 88.12 394 ALA A O 1
ATOM 3029 N N . TYR A 1 395 ? 8.649 11.610 12.209 1.00 88.94 395 TYR A N 1
ATOM 3030 C CA . TYR A 1 395 ? 7.339 12.215 12.435 1.00 88.94 395 TYR A CA 1
ATOM 3031 C C . TYR A 1 395 ? 6.652 12.602 11.118 1.00 88.94 395 TYR A C 1
ATOM 3033 O O . TYR A 1 395 ? 5.537 12.148 10.866 1.00 88.94 395 TYR A O 1
ATOM 3041 N N . ASP A 1 396 ? 7.335 13.356 10.254 1.00 86.62 396 ASP A N 1
ATOM 3042 C CA . ASP A 1 396 ? 6.799 13.817 8.968 1.00 86.62 396 ASP A CA 1
ATOM 3043 C C . ASP A 1 396 ? 6.463 12.635 8.047 1.00 86.62 396 ASP A C 1
ATOM 3045 O O . ASP A 1 396 ? 5.412 12.607 7.404 1.00 86.62 396 ASP A O 1
ATOM 3049 N N . SER A 1 397 ? 7.319 11.610 8.040 1.00 84.75 397 SER A N 1
ATOM 3050 C CA . SER A 1 397 ? 7.124 10.393 7.246 1.00 84.75 397 SER A CA 1
ATOM 3051 C C . SER A 1 397 ? 5.942 9.553 7.752 1.00 84.75 397 SER A C 1
ATOM 3053 O O . SER A 1 397 ? 5.148 9.070 6.946 1.00 84.75 397 SER A O 1
ATOM 3055 N N . ILE A 1 398 ? 5.776 9.405 9.076 1.00 82.25 398 ILE A N 1
ATOM 3056 C CA . ILE A 1 398 ? 4.612 8.719 9.665 1.00 82.25 398 ILE A CA 1
ATOM 3057 C C . ILE A 1 398 ? 3.335 9.507 9.367 1.00 82.25 398 ILE A C 1
ATOM 3059 O O . ILE A 1 398 ? 2.322 8.911 9.013 1.00 82.25 398 ILE A O 1
ATOM 3063 N N . LEU A 1 399 ? 3.375 10.836 9.481 1.00 82.31 399 LEU A N 1
ATOM 3064 C CA . LEU A 1 399 ? 2.219 11.685 9.217 1.00 82.31 399 LEU A CA 1
ATOM 3065 C C . LEU A 1 399 ? 1.782 11.613 7.750 1.00 82.31 399 LEU A C 1
ATOM 3067 O O . LEU A 1 399 ? 0.590 11.465 7.491 1.00 82.31 399 LEU A O 1
ATOM 3071 N N . SER A 1 400 ? 2.729 11.657 6.804 1.00 81.06 400 SER A N 1
ATOM 3072 C CA . SER A 1 400 ? 2.430 11.438 5.382 1.00 81.06 400 SER A CA 1
ATOM 3073 C C . SER A 1 400 ? 1.771 10.079 5.181 1.00 81.06 400 SER A C 1
ATOM 3075 O O . SER A 1 400 ? 0.694 10.003 4.604 1.00 81.06 400 SER A O 1
ATOM 3077 N N . ALA A 1 401 ? 2.353 9.019 5.750 1.00 76.50 401 ALA A N 1
ATOM 3078 C CA . ALA A 1 401 ? 1.815 7.677 5.597 1.00 76.50 401 ALA A CA 1
ATOM 3079 C C . ALA A 1 401 ? 0.390 7.536 6.163 1.00 76.50 401 ALA A C 1
ATOM 3081 O O . ALA A 1 401 ? -0.446 6.900 5.521 1.00 76.50 401 ALA A O 1
ATOM 3082 N N . ILE A 1 402 ? 0.088 8.161 7.310 1.00 73.88 402 ILE A N 1
ATOM 3083 C CA . ILE A 1 402 ? -1.269 8.184 7.879 1.00 73.88 402 ILE A CA 1
ATOM 3084 C C . ILE A 1 402 ? -2.243 8.942 6.964 1.00 73.88 402 ILE A C 1
ATOM 3086 O O . ILE A 1 402 ? -3.329 8.431 6.693 1.00 73.88 402 ILE A O 1
ATOM 3090 N N . ASN A 1 403 ? -1.858 10.121 6.465 1.00 78.38 403 ASN A N 1
ATOM 3091 C CA . ASN A 1 403 ? -2.695 10.919 5.560 1.00 78.38 403 ASN A CA 1
ATOM 3092 C C . ASN A 1 403 ? -2.996 10.176 4.250 1.00 78.38 403 ASN A C 1
ATOM 3094 O O . ASN A 1 403 ? -4.111 10.256 3.737 1.00 78.38 403 ASN A O 1
ATOM 3098 N N . ASP A 1 404 ? -2.019 9.416 3.754 1.00 71.06 404 ASP A N 1
ATOM 3099 C CA . ASP A 1 404 ? -2.125 8.618 2.531 1.00 71.06 404 ASP A CA 1
ATOM 3100 C C . ASP A 1 404 ? -2.850 7.274 2.755 1.00 71.06 404 ASP A C 1
ATOM 3102 O O . ASP A 1 404 ? -3.061 6.514 1.810 1.00 71.06 404 ASP A O 1
ATOM 3106 N N . GLY A 1 405 ? -3.227 6.946 4.000 1.00 68.69 405 GLY A N 1
ATOM 3107 C CA . GLY A 1 405 ? -3.859 5.668 4.349 1.00 68.69 405 GLY A CA 1
ATOM 3108 C C . GLY A 1 405 ? -2.938 4.456 4.162 1.00 68.69 405 GLY A C 1
ATOM 3109 O O . GLY A 1 405 ? -3.408 3.350 3.903 1.00 68.69 405 GLY A O 1
ATOM 3110 N N . SER A 1 406 ? -1.627 4.662 4.265 1.00 67.12 406 SER A N 1
ATOM 3111 C CA . SER A 1 406 ? -0.597 3.660 3.996 1.00 67.12 406 SER A CA 1
ATOM 3112 C C . SER A 1 406 ? 0.066 3.099 5.258 1.00 67.12 406 SER A C 1
ATOM 3114 O O . SER A 1 406 ? -0.072 3.636 6.360 1.00 67.12 406 SER A O 1
ATOM 3116 N N . ASP A 1 407 ? 0.782 1.979 5.110 1.00 67.06 407 ASP A N 1
ATOM 3117 C CA . ASP A 1 407 ? 1.482 1.334 6.224 1.00 67.06 407 ASP A CA 1
ATOM 3118 C C . ASP A 1 407 ? 2.728 2.141 6.628 1.00 67.06 407 ASP A C 1
ATOM 3120 O O . ASP A 1 407 ? 3.753 2.093 5.959 1.00 67.06 407 ASP A O 1
ATOM 3124 N N . TRP A 1 408 ? 2.667 2.835 7.767 1.00 73.19 408 TRP A N 1
ATOM 3125 C CA . TRP A 1 408 ? 3.774 3.614 8.350 1.00 73.19 408 TRP A CA 1
ATOM 3126 C C . TRP A 1 408 ? 4.850 2.754 9.032 1.00 73.19 408 TRP A C 1
ATOM 3128 O O . TRP A 1 408 ? 5.774 3.253 9.685 1.00 73.19 408 TRP A O 1
ATOM 3138 N N . SER A 1 409 ? 4.713 1.433 8.990 1.00 67.69 409 SER A N 1
ATOM 3139 C CA . SER A 1 409 ? 5.501 0.558 9.839 1.00 67.69 409 SER A CA 1
ATOM 3140 C C . SER A 1 409 ? 6.948 0.350 9.388 1.00 67.69 409 SER A C 1
ATOM 3142 O O . SER A 1 409 ? 7.797 -0.023 10.204 1.00 67.69 409 SER A O 1
ATOM 3144 N N . ASP A 1 410 ? 7.242 0.599 8.115 1.00 72.19 410 ASP A N 1
ATOM 3145 C CA . ASP A 1 410 ? 8.595 0.673 7.570 1.00 72.19 410 ASP A CA 1
ATOM 3146 C C . ASP A 1 410 ? 9.339 1.912 8.088 1.00 72.19 410 ASP A C 1
ATOM 3148 O O . ASP A 1 410 ? 10.475 1.772 8.543 1.00 72.19 410 ASP A O 1
ATOM 3152 N N . VAL A 1 411 ? 8.677 3.072 8.130 1.00 81.31 411 VAL A N 1
ATOM 3153 C CA . VAL A 1 411 ? 9.193 4.336 8.674 1.00 81.31 411 VAL A CA 1
ATOM 3154 C C . VAL A 1 411 ? 9.600 4.166 10.132 1.00 81.31 411 VAL A C 1
ATOM 3156 O O . VAL A 1 411 ? 10.716 4.507 10.525 1.00 81.31 411 VAL A O 1
ATOM 3159 N N . VAL A 1 412 ? 8.720 3.583 10.952 1.00 77.12 412 VAL A N 1
ATOM 3160 C CA . VAL A 1 412 ? 9.009 3.377 12.376 1.00 77.12 412 VAL A CA 1
ATOM 3161 C C . VAL A 1 412 ? 10.178 2.412 12.551 1.00 77.12 412 VAL A C 1
ATOM 3163 O O . VAL A 1 412 ? 11.086 2.672 13.338 1.00 77.12 412 VAL A O 1
ATOM 3166 N N . ARG A 1 413 ? 10.218 1.310 11.794 1.00 74.25 413 ARG A N 1
ATOM 3167 C CA . ARG A 1 413 ? 11.355 0.378 11.843 1.00 74.25 413 ARG A CA 1
ATOM 3168 C C . ARG A 1 413 ? 12.658 1.059 11.426 1.00 74.25 413 ARG A C 1
ATOM 3170 O O . ARG A 1 413 ? 13.668 0.861 12.098 1.00 74.25 413 ARG A O 1
ATOM 3177 N N . ALA A 1 414 ? 12.633 1.870 10.370 1.00 81.56 414 ALA A N 1
ATOM 3178 C CA . ALA A 1 414 ? 13.778 2.650 9.916 1.00 81.56 414 ALA A CA 1
ATOM 3179 C C . ALA A 1 414 ? 14.260 3.627 10.998 1.00 81.56 414 ALA A C 1
ATOM 3181 O O . ALA A 1 414 ? 15.448 3.660 11.320 1.00 81.56 414 ALA A O 1
ATOM 3182 N N . ALA A 1 415 ? 13.335 4.349 11.633 1.00 84.69 415 ALA A N 1
ATOM 3183 C CA . ALA A 1 415 ? 13.634 5.278 12.714 1.00 84.69 415 ALA A CA 1
ATOM 3184 C C . ALA A 1 415 ? 14.274 4.561 13.918 1.00 84.69 415 ALA A C 1
ATOM 3186 O O . ALA A 1 415 ? 15.359 4.930 14.376 1.00 84.69 415 ALA A O 1
ATOM 3187 N N . PHE A 1 416 ? 13.657 3.482 14.404 1.00 82.25 416 PHE A N 1
ATOM 3188 C CA . PHE A 1 416 ? 14.134 2.753 15.584 1.00 82.25 416 PHE A CA 1
ATOM 3189 C C . PHE A 1 416 ? 15.384 1.897 15.324 1.00 82.25 416 PHE A C 1
ATOM 3191 O O . PHE A 1 416 ? 16.125 1.599 16.264 1.00 82.25 416 PHE A O 1
ATOM 3198 N N . ALA A 1 417 ? 15.697 1.570 14.066 1.00 78.00 417 ALA A N 1
ATOM 3199 C CA . ALA A 1 417 ? 16.953 0.913 13.702 1.00 78.00 417 ALA A CA 1
ATOM 3200 C C . ALA A 1 417 ? 18.193 1.770 14.019 1.00 78.00 417 ALA A C 1
ATOM 3202 O O . ALA A 1 417 ? 19.265 1.217 14.267 1.00 78.00 417 ALA A O 1
ATOM 3203 N N . SER A 1 418 ? 18.048 3.099 14.102 1.00 73.25 418 SER A N 1
ATOM 3204 C CA . SER A 1 418 ? 19.124 4.012 14.520 1.00 73.25 418 SER A CA 1
ATOM 3205 C C . SER A 1 418 ? 19.585 3.816 15.970 1.00 73.25 418 SER A C 1
ATOM 3207 O O . SER A 1 418 ? 20.654 4.299 16.343 1.00 73.25 418 SER A O 1
ATOM 3209 N N . ARG A 1 419 ? 18.775 3.138 16.802 1.00 76.88 419 ARG A N 1
ATOM 3210 C CA . ARG A 1 419 ? 18.986 2.952 18.248 1.00 76.88 419 ARG A CA 1
ATOM 3211 C C . ARG A 1 419 ? 19.200 4.261 19.025 1.00 76.88 419 ARG A C 1
ATOM 3213 O O . ARG A 1 419 ? 19.804 4.232 20.099 1.00 76.88 419 ARG A O 1
ATOM 3220 N N . LYS A 1 420 ? 18.709 5.404 18.525 1.00 81.06 420 LYS A N 1
ATOM 3221 C CA . LYS A 1 420 ? 18.755 6.666 19.277 1.00 81.06 420 LYS A CA 1
ATOM 3222 C C . LYS A 1 420 ? 17.922 6.530 20.568 1.00 81.06 420 LYS A C 1
ATOM 3224 O O . LYS A 1 420 ? 16.739 6.185 20.488 1.00 81.06 420 LYS A O 1
ATOM 3229 N N . PRO A 1 421 ? 18.503 6.772 21.759 1.00 78.38 421 PRO A N 1
ATOM 3230 C C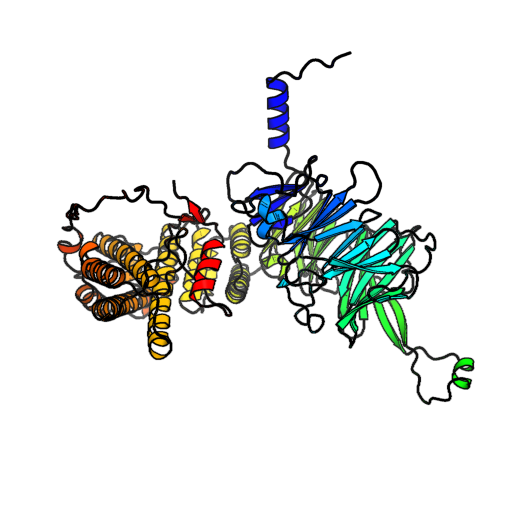A . PRO A 1 421 ? 17.738 6.770 23.001 1.00 78.38 421 PRO A CA 1
ATOM 3231 C C . PRO A 1 421 ? 16.706 7.900 22.965 1.00 78.38 421 PRO A C 1
ATOM 3233 O O . PRO A 1 421 ? 16.954 8.936 22.361 1.00 78.38 421 PRO A O 1
ATOM 3236 N N . ASN A 1 422 ? 15.562 7.709 23.622 1.00 84.25 422 ASN A N 1
ATOM 3237 C CA . ASN A 1 422 ? 14.463 8.684 23.694 1.00 84.25 422 ASN A CA 1
ATOM 3238 C C . ASN A 1 422 ? 13.783 9.052 22.364 1.00 84.25 422 ASN A C 1
ATOM 3240 O O . ASN A 1 422 ? 12.844 9.836 22.400 1.00 84.25 422 ASN A O 1
ATOM 3244 N N . LEU A 1 423 ? 14.128 8.424 21.234 1.00 86.06 423 LEU A N 1
ATOM 3245 C CA . LEU A 1 423 ? 13.509 8.713 19.933 1.00 86.06 423 LEU A CA 1
ATOM 3246 C C . LEU A 1 423 ? 11.972 8.656 19.971 1.00 86.06 423 LEU A C 1
ATOM 3248 O O . LEU A 1 423 ? 11.300 9.490 19.378 1.00 86.06 423 LEU A O 1
ATOM 3252 N N . ALA A 1 424 ? 11.413 7.704 20.724 1.00 84.44 424 ALA A N 1
ATOM 3253 C CA . ALA A 1 424 ? 9.974 7.609 20.958 1.00 84.44 424 ALA A CA 1
ATOM 3254 C C . ALA A 1 424 ? 9.384 8.885 21.581 1.00 84.44 424 ALA A C 1
ATOM 3256 O O . ALA A 1 424 ? 8.336 9.360 21.154 1.00 84.44 424 ALA A O 1
ATOM 3257 N N . ARG A 1 425 ? 10.069 9.438 22.589 1.00 84.19 425 ARG A N 1
ATOM 3258 C CA . ARG A 1 425 ? 9.685 10.686 23.254 1.00 84.19 425 ARG A CA 1
ATOM 3259 C C . ARG A 1 425 ? 9.768 11.848 22.276 1.00 84.19 425 ARG A C 1
ATOM 3261 O O . ARG A 1 425 ? 8.830 12.628 22.206 1.00 84.19 425 ARG A O 1
ATOM 3268 N N . ASP A 1 426 ? 10.865 11.929 21.533 1.00 87.31 426 ASP A N 1
ATOM 3269 C CA . ASP A 1 426 ? 11.139 13.043 20.630 1.00 87.31 426 ASP A CA 1
ATOM 3270 C C . ASP A 1 426 ? 10.099 13.092 19.496 1.00 87.31 426 ASP A C 1
ATOM 3272 O O . ASP A 1 426 ? 9.525 14.145 19.242 1.00 87.31 426 ASP A O 1
ATOM 3276 N N . ILE A 1 427 ? 9.755 11.941 18.899 1.00 86.88 427 ILE A N 1
ATOM 3277 C CA . ILE A 1 427 ? 8.688 11.836 17.885 1.00 86.88 427 ILE A CA 1
ATOM 3278 C C . ILE A 1 427 ? 7.333 12.272 18.463 1.00 86.88 427 ILE A C 1
ATOM 3280 O O . ILE A 1 427 ? 6.610 13.045 17.837 1.00 86.88 427 ILE A O 1
ATOM 3284 N N . LEU A 1 428 ? 6.974 11.797 19.662 1.00 84.38 428 LEU A N 1
ATOM 3285 C CA . LEU A 1 428 ? 5.689 12.137 20.282 1.00 84.38 428 LEU A CA 1
ATOM 3286 C C . LEU A 1 428 ? 5.610 13.611 20.705 1.00 84.38 428 LEU A C 1
ATOM 3288 O O . LEU A 1 428 ? 4.535 14.194 20.646 1.00 84.38 428 LEU A O 1
ATOM 3292 N N . GLN A 1 429 ? 6.724 14.238 21.089 1.00 84.19 429 GLN A N 1
ATOM 3293 C CA . GLN A 1 429 ? 6.766 15.665 21.433 1.00 84.19 429 GLN A CA 1
ATOM 3294 C C . GLN A 1 429 ? 6.559 16.586 20.225 1.00 84.19 429 GLN A C 1
ATOM 3296 O O . GLN A 1 429 ? 6.091 17.714 20.394 1.00 84.19 429 GLN A O 1
ATOM 3301 N N . LEU A 1 430 ? 6.885 16.118 19.019 1.00 83.94 430 LEU A N 1
ATOM 3302 C CA . LEU A 1 430 ? 6.632 16.849 17.776 1.00 83.94 430 LEU A CA 1
ATOM 3303 C C . LEU A 1 430 ? 5.159 16.790 17.349 1.00 83.94 430 LEU A C 1
ATOM 3305 O O . LEU A 1 430 ? 4.706 17.639 16.579 1.00 83.94 430 LEU A O 1
ATOM 3309 N N . ALA A 1 431 ? 4.394 15.834 17.880 1.00 77.62 431 ALA A N 1
ATOM 3310 C CA . ALA A 1 431 ? 3.012 15.618 17.495 1.00 77.62 431 ALA A CA 1
ATOM 3311 C C . ALA A 1 431 ? 2.096 16.757 17.961 1.00 77.62 431 ALA A C 1
ATOM 3313 O O . ALA A 1 431 ? 1.735 16.869 19.131 1.00 77.62 431 ALA A O 1
ATOM 3314 N N . ARG A 1 432 ? 1.654 17.574 17.001 1.00 73.19 432 ARG A N 1
ATOM 3315 C CA . ARG A 1 432 ? 0.547 18.535 17.155 1.00 73.19 432 ARG A CA 1
ATOM 3316 C C . ARG A 1 432 ? -0.680 18.043 16.400 1.00 73.19 432 ARG A C 1
ATOM 3318 O O . ARG A 1 432 ? -1.230 18.738 15.550 1.00 73.19 432 ARG A O 1
ATOM 3325 N N . LEU A 1 433 ? -1.031 16.795 16.666 1.00 70.12 433 LEU A N 1
ATOM 3326 C CA . LEU A 1 433 ? -2.026 16.052 15.913 1.00 70.12 433 LEU A CA 1
ATOM 3327 C C . LEU A 1 433 ? -3.381 16.080 16.615 1.00 70.12 433 LEU A C 1
ATOM 3329 O O . LEU A 1 433 ? -3.472 16.338 17.818 1.00 70.12 433 LEU A O 1
ATOM 3333 N N . ASP A 1 434 ? -4.440 15.793 15.859 1.00 75.88 434 ASP A N 1
ATOM 3334 C CA . ASP A 1 434 ? -5.707 15.443 16.486 1.00 75.88 434 ASP A CA 1
ATOM 3335 C C . ASP A 1 434 ? -5.564 14.141 17.299 1.00 75.88 434 ASP A C 1
ATOM 3337 O O . ASP A 1 434 ? -4.576 13.405 17.209 1.00 75.88 434 ASP A O 1
ATOM 3341 N N . ALA A 1 435 ? -6.561 13.855 18.130 1.00 74.38 435 ALA A N 1
ATOM 3342 C CA . ALA A 1 435 ? -6.500 12.710 19.028 1.00 74.38 435 ALA A CA 1
ATOM 3343 C C . ALA A 1 435 ? -6.436 11.352 18.297 1.00 74.38 435 ALA A C 1
ATOM 3345 O O . ALA A 1 435 ? -5.878 10.412 18.857 1.00 74.38 435 ALA A O 1
ATOM 3346 N N . ASP A 1 436 ? -6.973 11.233 17.077 1.00 75.62 436 ASP A N 1
ATOM 3347 C CA . ASP A 1 436 ? -6.950 9.974 16.319 1.00 75.62 436 ASP A CA 1
ATOM 3348 C C . ASP A 1 436 ? -5.553 9.694 15.768 1.00 75.62 436 ASP A C 1
ATOM 3350 O O . ASP A 1 436 ? -4.982 8.628 16.011 1.00 75.62 436 ASP A O 1
ATOM 3354 N N . HIS A 1 437 ? -4.971 10.685 15.097 1.00 75.81 437 HIS A N 1
ATOM 3355 C CA . HIS A 1 437 ? -3.621 10.619 14.555 1.00 75.81 437 HIS A CA 1
ATOM 3356 C C . HIS A 1 437 ? -2.583 10.447 15.672 1.00 75.81 437 HIS A C 1
ATOM 3358 O O . HIS A 1 437 ? -1.632 9.680 15.527 1.00 75.81 437 HIS A O 1
ATOM 3364 N N . LEU A 1 438 ? -2.789 11.092 16.827 1.00 81.81 438 LEU A N 1
ATOM 3365 C CA . LEU A 1 438 ? -1.920 10.924 17.989 1.00 81.81 438 LEU A CA 1
ATOM 3366 C C . LEU A 1 438 ? -1.963 9.494 18.545 1.00 81.81 438 LEU A C 1
ATOM 3368 O O . LEU A 1 438 ? -0.916 8.923 18.843 1.00 81.81 438 LEU A O 1
ATOM 3372 N N . LEU A 1 439 ? -3.150 8.893 18.664 1.00 81.44 439 LEU A N 1
ATOM 3373 C CA . LEU A 1 439 ? -3.296 7.508 19.120 1.00 81.44 439 LEU A CA 1
ATOM 3374 C C . LEU A 1 439 ? -2.665 6.515 18.134 1.00 81.44 439 LEU A C 1
ATOM 3376 O O . LEU A 1 439 ? -1.991 5.577 18.559 1.00 81.44 439 LEU A O 1
ATOM 3380 N N . GLN A 1 440 ? -2.827 6.733 16.826 1.00 79.88 440 GLN A N 1
ATOM 3381 C CA . GLN A 1 440 ? -2.170 5.923 15.796 1.00 79.88 440 GLN A CA 1
ATOM 3382 C C . GLN A 1 440 ? -0.643 6.030 15.884 1.00 79.88 440 GLN A C 1
ATOM 3384 O O . GLN A 1 440 ? 0.047 5.008 15.909 1.00 79.88 440 GLN A O 1
ATOM 3389 N N . LEU A 1 441 ? -0.119 7.249 16.033 1.00 81.31 441 LEU A N 1
ATOM 3390 C CA . LEU A 1 441 ? 1.306 7.498 16.233 1.00 81.31 441 LEU A CA 1
ATOM 3391 C C . LEU A 1 441 ? 1.830 6.832 17.516 1.00 81.31 441 LEU A C 1
ATOM 3393 O O . LEU A 1 441 ? 2.909 6.246 17.518 1.00 81.31 441 LEU A O 1
ATOM 3397 N N . GLN A 1 442 ? 1.073 6.861 18.611 1.00 82.31 442 GLN A N 1
ATOM 3398 C CA . GLN A 1 442 ? 1.452 6.178 19.849 1.00 82.31 442 GLN A CA 1
ATOM 3399 C C . GLN A 1 442 ? 1.510 4.658 19.682 1.00 82.31 442 GLN A C 1
ATOM 3401 O O . GLN A 1 442 ? 2.482 4.036 20.108 1.00 82.31 442 GLN A O 1
ATOM 3406 N N . VAL A 1 443 ? 0.516 4.047 19.027 1.00 80.44 443 VAL A N 1
ATOM 3407 C CA . VAL A 1 443 ? 0.537 2.607 18.714 1.00 80.44 443 VAL A CA 1
ATOM 3408 C C . VAL A 1 443 ? 1.780 2.257 17.895 1.00 80.44 443 VAL A C 1
ATOM 3410 O O . VAL A 1 443 ? 2.445 1.251 18.165 1.00 80.44 443 VAL A O 1
ATOM 3413 N N . ALA A 1 444 ? 2.120 3.116 16.937 1.00 75.62 444 ALA A N 1
ATOM 3414 C CA . ALA A 1 444 ? 3.282 2.974 16.082 1.00 75.62 444 ALA A CA 1
ATOM 3415 C C . ALA A 1 444 ? 4.599 2.974 16.858 1.00 75.62 444 ALA A C 1
ATOM 3417 O O . ALA A 1 444 ? 5.389 2.021 16.797 1.00 75.62 444 ALA A O 1
ATOM 3418 N N . VAL A 1 445 ? 4.797 4.038 17.626 1.00 81.06 445 VAL A N 1
ATOM 3419 C CA . VAL A 1 445 ? 6.013 4.327 18.377 1.00 81.06 445 VAL A CA 1
ATOM 3420 C C . VAL A 1 445 ? 6.198 3.333 19.528 1.00 81.06 445 VAL A C 1
ATOM 3422 O O . VAL A 1 445 ? 7.272 2.740 19.664 1.00 81.06 445 VAL A O 1
ATOM 3425 N N . PHE A 1 446 ? 5.155 3.077 20.323 1.00 82.00 446 PHE A N 1
ATOM 3426 C CA . PHE A 1 446 ? 5.239 2.180 21.481 1.00 82.00 446 PHE A CA 1
ATOM 3427 C C . PHE A 1 446 ? 5.420 0.710 21.102 1.00 82.00 446 PHE A C 1
ATOM 3429 O O . PHE A 1 446 ? 6.036 -0.048 21.854 1.00 82.00 446 PHE A O 1
ATOM 3436 N N . GLY A 1 447 ? 4.971 0.311 19.907 1.00 75.00 447 GLY A N 1
ATOM 3437 C CA . GLY A 1 447 ? 5.243 -1.019 19.363 1.00 75.00 447 GLY A CA 1
ATOM 3438 C C . GLY A 1 447 ? 6.728 -1.328 19.168 1.00 75.00 447 GLY A C 1
ATOM 3439 O O . GLY A 1 447 ? 7.099 -2.499 19.182 1.00 75.00 447 GLY A O 1
ATOM 3440 N N . HIS A 1 448 ? 7.578 -0.305 19.035 1.00 75.25 448 HIS A N 1
ATOM 3441 C CA . HIS A 1 448 ? 9.016 -0.466 18.802 1.00 75.25 448 HIS A CA 1
ATOM 3442 C C . HIS A 1 448 ? 9.885 0.013 19.978 1.00 75.25 448 HIS A C 1
ATOM 3444 O O . HIS A 1 448 ? 11.078 -0.280 20.004 1.00 75.25 448 HIS A O 1
ATOM 3450 N N . SER A 1 449 ? 9.305 0.674 20.989 1.00 74.25 449 SER A N 1
ATOM 3451 C CA . SER A 1 449 ? 10.014 1.129 22.198 1.00 74.25 449 SER A CA 1
ATOM 3452 C C . SER A 1 449 ? 10.002 0.124 23.364 1.00 74.25 449 SER A C 1
ATOM 3454 O O . SER A 1 449 ? 10.396 0.474 24.475 1.00 74.25 449 SER A O 1
ATOM 3456 N N . HIS A 1 450 ? 9.557 -1.119 23.135 1.00 73.62 450 HIS A N 1
ATOM 3457 C CA . HIS A 1 450 ? 9.322 -2.153 24.162 1.00 73.62 450 HIS A CA 1
ATOM 3458 C C . HIS A 1 450 ? 8.251 -1.789 25.212 1.00 73.62 450 HIS A C 1
ATOM 3460 O O . HIS A 1 450 ? 8.136 -2.451 26.244 1.00 73.62 450 HIS A O 1
ATOM 3466 N N . GLN A 1 451 ? 7.427 -0.771 24.953 1.00 77.12 451 GLN A N 1
ATOM 3467 C CA . GLN A 1 451 ? 6.377 -0.304 25.861 1.00 77.12 451 GLN A CA 1
ATOM 3468 C C . GLN A 1 451 ? 5.018 -0.923 25.512 1.00 77.12 451 GLN A C 1
ATOM 3470 O O . GLN A 1 451 ? 4.040 -0.219 25.260 1.00 77.12 451 GLN A O 1
ATOM 3475 N N . ASN A 1 452 ? 4.949 -2.259 25.515 1.00 76.81 452 ASN A N 1
ATOM 3476 C CA . ASN A 1 452 ? 3.758 -3.007 25.089 1.00 76.81 452 ASN A CA 1
ATOM 3477 C C . ASN A 1 452 ? 2.486 -2.583 25.840 1.00 76.81 452 ASN A C 1
ATOM 3479 O O . ASN A 1 452 ? 1.439 -2.437 25.228 1.00 76.81 452 ASN A O 1
ATOM 3483 N N . GLN A 1 453 ? 2.589 -2.295 27.140 1.00 79.81 453 GLN A N 1
ATOM 3484 C CA . GLN A 1 453 ? 1.439 -1.867 27.942 1.00 79.81 453 GLN A CA 1
ATOM 3485 C C . GLN A 1 453 ? 0.852 -0.529 27.464 1.00 79.81 453 GLN A C 1
ATOM 3487 O O . GLN A 1 453 ? -0.362 -0.407 27.336 1.00 79.81 453 GLN A O 1
ATOM 3492 N N . LEU A 1 454 ? 1.696 0.464 27.158 1.00 78.25 454 LEU A N 1
ATOM 3493 C CA . LEU A 1 454 ? 1.241 1.763 26.644 1.00 78.25 454 LEU A CA 1
ATOM 3494 C C . LEU A 1 454 ? 0.685 1.638 25.225 1.00 78.25 454 LEU A C 1
ATOM 3496 O O . LEU A 1 454 ? -0.343 2.232 24.915 1.00 78.25 454 LEU A O 1
ATOM 3500 N N . ARG A 1 455 ? 1.320 0.811 24.386 1.00 82.06 455 ARG A N 1
ATOM 3501 C CA . ARG A 1 455 ? 0.811 0.472 23.052 1.00 82.06 455 ARG A CA 1
ATOM 3502 C C . ARG A 1 455 ? -0.603 -0.097 23.127 1.00 82.06 455 ARG A C 1
ATOM 3504 O O . ARG A 1 455 ? -1.464 0.329 22.364 1.00 82.06 455 ARG A O 1
ATOM 3511 N N . ASP A 1 456 ? -0.826 -1.061 24.016 1.00 78.88 456 ASP A N 1
ATOM 3512 C CA . ASP A 1 456 ? -2.110 -1.749 24.136 1.00 78.88 456 ASP A CA 1
ATOM 3513 C C . ASP A 1 456 ? -3.203 -0.781 24.605 1.00 78.88 456 ASP A C 1
ATOM 3515 O O . ASP A 1 456 ? -4.293 -0.784 24.039 1.00 78.88 456 ASP A O 1
ATOM 3519 N N . VAL A 1 457 ? -2.882 0.126 25.535 1.00 81.81 457 VAL A N 1
ATOM 3520 C CA . VAL A 1 457 ? -3.783 1.209 25.962 1.00 81.81 457 VAL A CA 1
ATOM 3521 C C . VAL A 1 457 ? -4.110 2.182 24.825 1.00 81.81 457 VAL A C 1
ATOM 3523 O O . VAL A 1 457 ? -5.283 2.487 24.606 1.00 81.81 457 VAL A O 1
ATOM 3526 N N . SER A 1 458 ? -3.117 2.655 24.067 1.00 81.06 458 SER A N 1
ATOM 3527 C CA . SER A 1 458 ? -3.366 3.546 22.924 1.00 81.06 458 SER A CA 1
ATOM 3528 C C . SER A 1 458 ? -4.195 2.854 21.838 1.00 81.06 458 SER A C 1
ATOM 3530 O O . SER A 1 458 ? -5.117 3.453 21.285 1.00 81.06 458 SER A O 1
ATOM 3532 N N . ALA A 1 459 ? -3.926 1.574 21.565 1.00 79.75 459 ALA A N 1
ATOM 3533 C CA . ALA A 1 459 ? -4.699 0.788 20.611 1.00 79.75 459 ALA A CA 1
ATOM 3534 C C . ALA A 1 459 ? -6.147 0.605 21.082 1.00 79.75 459 ALA A C 1
ATOM 3536 O O . ALA A 1 459 ? -7.075 0.801 20.304 1.00 79.75 459 ALA A O 1
ATOM 3537 N N . GLU A 1 460 ? -6.357 0.261 22.351 1.00 83.75 460 GLU A N 1
ATOM 3538 C CA . GLU A 1 460 ? -7.682 0.101 22.951 1.00 83.75 460 GLU A CA 1
ATOM 3539 C C . GLU A 1 460 ? -8.490 1.407 22.888 1.00 83.75 460 GLU A C 1
ATOM 3541 O O . GLU A 1 460 ? -9.635 1.405 22.432 1.00 83.75 460 GLU A O 1
ATOM 3546 N N . MET A 1 461 ? -7.870 2.541 23.228 1.00 84.31 461 MET A N 1
ATOM 3547 C CA . MET A 1 461 ? -8.502 3.860 23.153 1.00 84.31 461 MET A CA 1
ATOM 3548 C C . MET A 1 461 ? -8.883 4.255 21.724 1.00 84.31 461 MET A C 1
ATOM 3550 O O . MET A 1 461 ? -9.992 4.741 21.492 1.00 84.31 461 MET A O 1
ATOM 3554 N N . LEU A 1 462 ? -7.992 4.013 20.757 1.00 84.50 462 LEU A N 1
ATOM 3555 C CA . LEU A 1 462 ? -8.266 4.260 19.341 1.00 84.50 462 LEU A CA 1
ATOM 3556 C C . LEU A 1 462 ? -9.506 3.485 18.881 1.00 84.50 462 LEU A C 1
ATOM 3558 O O . LEU A 1 462 ? -10.374 4.033 18.205 1.00 84.50 462 LEU A O 1
ATOM 3562 N N . ARG A 1 463 ? -9.637 2.225 19.306 1.00 82.25 463 ARG A N 1
ATOM 3563 C CA . ARG A 1 463 ? -10.794 1.389 18.961 1.00 82.25 463 ARG A CA 1
ATOM 3564 C C . ARG A 1 463 ? -12.085 1.868 19.609 1.00 82.25 463 ARG A C 1
ATOM 3566 O O . ARG A 1 463 ? -13.110 1.912 18.936 1.00 82.25 463 ARG A O 1
ATOM 3573 N N . LEU A 1 464 ? -12.050 2.254 20.886 1.00 87.12 464 LEU A N 1
ATOM 3574 C CA . LEU A 1 464 ? -13.222 2.815 21.569 1.00 87.12 464 LEU A CA 1
ATOM 3575 C C . LEU A 1 464 ? -13.700 4.100 20.882 1.00 87.12 464 LEU A C 1
ATOM 3577 O O . LEU A 1 464 ? -14.902 4.309 20.708 1.00 87.12 464 LEU A O 1
ATOM 3581 N N . ARG A 1 465 ? -12.763 4.933 20.423 1.00 87.06 465 ARG A N 1
ATOM 3582 C CA . ARG A 1 465 ? -13.068 6.143 19.658 1.00 87.06 465 ARG A CA 1
ATOM 3583 C C . ARG A 1 465 ? -13.690 5.837 18.299 1.00 87.06 465 ARG A C 1
ATOM 3585 O O . ARG A 1 465 ? -14.693 6.446 17.937 1.00 87.06 465 ARG A O 1
ATOM 3592 N N . GLN A 1 466 ? -13.162 4.856 17.576 1.00 83.50 466 GLN A N 1
ATOM 3593 C CA . GLN A 1 466 ? -13.747 4.407 16.311 1.00 83.50 466 GLN A CA 1
ATOM 3594 C C . GLN A 1 466 ? -15.151 3.819 16.501 1.00 83.50 466 GLN A C 1
ATOM 3596 O O . GLN A 1 466 ? -16.055 4.146 15.734 1.00 83.50 466 GLN A O 1
ATOM 3601 N N . ALA A 1 467 ? -15.368 3.014 17.548 1.00 86.06 467 ALA A N 1
ATOM 3602 C CA . ALA A 1 467 ? -16.696 2.517 17.910 1.00 86.06 467 ALA A CA 1
ATOM 3603 C C . ALA A 1 467 ? -17.672 3.676 18.168 1.00 86.06 467 ALA A C 1
ATOM 3605 O O . ALA A 1 467 ? -18.791 3.676 17.656 1.00 86.06 467 ALA A O 1
ATOM 3606 N N . SER A 1 468 ? -17.221 4.714 18.876 1.00 88.00 468 SER A N 1
ATOM 3607 C CA . SER A 1 468 ? -17.999 5.937 19.085 1.00 88.00 468 SER A CA 1
ATOM 3608 C C . SER A 1 468 ? -18.320 6.679 17.775 1.00 88.00 468 SER A C 1
ATOM 3610 O O . SER A 1 468 ? -19.443 7.157 17.568 1.00 88.00 468 SER A O 1
ATOM 3612 N N . GLY A 1 469 ? -17.367 6.724 16.841 1.00 85.62 469 GLY A N 1
ATOM 3613 C CA . GLY A 1 469 ? -17.572 7.245 15.488 1.00 85.62 469 GLY A CA 1
ATOM 3614 C C . GLY A 1 469 ? -18.677 6.501 14.731 1.00 85.62 469 GLY A C 1
ATOM 3615 O O . GLY A 1 469 ? -19.538 7.141 14.129 1.00 85.62 469 GLY A O 1
ATOM 3616 N N . LEU A 1 470 ? -18.726 5.167 14.829 1.00 82.00 470 LEU A N 1
ATOM 3617 C CA . LEU A 1 470 ? -19.768 4.349 14.194 1.00 82.00 470 LEU A CA 1
ATOM 3618 C C . LEU A 1 470 ? -21.166 4.658 14.734 1.00 82.00 470 LEU A C 1
ATOM 3620 O O . LEU A 1 470 ? -22.093 4.821 13.942 1.00 82.00 470 LEU A O 1
ATOM 3624 N N . PHE A 1 471 ? -21.325 4.795 16.053 1.00 85.88 471 PHE A N 1
ATOM 3625 C CA . PHE A 1 471 ? -22.610 5.197 16.636 1.00 85.88 471 PHE A CA 1
ATOM 3626 C C . PHE A 1 471 ? -23.013 6.616 16.218 1.00 85.88 471 PHE A C 1
ATOM 3628 O O . PHE A 1 471 ? -24.185 6.866 15.942 1.00 85.88 471 PHE A O 1
ATOM 3635 N N . THR A 1 472 ? -22.048 7.536 16.111 1.00 84.25 472 THR A N 1
ATOM 3636 C CA . THR A 1 472 ? -22.297 8.910 15.639 1.00 84.25 472 THR A CA 1
ATOM 3637 C C . THR A 1 472 ? -22.802 8.921 14.201 1.00 84.25 472 THR A C 1
ATOM 3639 O O . THR A 1 472 ? -23.813 9.557 13.905 1.00 84.25 472 THR A O 1
ATOM 3642 N N . LEU A 1 473 ? -22.118 8.197 13.312 1.00 80.31 473 LEU A N 1
ATOM 3643 C CA . LEU A 1 473 ? -22.520 8.063 11.915 1.00 80.31 473 LEU A CA 1
ATOM 3644 C C . LEU A 1 473 ? -23.898 7.405 11.823 1.00 80.31 473 LEU A C 1
ATOM 3646 O O . LEU A 1 473 ? -24.782 7.935 11.155 1.00 80.31 473 LEU A O 1
ATOM 3650 N N . ALA A 1 474 ? -24.126 6.311 12.553 1.00 78.00 474 ALA A N 1
ATOM 3651 C CA . ALA A 1 474 ? -25.411 5.622 12.560 1.00 78.00 474 ALA A CA 1
ATOM 3652 C C . ALA A 1 474 ? -26.574 6.544 12.969 1.00 78.00 474 ALA A C 1
ATOM 3654 O O . ALA A 1 474 ? -27.597 6.582 12.286 1.00 78.00 474 ALA A O 1
ATOM 3655 N N . ALA A 1 475 ? -26.384 7.355 14.014 1.00 78.12 475 ALA A N 1
ATOM 3656 C CA . ALA A 1 475 ? -27.377 8.325 14.473 1.00 78.12 475 ALA A CA 1
ATOM 3657 C C . ALA A 1 475 ? -27.651 9.449 13.452 1.00 78.12 475 ALA A C 1
ATOM 3659 O O . ALA A 1 475 ? -28.765 9.970 13.378 1.00 78.12 475 ALA A O 1
ATOM 3660 N N . GLN A 1 476 ? -26.655 9.840 12.647 1.00 75.50 476 GLN A N 1
ATOM 3661 C CA . GLN A 1 476 ? -26.853 10.800 11.554 1.00 75.50 476 GLN A CA 1
ATOM 3662 C C . GLN A 1 476 ? -27.661 10.184 10.402 1.00 75.50 476 GLN A C 1
ATOM 3664 O O . GLN A 1 476 ? -28.533 10.852 9.842 1.00 75.50 476 GLN A O 1
ATOM 3669 N N . PHE A 1 477 ? -27.407 8.912 10.080 1.00 63.03 477 PHE A N 1
ATOM 3670 C CA . PHE A 1 477 ? -28.076 8.202 8.989 1.00 63.03 477 PHE A CA 1
ATOM 3671 C C . PHE A 1 477 ? -29.510 7.783 9.301 1.00 63.03 477 PHE A C 1
ATOM 3673 O O . PHE A 1 477 ? -30.305 7.729 8.370 1.00 63.03 477 PHE A O 1
ATOM 3680 N N . GLU A 1 478 ? -29.889 7.566 10.563 1.00 57.50 478 GLU A N 1
ATOM 3681 C CA . GLU A 1 478 ? -31.279 7.246 10.942 1.00 57.50 478 GLU A CA 1
ATOM 3682 C C . GLU A 1 478 ? -32.285 8.307 10.447 1.00 57.50 478 GLU A C 1
ATOM 3684 O O . GLU A 1 478 ? -33.431 8.000 10.120 1.00 57.50 478 GLU A O 1
ATOM 3689 N N . LYS A 1 479 ? -31.841 9.563 10.300 1.00 53.12 479 LYS A N 1
ATOM 3690 C CA . LYS A 1 479 ? -32.660 10.652 9.745 1.00 53.12 479 LYS A CA 1
ATOM 3691 C C . LYS A 1 479 ? -32.874 10.564 8.226 1.00 53.12 479 LYS A C 1
ATOM 3693 O O . LYS A 1 479 ? -33.723 11.286 7.711 1.00 53.12 479 LYS A O 1
ATOM 3698 N N . ILE A 1 480 ? -32.106 9.736 7.511 1.00 43.47 480 ILE A N 1
ATOM 3699 C CA . ILE A 1 480 ? -32.014 9.724 6.039 1.00 43.47 480 ILE A CA 1
ATOM 3700 C C . ILE A 1 480 ? -32.306 8.329 5.451 1.00 43.47 480 ILE A C 1
ATOM 3702 O O . ILE A 1 480 ? -32.924 8.232 4.393 1.00 43.47 480 ILE A O 1
ATOM 3706 N N . ILE A 1 481 ? -31.906 7.245 6.123 1.00 45.53 481 ILE A N 1
ATOM 3707 C CA . ILE A 1 481 ? -32.019 5.855 5.658 1.00 45.53 481 ILE A CA 1
ATOM 3708 C C . ILE A 1 481 ? -32.553 5.004 6.817 1.00 45.53 481 ILE A C 1
ATOM 3710 O O . ILE A 1 481 ? -32.005 5.032 7.919 1.00 45.53 481 ILE A O 1
ATOM 3714 N N . LYS A 1 482 ? -33.624 4.231 6.580 1.00 55.38 482 LYS A N 1
ATOM 3715 C CA . LYS A 1 482 ? -34.101 3.236 7.552 1.00 55.38 482 LYS A CA 1
ATOM 3716 C C . LYS A 1 482 ? -32.980 2.233 7.808 1.00 55.38 482 LYS A C 1
ATOM 3718 O O . LYS A 1 482 ? -32.448 1.640 6.873 1.00 55.38 482 LYS A O 1
ATOM 3723 N N . PHE A 1 483 ? -32.586 2.097 9.070 1.00 61.38 483 PHE A N 1
ATOM 3724 C CA . PHE A 1 483 ? -31.498 1.219 9.479 1.00 61.38 483 PHE A CA 1
ATOM 3725 C C . PHE A 1 483 ? -31.958 -0.239 9.390 1.00 61.38 483 PHE A C 1
ATOM 3727 O O . PHE A 1 483 ? -32.388 -0.838 10.371 1.00 61.38 483 PHE A O 1
ATOM 3734 N N . ASP A 1 484 ? -31.887 -0.815 8.193 1.00 60.81 484 ASP A N 1
ATOM 3735 C CA . ASP A 1 484 ? -32.414 -2.156 7.956 1.00 60.81 484 ASP A CA 1
ATOM 3736 C C . ASP A 1 484 ? -31.557 -3.249 8.618 1.00 60.81 484 ASP A C 1
ATOM 3738 O O . ASP A 1 484 ? -31.975 -4.389 8.638 1.00 60.81 484 ASP A O 1
ATOM 3742 N N . CYS A 1 485 ? -30.386 -2.972 9.210 1.00 73.88 485 CYS A N 1
ATOM 3743 C CA . CYS A 1 485 ? -29.595 -3.995 9.912 1.00 73.88 485 CYS A CA 1
ATOM 3744 C C . CYS A 1 485 ? -28.888 -3.442 11.159 1.00 73.88 485 CYS A C 1
ATOM 3746 O O . CYS A 1 485 ? -27.854 -2.785 11.063 1.00 73.88 485 CYS A O 1
ATOM 3748 N N . VAL A 1 486 ? -29.420 -3.744 12.349 1.00 85.38 486 VAL A N 1
ATOM 3749 C CA . VAL A 1 486 ? -28.849 -3.308 13.644 1.00 85.38 486 VAL A CA 1
ATOM 3750 C C . VAL A 1 486 ? -27.759 -4.242 14.185 1.00 85.38 486 VAL A C 1
ATOM 3752 O O . VAL A 1 486 ? -27.023 -3.869 15.095 1.00 85.38 486 VAL A O 1
ATOM 3755 N N . TRP A 1 487 ? -27.625 -5.451 13.632 1.00 85.75 487 TRP A N 1
ATOM 3756 C CA . TRP A 1 487 ? -26.738 -6.496 14.158 1.00 85.75 487 TRP A CA 1
ATOM 3757 C C . TRP A 1 487 ? -25.259 -6.103 14.264 1.00 85.75 487 TRP A C 1
ATOM 3759 O O . TRP A 1 487 ? -24.669 -6.390 15.305 1.00 85.75 487 TRP A O 1
ATOM 3769 N N . PRO A 1 488 ? -24.648 -5.414 13.280 1.00 81.75 488 PRO A N 1
ATOM 3770 C CA . PRO A 1 488 ? -23.265 -4.963 13.414 1.00 81.75 488 PRO A CA 1
ATOM 3771 C C . PRO A 1 488 ? -23.069 -4.022 14.608 1.00 81.75 488 PRO A C 1
ATOM 3773 O O . PRO A 1 488 ? -22.097 -4.162 15.345 1.00 81.75 488 PRO A O 1
ATOM 3776 N N . LEU A 1 489 ? -24.018 -3.111 14.851 1.00 85.62 489 LEU A N 1
ATOM 3777 C CA . LEU A 1 489 ? -23.966 -2.187 15.988 1.00 85.62 489 LEU A CA 1
ATOM 3778 C C . LEU A 1 489 ? -24.200 -2.898 17.324 1.00 85.62 489 LEU A C 1
ATOM 3780 O O . LEU A 1 489 ? -23.573 -2.530 18.312 1.00 85.62 489 LEU A O 1
ATOM 3784 N N . VAL A 1 490 ? -25.029 -3.948 17.354 1.00 88.38 490 VAL A N 1
ATOM 3785 C CA . VAL A 1 490 ? -25.158 -4.825 18.532 1.00 88.38 490 VAL A CA 1
ATOM 3786 C C . VAL A 1 490 ? -23.815 -5.487 18.851 1.00 88.38 490 VAL A C 1
ATOM 3788 O O . VAL A 1 490 ? -23.383 -5.451 19.997 1.00 88.38 490 VAL A O 1
ATOM 3791 N N . THR A 1 491 ? -23.098 -6.011 17.852 1.00 86.88 491 THR A N 1
ATOM 3792 C CA . THR A 1 491 ? -21.761 -6.597 18.063 1.00 86.88 491 THR A CA 1
ATOM 3793 C C . THR A 1 491 ? -20.734 -5.560 18.531 1.00 86.88 491 THR A C 1
ATOM 3795 O O . THR A 1 491 ? -19.942 -5.841 19.430 1.00 86.88 491 THR A O 1
ATOM 3798 N N . VAL A 1 492 ? -20.753 -4.346 17.969 1.00 86.19 492 VAL A N 1
ATOM 3799 C CA . VAL A 1 492 ? -19.882 -3.245 18.424 1.00 86.19 492 VAL A CA 1
ATOM 3800 C C . VAL A 1 492 ? -20.218 -2.843 19.862 1.00 86.19 492 VAL A C 1
ATOM 3802 O O . VAL A 1 492 ? -19.305 -2.597 20.652 1.00 86.19 492 VAL A O 1
ATOM 3805 N N . ALA A 1 493 ? -21.501 -2.818 20.233 1.00 90.25 493 ALA A N 1
ATOM 3806 C CA . ALA A 1 493 ? -21.928 -2.563 21.603 1.00 90.25 493 ALA A CA 1
ATOM 3807 C C . ALA A 1 493 ? -21.434 -3.659 22.559 1.00 90.25 493 ALA A C 1
ATOM 3809 O O . ALA A 1 493 ? -20.849 -3.335 23.590 1.00 90.25 493 ALA A O 1
ATOM 3810 N N . GLU A 1 494 ? -21.595 -4.939 22.201 1.00 88.50 494 GLU A N 1
ATOM 3811 C CA . GLU A 1 494 ? -21.116 -6.090 22.986 1.00 88.50 494 GLU A CA 1
ATOM 3812 C C . GLU A 1 494 ? -19.609 -5.985 23.265 1.00 88.50 494 GLU A C 1
ATOM 3814 O O . GLU A 1 494 ? -19.176 -6.043 24.420 1.00 88.50 494 GLU A O 1
ATOM 3819 N N . TRP A 1 495 ? -18.812 -5.736 22.222 1.00 91.12 495 TRP A N 1
ATOM 3820 C CA . TRP A 1 495 ? -17.370 -5.521 22.356 1.00 91.12 495 TRP A CA 1
ATOM 3821 C C . TRP A 1 495 ? -17.034 -4.292 23.217 1.00 91.12 495 TRP A C 1
ATOM 3823 O O . TRP A 1 495 ? -16.133 -4.353 24.062 1.00 91.12 495 TRP A O 1
ATOM 3833 N N . SER A 1 496 ? -17.771 -3.191 23.043 1.00 91.00 496 SER A N 1
ATOM 3834 C CA . SER A 1 496 ? -17.551 -1.953 23.798 1.00 91.00 496 SER A CA 1
ATOM 3835 C C . SER A 1 496 ? -17.808 -2.161 25.292 1.00 91.00 496 SER A C 1
ATOM 3837 O O . SER A 1 496 ? -16.977 -1.774 26.109 1.00 91.00 496 SER A O 1
ATOM 3839 N N . PHE A 1 497 ? -18.905 -2.827 25.671 1.00 90.56 497 PHE A N 1
ATOM 3840 C CA . PHE A 1 497 ? -19.205 -3.132 27.075 1.00 90.56 497 PHE A CA 1
ATOM 3841 C C . PHE A 1 497 ? -18.182 -4.077 27.704 1.00 90.56 497 PHE A C 1
ATOM 3843 O O . PHE A 1 497 ? -17.776 -3.853 28.844 1.00 90.56 497 PHE A O 1
ATOM 3850 N N . CYS A 1 498 ? -17.723 -5.092 26.968 1.00 87.69 498 CYS A N 1
ATOM 3851 C CA . CYS A 1 498 ? -16.669 -5.989 27.437 1.00 87.69 498 CYS A CA 1
ATOM 3852 C C . CYS A 1 498 ? -15.360 -5.229 27.712 1.00 87.69 498 CYS A C 1
ATOM 3854 O O . CYS A 1 498 ? -14.761 -5.377 28.780 1.00 87.69 498 CYS A O 1
ATOM 3856 N N . THR A 1 499 ? -14.944 -4.376 26.775 1.00 86.50 499 THR A N 1
ATOM 3857 C CA . THR A 1 499 ? -13.729 -3.555 26.888 1.00 86.50 499 THR A CA 1
ATOM 3858 C C . THR A 1 499 ? -13.838 -2.568 28.056 1.00 86.50 499 THR A C 1
ATOM 3860 O O . THR A 1 499 ? -12.979 -2.547 28.936 1.00 86.50 499 THR A O 1
ATOM 3863 N N . LEU A 1 500 ? -14.944 -1.821 28.144 1.00 89.69 500 LEU A N 1
ATOM 3864 C CA . LEU A 1 500 ? -15.195 -0.876 29.237 1.00 89.69 500 LEU A CA 1
ATOM 3865 C C . LEU A 1 500 ? -15.245 -1.564 30.604 1.00 89.69 500 LEU A C 1
ATOM 3867 O O . LEU A 1 500 ? -14.669 -1.052 31.559 1.00 89.69 500 LEU A O 1
ATOM 3871 N N . SER A 1 501 ? -15.874 -2.738 30.704 1.00 87.94 501 SER A N 1
ATOM 3872 C CA . SER A 1 501 ? -15.891 -3.530 31.939 1.00 87.94 501 SER A CA 1
ATOM 3873 C C . SER A 1 501 ? -14.479 -3.906 32.389 1.00 87.94 501 SER A C 1
ATOM 3875 O O . SER A 1 501 ? -14.143 -3.742 33.564 1.00 87.94 501 SER A O 1
ATOM 3877 N N . SER A 1 502 ? -13.619 -4.332 31.455 1.00 85.69 502 SER A N 1
ATOM 3878 C CA . SER A 1 502 ? -12.216 -4.626 31.756 1.00 85.69 502 SER A CA 1
ATOM 3879 C C . SER A 1 502 ? -11.471 -3.383 32.240 1.00 85.69 502 SER A C 1
ATOM 3881 O O . SER A 1 502 ? -10.829 -3.441 33.285 1.00 85.69 502 SER A O 1
ATOM 3883 N N . ILE A 1 503 ? -11.601 -2.253 31.536 1.00 85.81 503 ILE A N 1
ATOM 3884 C CA . ILE A 1 503 ? -10.976 -0.983 31.932 1.00 85.81 503 ILE A CA 1
ATOM 3885 C C . ILE A 1 503 ? -11.427 -0.588 33.339 1.00 85.81 503 ILE A C 1
ATOM 3887 O O . ILE A 1 503 ? -10.600 -0.305 34.202 1.00 85.81 503 ILE A O 1
ATOM 3891 N N . PHE A 1 504 ? -12.734 -0.594 33.600 1.00 87.25 504 PHE A N 1
ATOM 3892 C CA . PHE A 1 504 ? -13.300 -0.206 34.889 1.00 87.25 504 PHE A CA 1
ATOM 3893 C C . PHE A 1 504 ? -12.852 -1.122 36.025 1.00 87.25 504 PHE A C 1
ATOM 3895 O O . PHE A 1 504 ? -12.508 -0.635 37.105 1.00 87.25 504 PHE A O 1
ATOM 3902 N N . ARG A 1 505 ? -12.791 -2.434 35.779 1.00 83.31 505 ARG A N 1
ATOM 3903 C CA . ARG A 1 505 ? -12.248 -3.403 36.733 1.00 83.31 505 ARG A CA 1
ATOM 3904 C C . ARG A 1 505 ? -10.791 -3.092 37.062 1.00 83.31 505 ARG A C 1
ATOM 3906 O O . ARG A 1 505 ? -10.444 -3.028 38.238 1.00 83.31 505 ARG A O 1
ATOM 3913 N N . ASP A 1 506 ? -9.964 -2.838 36.057 1.00 82.62 506 ASP A N 1
ATOM 3914 C CA . ASP A 1 506 ? -8.533 -2.598 36.254 1.00 82.62 506 ASP A CA 1
ATOM 3915 C C . ASP A 1 506 ? -8.258 -1.254 36.938 1.00 82.62 506 ASP A C 1
ATOM 3917 O O . ASP A 1 506 ? -7.383 -1.157 37.801 1.00 82.62 506 ASP A O 1
ATOM 3921 N N . VAL A 1 507 ? -9.070 -0.232 36.651 1.00 82.12 507 VAL A N 1
ATOM 3922 C CA . VAL A 1 507 ? -9.037 1.054 37.364 1.00 82.12 507 VAL A CA 1
ATOM 3923 C C . VAL A 1 507 ? -9.381 0.853 38.848 1.00 82.12 507 VAL A C 1
ATOM 3925 O O . VAL A 1 507 ? -8.696 1.399 39.716 1.00 82.12 507 VAL A O 1
ATOM 3928 N N . ILE A 1 508 ? -10.394 0.038 39.173 1.00 80.69 508 ILE A N 1
ATOM 3929 C CA . ILE A 1 508 ? -10.737 -0.304 40.568 1.00 80.69 508 ILE A CA 1
ATOM 3930 C C . ILE A 1 508 ? -9.597 -1.073 41.246 1.00 80.69 508 ILE A C 1
ATOM 3932 O O . ILE A 1 508 ? -9.275 -0.807 42.407 1.00 80.69 508 ILE A O 1
ATOM 3936 N N . LEU A 1 509 ? -8.960 -1.995 40.519 1.00 80.69 509 LEU A N 1
ATOM 3937 C CA . LEU A 1 509 ? -7.789 -2.747 40.980 1.00 80.69 509 LEU A CA 1
ATOM 3938 C C . LEU A 1 509 ? -6.511 -1.891 41.057 1.00 80.69 509 LEU A C 1
ATOM 3940 O O . LEU A 1 509 ? -5.487 -2.374 41.539 1.00 80.69 509 LEU A O 1
ATOM 3944 N N . LYS A 1 510 ? -6.591 -0.606 40.680 1.00 76.94 510 LYS A N 1
ATOM 3945 C CA . LYS A 1 510 ? -5.504 0.381 40.703 1.00 76.94 510 LYS A CA 1
ATOM 3946 C C . LYS A 1 510 ? -4.340 0.027 39.776 1.00 76.94 510 LYS A C 1
ATOM 3948 O O . LYS A 1 510 ? -3.191 0.333 40.098 1.00 76.94 510 LYS A O 1
ATOM 3953 N N . ASP A 1 511 ? -4.624 -0.573 38.622 1.00 75.31 511 ASP A N 1
ATOM 3954 C CA . ASP A 1 511 ? -3.632 -0.684 37.554 1.00 75.31 511 ASP A CA 1
ATOM 3955 C C . ASP A 1 511 ? -3.269 0.723 37.057 1.00 75.31 511 ASP A C 1
ATOM 3957 O O . ASP A 1 511 ? -4.105 1.449 36.509 1.00 75.31 511 ASP A O 1
ATOM 3961 N N . ALA A 1 512 ? -2.013 1.121 37.266 1.00 70.31 512 ALA A N 1
ATOM 3962 C CA . ALA A 1 512 ? -1.518 2.447 36.924 1.00 70.31 512 ALA A CA 1
ATOM 3963 C C . ALA A 1 512 ? -1.639 2.761 35.423 1.00 70.31 512 ALA A C 1
ATOM 3965 O O . ALA A 1 512 ? -1.893 3.912 35.073 1.00 70.31 512 ALA A O 1
ATOM 3966 N N . VAL A 1 513 ? -1.495 1.761 34.546 1.00 72.31 513 VAL A N 1
ATOM 3967 C CA . VAL A 1 513 ? -1.515 1.965 33.090 1.00 72.31 513 VAL A CA 1
ATOM 3968 C C . VAL A 1 513 ? -2.946 2.124 32.605 1.00 72.31 513 VAL A C 1
ATOM 3970 O O . VAL A 1 513 ? -3.276 3.089 31.918 1.00 72.31 513 VAL A O 1
ATOM 3973 N N . ARG A 1 514 ? -3.839 1.217 33.011 1.00 75.81 514 ARG A N 1
ATOM 3974 C CA . ARG A 1 514 ? -5.242 1.284 32.588 1.00 75.81 514 ARG A CA 1
ATOM 3975 C C . ARG A 1 514 ? -6.009 2.427 33.238 1.00 75.81 514 ARG A C 1
ATOM 3977 O O . ARG A 1 514 ? -6.934 2.948 32.620 1.00 75.81 514 ARG A O 1
ATOM 3984 N N . SER A 1 515 ? -5.541 2.933 34.377 1.00 79.12 515 SER A N 1
ATOM 3985 C CA . SER A 1 515 ? -6.039 4.179 34.973 1.00 79.12 515 SER A CA 1
ATOM 3986 C C . SER A 1 515 ? -5.889 5.405 34.062 1.00 79.12 515 SER A C 1
ATOM 3988 O O . SER A 1 515 ? -6.666 6.351 34.202 1.00 79.12 515 SER A O 1
ATOM 3990 N N . LEU A 1 516 ? -4.972 5.391 33.083 1.00 74.31 516 LEU A N 1
ATOM 3991 C CA . LEU A 1 516 ? -4.838 6.473 32.098 1.00 74.31 516 LEU A CA 1
ATOM 3992 C C . LEU A 1 516 ? -6.120 6.689 31.279 1.00 74.31 516 LEU A C 1
ATOM 3994 O O . LEU A 1 516 ? -6.436 7.833 30.959 1.00 74.31 516 LEU A O 1
ATOM 3998 N N . HIS A 1 517 ? -6.902 5.633 31.022 1.00 73.69 517 HIS A N 1
ATOM 3999 C CA . HIS A 1 517 ? -8.184 5.723 30.308 1.00 73.69 517 HIS A CA 1
ATOM 4000 C C . HIS A 1 517 ? -9.168 6.685 30.983 1.00 73.69 517 HIS A C 1
ATOM 4002 O O . HIS A 1 517 ? -9.943 7.369 30.322 1.00 73.69 517 HIS A O 1
ATOM 4008 N N . VAL A 1 518 ? -9.135 6.721 32.315 1.00 77.38 518 VAL A N 1
ATOM 4009 C CA . VAL A 1 518 ? -10.057 7.497 33.148 1.00 77.38 518 VAL A CA 1
ATOM 4010 C C . VAL A 1 518 ? -9.468 8.856 33.519 1.00 77.38 518 VAL A C 1
ATOM 4012 O O . VAL A 1 518 ? -10.195 9.836 33.683 1.00 77.38 518 VAL A O 1
ATOM 4015 N N . LEU A 1 519 ? -8.148 8.932 33.661 1.00 74.56 519 LEU A N 1
ATOM 4016 C CA . LEU A 1 519 ? -7.470 10.142 34.112 1.00 74.56 519 LEU A CA 1
ATOM 4017 C C . LEU A 1 519 ? -7.234 11.147 32.989 1.00 74.56 519 LEU A C 1
ATOM 4019 O O . LEU A 1 519 ? -7.404 12.346 33.203 1.00 74.56 519 LEU A O 1
ATOM 4023 N N . VAL A 1 520 ? -6.881 10.676 31.793 1.00 76.19 520 VAL A N 1
ATOM 4024 C CA . VAL A 1 520 ? -6.600 11.555 30.657 1.00 76.19 520 VAL A CA 1
ATOM 4025 C C . VAL A 1 520 ? -7.918 12.153 30.146 1.00 76.19 520 VAL A C 1
ATOM 4027 O O . VAL A 1 520 ? -8.817 11.395 29.779 1.00 76.19 520 VAL A O 1
ATOM 4030 N N . PRO A 1 521 ? -8.056 13.489 30.039 1.00 76.94 521 PRO A N 1
ATOM 4031 C CA . PRO A 1 521 ? -9.312 14.126 29.640 1.00 76.94 521 PRO A CA 1
ATOM 4032 C C . PRO A 1 521 ? -9.850 13.670 28.283 1.00 76.94 521 PRO A C 1
ATOM 4034 O O . PRO A 1 521 ? -11.048 13.438 28.169 1.00 76.94 521 PRO A O 1
ATOM 4037 N N . HIS A 1 522 ? -8.990 13.504 27.272 1.00 76.25 522 HIS A N 1
ATOM 4038 C CA . HIS A 1 522 ? -9.400 13.053 25.935 1.00 76.25 522 HIS A CA 1
ATOM 4039 C C . HIS A 1 522 ? -9.856 11.589 25.909 1.00 76.25 522 HIS A C 1
ATOM 4041 O O . HIS A 1 522 ? -10.835 11.243 25.244 1.00 76.25 522 HIS A O 1
ATOM 4047 N N . ALA A 1 523 ? -9.178 10.727 26.665 1.00 81.81 523 ALA A N 1
ATOM 4048 C CA . ALA A 1 523 ? -9.593 9.341 26.841 1.00 81.81 523 ALA A CA 1
ATOM 4049 C C . ALA A 1 523 ? -10.935 9.267 27.584 1.00 81.81 523 ALA A C 1
ATOM 4051 O O . ALA A 1 523 ? -11.890 8.643 27.123 1.00 81.81 523 ALA A O 1
ATOM 4052 N N . ARG A 1 524 ? -11.043 10.012 28.687 1.00 87.94 524 ARG A N 1
ATOM 4053 C CA . ARG A 1 524 ? -12.257 10.123 29.494 1.00 87.94 524 ARG A CA 1
ATOM 4054 C C . ARG A 1 524 ? -13.431 10.676 28.694 1.00 87.94 524 ARG A C 1
ATOM 4056 O O . ARG A 1 524 ? -14.531 10.145 28.802 1.00 87.94 524 ARG A O 1
ATOM 4063 N N . SER A 1 525 ? -13.222 11.715 27.884 1.00 86.00 525 SER A N 1
ATOM 4064 C CA . SER A 1 525 ? -14.278 12.283 27.042 1.00 86.00 525 SER A CA 1
ATOM 4065 C C . SER A 1 525 ? -14.754 11.274 26.003 1.00 86.00 525 SER A C 1
ATOM 4067 O O . SER A 1 525 ? -15.954 11.156 25.789 1.00 86.00 525 SER A O 1
ATOM 4069 N N . THR A 1 526 ? -13.839 10.500 25.416 1.00 87.50 526 THR A N 1
ATOM 4070 C CA . THR A 1 526 ? -14.181 9.412 24.489 1.00 87.50 526 THR A CA 1
ATOM 4071 C C . THR A 1 526 ? -15.046 8.353 25.174 1.00 87.50 526 THR A C 1
ATOM 4073 O O . THR A 1 526 ? -16.088 7.979 24.643 1.00 87.50 526 THR A O 1
ATOM 4076 N N . ILE A 1 527 ? -14.674 7.923 26.386 1.00 91.75 527 ILE A N 1
ATOM 4077 C CA . ILE A 1 527 ? -15.461 6.959 27.170 1.00 91.75 527 ILE A CA 1
ATOM 4078 C C . ILE A 1 527 ? -16.842 7.521 27.518 1.00 91.75 527 ILE A C 1
ATOM 4080 O O . ILE A 1 527 ? -17.835 6.813 27.382 1.00 91.75 527 ILE A O 1
ATOM 4084 N N . LEU A 1 528 ? -16.932 8.786 27.935 1.00 90.19 528 LEU A N 1
ATOM 4085 C CA . LEU A 1 528 ? -18.209 9.432 28.253 1.00 90.19 528 LEU A CA 1
ATOM 4086 C C . LEU A 1 528 ? -19.139 9.495 27.036 1.00 90.19 528 LEU A C 1
ATOM 4088 O O . LEU A 1 528 ? -20.314 9.141 27.141 1.00 90.19 528 LEU A O 1
ATOM 4092 N N . VAL A 1 529 ? -18.611 9.908 25.880 1.00 90.81 529 VAL A N 1
ATOM 4093 C CA . VAL A 1 529 ? -19.373 9.949 24.625 1.00 90.81 529 VAL A CA 1
ATOM 4094 C C . VAL A 1 529 ? -19.836 8.543 24.248 1.00 90.81 529 VAL A C 1
ATOM 4096 O O . VAL A 1 529 ? -21.027 8.351 24.003 1.00 90.81 529 VAL A O 1
ATOM 4099 N N . LEU A 1 530 ? -18.949 7.547 24.291 1.00 92.81 530 LEU A N 1
ATOM 4100 C CA . LEU A 1 530 ? -19.305 6.161 23.996 1.00 92.81 530 LEU A CA 1
ATOM 4101 C C . LEU A 1 530 ? -20.380 5.619 24.951 1.00 92.81 530 LEU A C 1
ATOM 4103 O O . LEU A 1 530 ? -21.348 5.032 24.486 1.00 92.81 530 LEU A O 1
ATOM 4107 N N . LEU A 1 531 ? -20.270 5.853 26.263 1.00 94.12 531 LEU A N 1
ATOM 4108 C CA . LEU A 1 531 ? -21.287 5.441 27.241 1.00 94.12 531 LEU A CA 1
ATOM 4109 C C . LEU A 1 531 ? -22.663 6.039 26.913 1.00 94.12 531 LEU A C 1
ATOM 4111 O O . LEU A 1 531 ? -23.656 5.314 26.901 1.00 94.12 531 LEU A O 1
ATOM 4115 N N . SER A 1 532 ? -22.721 7.336 26.595 1.00 92.44 532 SER A N 1
ATOM 4116 C CA . SER A 1 532 ? -23.975 7.993 26.196 1.00 92.44 532 SER A CA 1
ATOM 4117 C C . SER A 1 532 ? -24.559 7.438 24.894 1.00 92.44 532 SER A C 1
ATOM 4119 O O . SER A 1 532 ? -25.772 7.289 24.767 1.00 92.44 532 SER A O 1
ATOM 4121 N N . GLN A 1 533 ? -23.705 7.086 23.932 1.00 92.94 533 GLN A N 1
ATOM 4122 C CA . GLN A 1 533 ? -24.125 6.490 22.666 1.00 92.94 533 GLN A CA 1
ATOM 4123 C C . GLN A 1 533 ? -24.625 5.061 22.851 1.00 92.94 533 GLN A C 1
ATOM 4125 O O . GLN A 1 533 ? -25.617 4.685 22.234 1.00 92.94 533 GLN A O 1
ATOM 4130 N N . LEU A 1 534 ? -23.977 4.278 23.717 1.00 93.00 534 LEU A N 1
ATOM 4131 C CA . LEU A 1 534 ? -24.414 2.929 24.066 1.00 93.00 534 LEU A CA 1
ATOM 4132 C C . LEU A 1 534 ? -25.775 2.949 24.770 1.00 93.00 534 LEU A C 1
ATOM 4134 O O . LEU A 1 534 ? -26.615 2.099 24.480 1.00 93.00 534 LEU A O 1
ATOM 4138 N N . ASP A 1 535 ? -26.020 3.927 25.643 1.00 92.88 535 ASP A N 1
ATOM 4139 C CA . ASP A 1 535 ? -27.321 4.126 26.291 1.00 92.88 535 ASP A CA 1
ATOM 4140 C C . ASP A 1 535 ? -28.419 4.509 25.284 1.00 92.88 535 ASP A C 1
ATOM 4142 O O . ASP A 1 535 ? -29.478 3.873 25.219 1.00 92.88 535 ASP A O 1
ATOM 4146 N N . ALA A 1 536 ? -28.131 5.487 24.418 1.00 90.38 536 ALA A N 1
ATOM 4147 C CA . ALA A 1 536 ? -29.038 5.907 23.354 1.00 90.38 536 ALA A CA 1
ATOM 4148 C C . ALA A 1 536 ? -29.352 4.756 22.383 1.00 90.38 536 ALA A C 1
ATOM 4150 O O . ALA A 1 536 ? -30.512 4.529 22.040 1.00 90.38 536 ALA A O 1
ATOM 4151 N N . PHE A 1 537 ? -28.337 3.984 21.985 1.00 92.81 537 PHE A N 1
ATOM 4152 C CA . PHE A 1 537 ? -28.503 2.823 21.115 1.00 92.81 537 PHE A CA 1
ATOM 4153 C C . PHE A 1 537 ? -29.295 1.700 21.797 1.00 92.81 537 PHE A C 1
ATOM 4155 O O . PHE A 1 537 ? -30.175 1.106 21.177 1.00 92.81 537 PHE A O 1
ATOM 4162 N N . SER A 1 538 ? -29.053 1.438 23.085 1.00 92.62 538 SER A N 1
ATOM 4163 C CA . SER A 1 538 ? -29.832 0.461 23.860 1.00 92.62 538 SER A CA 1
ATOM 4164 C C . SER A 1 538 ? -31.311 0.853 23.922 1.00 92.62 538 SER A C 1
ATOM 4166 O O . SER A 1 538 ? -32.187 0.013 23.705 1.00 92.62 538 SER A O 1
ATOM 4168 N N . SER A 1 539 ? -31.590 2.143 24.135 1.00 91.75 539 SER A N 1
ATOM 4169 C CA . SER A 1 539 ? -32.945 2.705 24.125 1.00 91.75 539 SER A CA 1
ATOM 4170 C C . SER A 1 539 ? -33.604 2.605 22.746 1.00 91.75 539 SER A C 1
ATOM 4172 O O . SER A 1 539 ? -34.767 2.212 22.644 1.00 91.75 539 SER A O 1
ATOM 4174 N N . TYR A 1 540 ? -32.854 2.889 21.677 1.00 91.31 540 TYR A N 1
ATOM 4175 C CA . TYR A 1 540 ? -33.309 2.727 20.296 1.00 91.31 540 TYR A CA 1
ATOM 4176 C C . TYR A 1 540 ? -33.699 1.275 19.994 1.00 91.31 540 TYR A C 1
ATOM 4178 O O . TYR A 1 540 ? -34.821 1.017 19.556 1.00 91.31 540 TYR A O 1
ATOM 4186 N N . VAL A 1 541 ? -32.820 0.310 20.293 1.00 91.56 541 VAL A N 1
ATOM 4187 C CA . VAL A 1 541 ? -33.097 -1.115 20.056 1.00 91.56 541 VAL A CA 1
ATOM 4188 C C . VAL A 1 541 ? -34.318 -1.567 20.862 1.00 91.56 541 VAL A C 1
ATOM 4190 O O . VAL A 1 541 ? -35.180 -2.267 20.327 1.00 91.56 541 VAL A O 1
ATOM 4193 N N . ALA A 1 542 ? -34.458 -1.119 22.114 1.00 91.62 542 ALA A N 1
ATOM 4194 C CA . ALA A 1 542 ? -35.636 -1.396 22.936 1.00 91.62 542 ALA A CA 1
ATOM 4195 C C . ALA A 1 542 ? -36.944 -0.859 22.315 1.00 91.62 542 ALA A C 1
ATOM 4197 O O . ALA A 1 542 ? -37.982 -1.527 22.411 1.00 91.62 542 ALA A O 1
ATOM 4198 N N . GLY A 1 543 ? -36.884 0.290 21.636 1.00 91.81 543 GLY A N 1
ATOM 4199 C CA . GLY A 1 543 ? -37.994 0.936 20.927 1.00 91.81 543 GLY A CA 1
ATOM 4200 C C . GLY A 1 543 ? -38.287 0.409 19.514 1.00 91.81 543 GLY A C 1
ATOM 4201 O O . GLY A 1 543 ? -39.168 0.939 18.846 1.00 91.81 543 GLY A O 1
ATOM 4202 N N . LEU A 1 544 ? -37.581 -0.621 19.026 1.00 90.06 544 LEU A N 1
ATOM 4203 C CA . LEU A 1 544 ? -37.837 -1.180 17.691 1.00 90.06 544 LEU A CA 1
ATOM 4204 C C . LEU A 1 544 ? -39.206 -1.869 17.609 1.00 90.06 544 LEU A C 1
ATOM 4206 O O . LEU A 1 544 ? -39.376 -2.988 18.090 1.00 90.06 544 LEU A O 1
ATOM 4210 N N . ASP A 1 545 ? -40.172 -1.239 16.952 1.00 89.25 545 ASP A N 1
ATOM 4211 C CA . ASP A 1 545 ? -41.528 -1.796 16.810 1.00 89.25 545 ASP A CA 1
ATOM 4212 C C . ASP A 1 545 ? -41.758 -2.551 15.492 1.00 89.25 545 ASP A C 1
ATOM 4214 O O . ASP A 1 545 ? -42.830 -3.111 15.266 1.00 89.25 545 ASP A O 1
ATOM 4218 N N . HIS A 1 546 ? -40.749 -2.601 14.619 1.00 87.12 546 HIS A N 1
ATOM 4219 C CA . HIS A 1 546 ? -40.818 -3.277 13.326 1.00 87.12 546 HIS A CA 1
ATOM 4220 C C . HIS A 1 546 ? -39.878 -4.498 13.254 1.00 87.12 546 HIS A C 1
ATOM 4222 O O . HIS A 1 546 ? -38.860 -4.552 13.955 1.00 87.12 546 HIS A O 1
ATOM 4228 N N . PRO A 1 547 ? -40.207 -5.501 12.417 1.00 88.00 547 PRO A N 1
ATOM 4229 C CA . PRO A 1 547 ? -39.331 -6.640 12.153 1.00 88.00 547 PRO A CA 1
ATOM 4230 C C . PRO A 1 547 ? -38.013 -6.203 11.499 1.00 88.00 547 PRO A C 1
ATOM 4232 O O . PRO A 1 547 ? -38.041 -5.535 10.467 1.00 88.00 547 PRO A O 1
ATOM 4235 N N . ILE A 1 548 ? -36.876 -6.622 12.060 1.00 88.12 548 ILE A N 1
ATOM 4236 C CA . ILE A 1 548 ? -35.537 -6.451 11.467 1.00 88.12 548 ILE A CA 1
ATOM 4237 C C . ILE A 1 548 ? -35.093 -7.758 10.793 1.00 88.12 548 ILE A C 1
ATOM 4239 O O . ILE A 1 548 ? -35.524 -8.829 11.217 1.00 88.12 548 ILE A O 1
ATOM 4243 N N . PRO A 1 549 ? -34.247 -7.742 9.757 1.00 84.69 549 PRO A N 1
ATOM 4244 C CA . PRO A 1 549 ? -33.717 -8.962 9.158 1.00 84.69 549 PRO A CA 1
ATOM 4245 C C . PRO A 1 549 ? -32.854 -9.752 10.146 1.00 84.69 549 PRO A C 1
ATOM 4247 O O . PRO A 1 549 ? -32.305 -9.221 11.117 1.00 84.69 549 PRO A O 1
ATOM 4250 N N . GLN A 1 550 ? -32.732 -11.052 9.887 1.00 81.56 550 GLN A N 1
ATOM 4251 C CA . GLN A 1 550 ? -31.865 -11.940 10.656 1.00 81.56 550 GLN A CA 1
ATOM 4252 C C . GLN A 1 550 ? -30.380 -11.557 10.500 1.00 81.56 550 GLN A C 1
ATOM 4254 O O . GLN A 1 550 ? -29.995 -10.984 9.476 1.00 81.56 550 GLN A O 1
ATOM 4259 N N . PRO A 1 551 ? -29.526 -11.872 11.494 1.00 74.50 551 PRO A N 1
ATOM 4260 C CA . PRO A 1 551 ? -28.094 -11.627 11.384 1.00 74.50 551 PRO A CA 1
ATOM 4261 C C . PRO A 1 551 ? -27.526 -12.388 10.183 1.00 74.50 551 PRO A C 1
ATOM 4263 O O . PRO A 1 551 ? -27.787 -13.579 10.005 1.00 74.50 551 PRO A O 1
ATOM 4266 N N . GLN A 1 552 ? -26.741 -11.700 9.353 1.00 65.56 552 GLN A N 1
ATOM 4267 C CA . GLN A 1 552 ? -26.114 -12.312 8.186 1.00 65.56 552 GLN A CA 1
ATOM 4268 C C . GLN A 1 552 ? -25.145 -13.408 8.645 1.00 65.56 552 GLN A C 1
ATOM 4270 O O . GLN A 1 552 ? -24.151 -13.141 9.321 1.00 65.56 552 GLN A O 1
ATOM 4275 N N . THR A 1 553 ? -25.425 -14.656 8.275 1.00 59.50 553 THR A N 1
ATOM 4276 C CA . THR A 1 553 ? -24.468 -15.757 8.417 1.00 59.50 553 THR A CA 1
ATOM 4277 C C . THR A 1 553 ? -23.873 -16.059 7.047 1.00 59.50 553 THR A C 1
ATOM 4279 O O . THR A 1 553 ? -24.580 -16.002 6.045 1.00 59.50 553 THR A O 1
ATOM 4282 N N . ARG A 1 554 ? -22.582 -16.428 6.988 1.00 45.75 554 ARG A N 1
ATOM 4283 C CA . ARG A 1 554 ? -21.866 -16.776 5.736 1.00 45.75 554 ARG A CA 1
ATOM 4284 C C . ARG A 1 554 ? -22.554 -17.863 4.882 1.00 45.75 554 ARG A C 1
ATOM 4286 O O . ARG A 1 554 ? -22.124 -18.094 3.760 1.00 45.75 554 ARG A O 1
ATOM 4293 N N . TYR A 1 555 ? -23.578 -18.540 5.406 1.00 44.78 555 TYR A N 1
ATOM 4294 C CA . TYR A 1 555 ? -24.205 -19.717 4.806 1.00 44.78 555 TYR A CA 1
ATOM 4295 C C . TYR A 1 555 ? -25.680 -19.539 4.428 1.00 44.78 555 TYR A C 1
ATOM 4297 O O . TYR A 1 555 ? -26.245 -20.463 3.847 1.00 44.78 555 TYR A O 1
ATOM 4305 N N . MET A 1 556 ? -26.314 -18.397 4.725 1.00 45.28 556 MET A N 1
ATOM 4306 C CA . MET A 1 556 ? -27.702 -18.156 4.320 1.00 45.28 556 MET A CA 1
ATOM 4307 C C . MET A 1 556 ? -27.817 -16.943 3.392 1.00 45.28 556 MET A C 1
ATOM 4309 O O . MET A 1 556 ? -27.296 -15.879 3.726 1.00 45.28 556 MET A O 1
ATOM 4313 N N . PRO A 1 557 ? -28.503 -17.078 2.239 1.00 46.09 557 PRO A N 1
ATOM 4314 C CA . PRO A 1 557 ? -28.823 -15.934 1.399 1.00 46.09 557 PRO A CA 1
ATOM 4315 C C . PRO A 1 557 ? -29.682 -14.942 2.188 1.00 46.09 557 PRO A C 1
ATOM 4317 O O . PRO A 1 557 ? -30.515 -15.335 3.006 1.00 46.09 557 PRO A O 1
ATOM 4320 N N . THR A 1 558 ? -29.465 -13.653 1.943 1.00 52.19 558 THR A N 1
ATOM 4321 C CA . THR A 1 558 ? -30.158 -12.538 2.590 1.00 52.19 558 THR A CA 1
ATOM 4322 C C . THR A 1 558 ? -31.670 -12.694 2.441 1.00 52.19 558 THR A C 1
ATOM 4324 O O . THR A 1 558 ? -32.236 -12.418 1.383 1.00 52.19 558 THR A O 1
ATOM 4327 N N . SER A 1 559 ? -32.365 -13.089 3.509 1.00 51.38 559 SER A N 1
ATOM 4328 C CA . SER A 1 559 ? -33.791 -12.797 3.596 1.00 51.38 559 SER A CA 1
ATOM 4329 C C . SER A 1 559 ? -33.913 -11.295 3.848 1.00 51.38 559 SER A C 1
ATOM 4331 O O . SER A 1 559 ? -33.759 -10.833 4.977 1.00 51.38 559 SER A O 1
ATOM 4333 N N . LEU A 1 560 ? -34.156 -10.521 2.788 1.00 59.06 560 LEU A N 1
ATOM 4334 C CA . LEU A 1 560 ? -34.442 -9.080 2.872 1.00 59.06 560 LEU A CA 1
ATOM 4335 C C . LEU A 1 560 ? -35.720 -8.784 3.683 1.00 59.06 560 LEU A C 1
ATOM 4337 O O . LEU A 1 560 ? -35.975 -7.641 4.048 1.00 59.06 560 LEU A O 1
ATOM 4341 N N . SER A 1 561 ? -36.538 -9.801 3.970 1.00 73.44 561 SER A N 1
ATOM 4342 C CA . SER A 1 561 ? -37.720 -9.675 4.817 1.00 73.44 561 SER A CA 1
ATOM 4343 C C . SER A 1 561 ? -37.342 -9.626 6.298 1.00 73.44 561 SER A C 1
ATOM 4345 O O . SER A 1 561 ? -36.682 -10.539 6.799 1.00 73.44 561 SER A O 1
ATOM 4347 N N . GLY A 1 562 ? -37.821 -8.604 7.008 1.00 81.44 562 GLY A N 1
ATOM 4348 C CA . GLY A 1 562 ? -37.686 -8.521 8.460 1.00 81.44 562 GLY A CA 1
ATOM 4349 C C . GLY A 1 562 ? -38.365 -9.690 9.188 1.00 81.44 562 GLY A C 1
ATOM 4350 O O . GLY A 1 562 ? -39.455 -10.122 8.813 1.00 81.44 562 GLY A O 1
ATOM 4351 N N . ASP A 1 563 ? -37.727 -10.179 10.249 1.00 86.31 563 ASP A N 1
ATOM 4352 C CA . ASP A 1 563 ? -38.190 -11.251 11.129 1.00 86.31 563 ASP A CA 1
ATOM 4353 C C . ASP A 1 563 ? -38.461 -10.692 12.545 1.00 86.31 563 ASP A C 1
ATOM 4355 O O . ASP A 1 563 ? -37.538 -10.220 13.214 1.00 86.31 563 ASP A O 1
ATOM 4359 N N . PRO A 1 564 ? -39.703 -10.767 13.063 1.00 89.06 564 PRO A N 1
ATOM 4360 C CA . PRO A 1 564 ? -40.017 -10.335 14.425 1.00 89.06 564 PRO A CA 1
ATOM 4361 C C . PRO A 1 564 ? -39.155 -11.013 15.500 1.00 89.06 564 PRO A C 1
ATOM 4363 O O . PRO A 1 564 ? -38.870 -10.413 16.536 1.00 89.06 564 PRO A O 1
ATOM 4366 N N . ARG A 1 565 ? -38.713 -12.259 15.269 1.00 89.56 565 ARG A N 1
ATOM 4367 C CA . ARG A 1 565 ? -37.840 -12.989 16.201 1.00 89.56 565 ARG A CA 1
ATOM 4368 C C . ARG A 1 565 ? -36.459 -12.357 16.288 1.00 89.56 565 ARG A C 1
ATOM 4370 O O . ARG A 1 565 ? -35.894 -12.298 17.376 1.00 89.56 565 ARG A O 1
ATOM 4377 N N . ALA A 1 566 ? -35.942 -11.858 15.167 1.00 88.75 566 ALA A N 1
ATOM 4378 C CA . ALA A 1 566 ? -34.682 -11.133 15.137 1.00 88.75 566 ALA A CA 1
ATOM 4379 C C . ALA A 1 566 ? -34.789 -9.842 15.966 1.00 88.75 566 ALA A C 1
ATOM 4381 O O . ALA A 1 566 ? -33.907 -9.574 16.780 1.00 88.75 566 ALA A O 1
ATOM 4382 N N . THR A 1 567 ? -35.905 -9.109 15.862 1.00 91.00 567 THR A N 1
ATOM 4383 C CA . THR A 1 567 ? -36.156 -7.918 16.696 1.00 91.00 567 THR A CA 1
ATOM 4384 C C . THR A 1 567 ? -36.190 -8.268 18.184 1.00 91.00 567 THR A C 1
ATOM 4386 O O . THR A 1 567 ? -35.550 -7.591 18.986 1.00 91.00 567 THR A O 1
ATOM 4389 N N . ILE A 1 568 ? -36.897 -9.339 18.566 1.00 91.62 568 ILE A N 1
ATOM 4390 C CA . ILE A 1 568 ? -36.966 -9.796 19.966 1.00 91.62 568 ILE A CA 1
ATOM 4391 C C . ILE A 1 568 ? -35.573 -10.165 20.486 1.00 91.62 568 ILE A C 1
ATOM 4393 O O . ILE A 1 568 ? -35.204 -9.744 21.579 1.00 91.62 568 ILE A O 1
ATOM 4397 N N . LEU A 1 569 ? -34.784 -10.898 19.695 1.00 91.81 569 LEU A N 1
ATOM 4398 C CA . LEU A 1 569 ? -33.430 -11.298 20.070 1.00 91.81 569 LEU A CA 1
ATOM 4399 C C . LEU A 1 569 ? -32.496 -10.090 20.230 1.00 91.81 569 LEU A C 1
ATOM 4401 O O . LEU A 1 569 ? -31.724 -10.044 21.183 1.00 91.81 569 LEU A O 1
ATOM 4405 N N . ALA A 1 570 ? -32.575 -9.102 19.334 1.00 90.44 570 ALA A N 1
ATOM 4406 C CA . ALA A 1 570 ? -31.790 -7.874 19.446 1.00 90.44 570 ALA A CA 1
ATOM 4407 C C . ALA A 1 570 ? -32.162 -7.082 20.712 1.00 90.44 570 ALA A C 1
ATOM 4409 O O . ALA A 1 570 ? -31.274 -6.649 21.448 1.00 90.44 570 ALA A O 1
ATOM 4410 N N . LYS A 1 571 ? -33.467 -6.955 21.008 1.00 94.06 571 LYS A N 1
ATOM 4411 C CA . LYS A 1 571 ? -33.968 -6.324 22.240 1.00 94.06 571 LYS A CA 1
ATOM 4412 C C . LYS A 1 571 ? -33.457 -7.021 23.492 1.00 94.06 571 LYS A C 1
ATOM 4414 O O . LYS A 1 571 ? -33.013 -6.345 24.414 1.00 94.06 571 LYS A O 1
ATOM 4419 N N . ASP A 1 572 ? -33.534 -8.346 23.530 1.00 91.75 572 ASP A N 1
ATOM 4420 C CA . ASP A 1 572 ? -33.123 -9.124 24.697 1.00 91.75 572 ASP A CA 1
ATOM 4421 C C . ASP A 1 572 ? -31.609 -9.050 24.931 1.00 91.75 572 ASP A C 1
ATOM 4423 O O . ASP A 1 572 ? -31.167 -8.769 26.047 1.00 91.75 572 ASP A O 1
ATOM 4427 N N . ARG A 1 573 ? -30.815 -9.171 23.856 1.00 91.44 573 ARG A N 1
ATOM 4428 C CA . ARG A 1 573 ? -29.359 -8.987 23.920 1.00 91.44 573 ARG A CA 1
ATOM 4429 C C . ARG A 1 573 ? -28.984 -7.620 24.470 1.00 91.44 573 ARG A C 1
ATOM 4431 O O . ARG A 1 573 ? -28.221 -7.555 25.424 1.00 91.44 573 ARG A O 1
ATOM 4438 N N . MET A 1 574 ? -29.539 -6.543 23.913 1.00 92.81 574 MET A N 1
ATOM 4439 C CA . MET A 1 574 ? -29.198 -5.186 24.346 1.00 92.81 574 MET A CA 1
ATOM 4440 C C . MET A 1 574 ? -29.679 -4.878 25.766 1.00 92.81 574 MET A C 1
ATOM 4442 O O . MET A 1 574 ? -28.951 -4.242 26.524 1.00 92.81 574 MET A O 1
ATOM 4446 N N . ARG A 1 575 ? -30.867 -5.359 26.160 1.00 91.06 575 ARG A N 1
ATOM 4447 C CA . ARG A 1 575 ? -31.437 -5.120 27.497 1.00 91.06 575 ARG A CA 1
ATOM 4448 C C . ARG A 1 575 ? -30.521 -5.610 28.618 1.00 91.06 575 ARG A C 1
ATOM 4450 O O . ARG A 1 575 ? -30.392 -4.932 29.633 1.00 91.06 575 ARG A O 1
ATOM 4457 N N . ASN A 1 576 ? -29.906 -6.776 28.438 1.00 85.75 576 ASN A N 1
ATOM 4458 C CA . ASN A 1 576 ? -29.106 -7.423 29.477 1.00 85.75 576 ASN A CA 1
ATOM 4459 C C . ASN A 1 576 ? -27.605 -7.126 29.354 1.00 85.75 576 ASN A C 1
ATOM 4461 O O . ASN A 1 576 ? -26.825 -7.581 30.182 1.00 85.75 576 ASN A O 1
ATOM 4465 N N . LEU A 1 577 ? -27.177 -6.378 28.335 1.00 88.50 577 LEU A N 1
ATOM 4466 C CA . LEU A 1 577 ? -25.765 -6.295 27.972 1.00 88.50 577 LEU A CA 1
ATOM 4467 C C . LEU A 1 577 ? -24.913 -5.516 28.978 1.00 88.50 577 LEU A C 1
ATOM 4469 O O . LEU A 1 577 ? -23.818 -5.944 29.349 1.00 88.50 577 LEU A O 1
ATOM 4473 N N . ALA A 1 578 ? -25.414 -4.364 29.422 1.00 86.94 578 ALA A N 1
ATOM 4474 C CA . ALA A 1 578 ? -24.725 -3.530 30.399 1.00 86.94 578 ALA A CA 1
ATOM 4475 C C . ALA A 1 578 ? -24.651 -4.240 31.759 1.00 86.94 578 ALA A C 1
ATOM 4477 O O . ALA A 1 578 ? -23.584 -4.317 32.372 1.00 86.94 578 ALA A O 1
ATOM 4478 N N . SER A 1 579 ? -25.773 -4.832 32.190 1.00 84.69 579 SER A N 1
ATOM 4479 C CA . SER A 1 579 ? -25.845 -5.576 33.443 1.00 84.69 579 SER A CA 1
ATOM 4480 C C . SER A 1 579 ? -24.989 -6.834 33.402 1.00 84.69 579 SER A C 1
ATOM 4482 O O . SER A 1 579 ? -24.285 -7.052 34.375 1.00 84.69 579 SER A O 1
ATOM 4484 N N . SER A 1 580 ? -24.947 -7.604 32.306 1.00 85.81 580 SER A N 1
ATOM 4485 C CA . SER A 1 580 ? -24.133 -8.829 32.204 1.00 85.81 580 SER A CA 1
ATOM 4486 C C . SER A 1 580 ? -22.636 -8.559 32.356 1.00 85.81 580 SER A C 1
ATOM 4488 O O . SER A 1 580 ? -21.913 -9.374 32.924 1.00 85.81 580 SER A O 1
ATOM 4490 N N . HIS A 1 581 ? -22.174 -7.390 31.908 1.00 85.44 581 HIS A N 1
ATOM 4491 C CA . HIS A 1 581 ? -20.788 -6.946 32.056 1.00 85.44 581 HIS A CA 1
ATOM 4492 C C . HIS A 1 581 ? -20.536 -6.140 33.344 1.00 85.44 581 HIS A C 1
ATOM 4494 O O . HIS A 1 581 ? -19.417 -5.670 33.557 1.00 85.44 581 HIS A O 1
ATOM 4500 N N . GLY A 1 582 ? -21.547 -5.965 34.203 1.00 83.56 582 GLY A N 1
ATOM 4501 C CA . GLY A 1 582 ? -21.457 -5.189 35.445 1.00 83.56 582 GLY A CA 1
ATOM 4502 C C . GLY A 1 582 ? -21.264 -3.682 35.229 1.00 83.56 582 GLY A C 1
ATOM 4503 O O . GLY A 1 582 ? -20.820 -2.976 36.132 1.00 83.56 582 GLY A O 1
ATOM 4504 N N . VAL A 1 583 ? -21.562 -3.166 34.035 1.00 87.44 583 VAL A N 1
ATOM 4505 C CA . VAL A 1 583 ? -21.356 -1.759 33.677 1.00 87.44 583 VAL A CA 1
ATOM 4506 C C . VAL A 1 583 ? -22.624 -0.955 33.969 1.00 87.44 583 VAL A C 1
ATOM 4508 O O . VAL A 1 583 ? -23.562 -0.922 33.178 1.00 87.44 583 VAL A O 1
ATOM 4511 N N . GLU A 1 584 ? -22.647 -0.255 35.104 1.00 88.81 584 GLU A N 1
ATOM 4512 C CA . GLU A 1 584 ? -23.701 0.714 35.443 1.00 88.81 584 GLU A CA 1
ATOM 4513 C C . GLU A 1 584 ? -23.483 2.037 34.681 1.00 88.81 584 GLU A C 1
ATOM 4515 O O . GLU A 1 584 ? -22.837 2.948 35.202 1.00 88.81 584 GLU A O 1
ATOM 4520 N N . ILE A 1 585 ? -24.002 2.140 33.448 1.00 88.75 585 ILE A N 1
ATOM 4521 C CA . ILE A 1 585 ? -23.735 3.254 32.509 1.00 88.75 585 ILE A CA 1
ATOM 4522 C C . ILE A 1 585 ? -23.908 4.631 33.160 1.00 88.75 585 ILE A C 1
ATOM 4524 O O . ILE A 1 585 ? -22.970 5.427 33.169 1.00 88.75 585 ILE A O 1
ATOM 4528 N N . GLU A 1 586 ? -25.079 4.914 33.742 1.00 87.50 586 GLU A N 1
ATOM 4529 C CA . GLU A 1 586 ? -25.360 6.227 34.339 1.00 87.50 586 GLU A CA 1
ATOM 4530 C C . GLU A 1 586 ? -24.430 6.563 35.507 1.00 87.50 586 GLU A C 1
ATOM 4532 O O . GLU A 1 586 ? -24.031 7.716 35.687 1.00 87.50 586 GLU A O 1
ATOM 4537 N N . ARG A 1 587 ? -24.105 5.563 36.332 1.00 88.62 587 ARG A N 1
ATOM 4538 C CA . ARG A 1 587 ? -23.268 5.762 37.513 1.00 88.62 587 ARG A CA 1
ATOM 4539 C C . ARG A 1 587 ? -21.829 6.023 37.100 1.00 88.62 587 ARG A C 1
ATOM 4541 O O . ARG A 1 587 ? -21.245 6.998 37.559 1.00 88.62 587 ARG A O 1
ATOM 4548 N N . TRP A 1 588 ? -21.290 5.210 36.191 1.00 87.50 588 TRP A N 1
ATOM 4549 C CA . TRP A 1 588 ? -19.968 5.441 35.611 1.00 87.50 588 TRP A CA 1
ATOM 4550 C C . TRP A 1 588 ? -19.896 6.785 34.890 1.00 87.50 588 TRP A C 1
ATOM 4552 O O . TRP A 1 588 ? -18.933 7.517 35.091 1.00 87.50 588 TRP A O 1
ATOM 4562 N N . GLY A 1 589 ? -20.930 7.169 34.138 1.00 87.81 589 GLY A N 1
ATOM 4563 C CA . GLY A 1 589 ? -21.007 8.482 33.499 1.00 87.81 589 GLY A CA 1
ATOM 4564 C C . GLY A 1 589 ? -20.895 9.639 34.498 1.00 87.81 589 GLY A C 1
ATOM 4565 O O . GLY A 1 589 ? -20.060 10.525 34.320 1.00 87.81 589 GLY A O 1
ATOM 4566 N N . LYS A 1 590 ? -21.678 9.605 35.586 1.00 86.88 590 LYS A N 1
ATOM 4567 C CA . LYS A 1 590 ? -21.658 10.634 36.644 1.00 86.88 590 LYS A CA 1
ATOM 4568 C C . LYS A 1 590 ? -20.312 10.703 37.367 1.00 86.88 590 LYS A C 1
ATOM 4570 O O . LYS A 1 590 ? -19.784 11.797 37.560 1.00 86.88 590 LYS A O 1
ATOM 4575 N N . GLU A 1 591 ? -19.747 9.555 37.737 1.00 87.69 591 GLU A N 1
ATOM 4576 C CA . GLU A 1 591 ? -18.464 9.497 38.448 1.00 87.69 591 GLU A CA 1
ATOM 4577 C C . GLU A 1 591 ? -17.310 9.975 37.563 1.00 87.69 591 GLU A C 1
ATOM 4579 O O . GLU A 1 591 ? -16.508 10.794 38.001 1.00 87.69 591 GLU A O 1
ATOM 4584 N N . LEU A 1 592 ? -17.254 9.548 36.295 1.00 86.25 592 LEU A N 1
ATOM 4585 C CA . LEU A 1 592 ? -16.244 10.016 35.343 1.00 86.25 592 LEU A CA 1
ATOM 4586 C C . LEU A 1 592 ? -16.364 11.525 35.094 1.00 86.25 592 LEU A C 1
ATOM 4588 O O . LEU A 1 592 ? -15.351 12.219 35.055 1.00 86.25 592 LEU A O 1
ATOM 4592 N N . GLN A 1 593 ? -17.582 12.058 34.981 1.00 85.31 593 GLN A N 1
ATOM 4593 C CA . GLN A 1 593 ? -17.805 13.497 34.817 1.00 85.31 593 GLN A CA 1
ATOM 4594 C C . GLN A 1 593 ? -17.365 14.309 36.049 1.00 85.31 593 GLN A C 1
ATOM 4596 O O . GLN A 1 593 ? -16.948 15.458 35.911 1.00 85.31 593 GLN A O 1
ATOM 4601 N N . ALA A 1 594 ? -17.419 13.722 37.248 1.00 85.19 594 ALA A N 1
ATOM 4602 C CA . ALA A 1 594 ? -16.983 14.371 38.482 1.00 85.19 594 ALA A CA 1
ATOM 4603 C C . ALA A 1 594 ? -15.449 14.479 38.612 1.00 85.19 594 ALA A C 1
ATOM 4605 O O . ALA A 1 594 ? -14.957 15.276 39.420 1.00 85.19 594 ALA A O 1
ATOM 4606 N N . ILE A 1 595 ? -14.676 13.732 37.813 1.00 82.75 595 ILE A N 1
ATOM 4607 C CA . ILE A 1 595 ? -13.208 13.766 37.840 1.00 82.75 595 ILE A CA 1
ATOM 4608 C C . ILE A 1 595 ? -12.705 15.063 37.198 1.00 82.75 595 ILE A C 1
ATOM 4610 O O . ILE A 1 595 ? -12.683 15.212 35.977 1.00 82.75 595 ILE A O 1
ATOM 4614 N N . HIS A 1 596 ? -12.232 15.989 38.030 1.00 72.81 596 HIS A N 1
ATOM 4615 C CA . HIS A 1 596 ? -11.581 17.224 37.592 1.00 72.81 596 HIS A CA 1
ATOM 4616 C C . HIS A 1 596 ? -10.064 17.094 37.767 1.00 72.81 596 HIS A C 1
ATOM 4618 O O . HIS A 1 596 ? -9.582 16.954 38.893 1.00 72.81 596 HIS A O 1
ATOM 4624 N N . MET A 1 597 ? -9.309 17.151 36.666 1.00 65.12 597 MET A N 1
ATOM 4625 C CA . MET A 1 597 ? -7.851 17.309 36.706 1.00 65.12 597 MET A CA 1
ATOM 4626 C C . MET A 1 597 ? -7.473 18.774 36.481 1.00 65.12 597 MET A C 1
ATOM 4628 O O . MET A 1 597 ? -8.276 19.570 35.996 1.00 65.12 597 MET A O 1
ATOM 4632 N N . ARG A 1 598 ? -6.266 19.163 36.907 1.00 63.50 598 ARG A N 1
ATOM 4633 C CA . ARG A 1 598 ? -5.737 20.500 36.618 1.00 63.50 598 ARG A CA 1
ATOM 4634 C C . ARG A 1 598 ? -5.137 20.502 35.207 1.00 63.50 598 ARG A C 1
ATOM 4636 O O . ARG A 1 598 ? -4.322 19.624 34.942 1.00 63.50 598 ARG A O 1
ATOM 4643 N N . PRO A 1 599 ? -5.406 21.518 34.367 1.00 57.56 599 PRO A N 1
ATOM 4644 C CA . PRO A 1 599 ? -4.983 21.547 32.961 1.00 57.56 599 PRO A CA 1
ATOM 4645 C C . PRO A 1 599 ? -3.472 21.374 32.730 1.00 57.56 599 PRO A C 1
ATOM 4647 O O . PRO A 1 599 ? -3.055 20.790 31.739 1.00 57.56 599 PRO A O 1
ATOM 4650 N N . THR A 1 600 ? -2.623 21.790 33.672 1.00 55.16 600 THR A N 1
ATOM 4651 C CA . THR A 1 600 ? -1.159 21.619 33.580 1.00 55.16 600 THR A CA 1
ATOM 4652 C C . THR A 1 600 ? -0.674 20.166 33.697 1.00 55.16 600 THR A C 1
ATOM 4654 O O . THR A 1 600 ? 0.436 19.858 33.274 1.00 55.16 600 THR A O 1
ATOM 4657 N N . GLU A 1 601 ? -1.471 19.263 34.273 1.00 57.78 601 GLU A N 1
ATOM 4658 C CA . GLU A 1 601 ? -1.154 17.826 34.370 1.00 57.78 601 GLU A CA 1
ATOM 4659 C C . GLU A 1 601 ? -1.682 17.044 33.148 1.00 57.78 601 GLU A C 1
ATOM 4661 O O . GLU A 1 601 ? -1.320 15.890 32.947 1.00 57.78 601 GLU A O 1
ATOM 4666 N N . GLU A 1 602 ? -2.516 17.666 32.307 1.00 56.12 602 GLU A N 1
ATOM 4667 C CA . GLU A 1 602 ? -3.290 16.983 31.262 1.00 56.12 602 GLU A CA 1
ATOM 4668 C C . GLU A 1 602 ? -2.475 16.688 29.995 1.00 56.12 602 GLU A C 1
ATOM 4670 O O . GLU A 1 602 ? -2.507 15.562 29.502 1.00 56.12 602 GLU A O 1
ATOM 4675 N N . GLU A 1 603 ? -1.702 17.655 29.494 1.00 54.25 603 GLU A N 1
ATOM 4676 C CA . GLU A 1 603 ? -0.878 17.477 28.283 1.00 54.25 603 GLU A CA 1
ATOM 4677 C C . GLU A 1 603 ? 0.353 16.594 28.537 1.00 54.25 603 GLU A C 1
ATOM 4679 O O . GLU A 1 603 ? 0.808 15.852 27.666 1.00 54.25 603 GLU A O 1
ATOM 4684 N N . SER A 1 604 ? 0.885 16.635 29.760 1.00 57.38 604 SER A N 1
ATOM 4685 C CA . SER A 1 604 ? 2.108 15.917 30.121 1.00 57.38 604 SER A CA 1
ATOM 4686 C C . SER A 1 604 ? 1.893 14.410 30.279 1.00 57.38 604 SER A C 1
ATOM 4688 O O . SER A 1 604 ? 2.785 13.641 29.935 1.00 57.38 604 SER A O 1
ATOM 4690 N N . LEU A 1 605 ? 0.714 13.965 30.725 1.00 58.38 605 LEU A N 1
ATOM 4691 C CA . LEU A 1 605 ? 0.429 12.541 30.948 1.00 58.38 605 LEU A CA 1
ATOM 4692 C C . LEU A 1 605 ? 0.260 11.732 29.657 1.00 58.38 605 LEU A C 1
ATOM 4694 O O . LEU A 1 605 ? 0.542 10.538 29.655 1.00 58.38 605 LEU A O 1
ATOM 4698 N N . PHE A 1 606 ? -0.190 12.358 28.566 1.00 58.31 606 PHE A N 1
ATOM 4699 C CA . PHE A 1 606 ? -0.424 11.657 27.297 1.00 58.31 606 PHE A CA 1
ATOM 4700 C C . PHE A 1 606 ? 0.833 11.562 26.422 1.00 58.31 606 PHE A C 1
ATOM 4702 O O . PHE A 1 606 ? 0.954 10.662 25.595 1.00 58.31 606 PHE A O 1
ATOM 4709 N N . LEU A 1 607 ? 1.780 12.483 26.615 1.00 56.81 607 LEU A N 1
ATOM 4710 C CA . LEU A 1 607 ? 3.017 12.576 25.835 1.00 56.81 607 LEU A CA 1
ATOM 4711 C C . LEU A 1 607 ? 4.232 11.975 26.554 1.00 56.81 607 LEU A C 1
ATOM 4713 O O . LEU A 1 607 ? 5.303 11.858 25.957 1.00 56.81 607 LEU A O 1
ATOM 4717 N N . GLN A 1 608 ? 4.103 11.600 27.831 1.00 60.88 608 GLN A N 1
ATOM 4718 C CA . GLN A 1 608 ? 5.204 11.005 28.581 1.00 60.88 608 GLN A CA 1
ATOM 4719 C C . GLN A 1 608 ? 5.275 9.487 28.352 1.00 60.88 608 GLN A C 1
ATOM 4721 O O . GLN A 1 608 ? 4.382 8.757 28.769 1.00 60.88 608 GLN A O 1
ATOM 4726 N N . PRO A 1 609 ? 6.372 8.974 27.760 1.00 51.47 609 PRO A N 1
ATOM 4727 C CA . PRO A 1 609 ? 6.595 7.534 27.629 1.00 51.47 609 PRO A CA 1
ATOM 4728 C C . PRO A 1 609 ? 6.949 6.869 28.968 1.00 51.47 609 PRO A C 1
ATOM 4730 O O . PRO A 1 609 ? 7.069 5.651 29.041 1.00 51.47 609 PRO A O 1
ATOM 4733 N N . GLU A 1 610 ? 7.173 7.644 30.030 1.00 54.34 610 GLU A N 1
ATOM 4734 C CA . GLU A 1 610 ? 7.408 7.117 31.370 1.00 54.34 610 GLU A CA 1
ATOM 4735 C C . GLU A 1 610 ? 6.103 7.172 32.160 1.00 54.34 610 GLU A C 1
ATOM 4737 O O . GLU A 1 610 ? 5.550 8.244 32.397 1.00 54.34 610 GLU A O 1
ATOM 4742 N N . LEU A 1 611 ? 5.622 6.000 32.580 1.00 49.53 611 LEU A N 1
ATOM 4743 C CA . LEU A 1 611 ? 4.512 5.869 33.517 1.00 49.53 611 LEU A CA 1
ATOM 4744 C C . LEU A 1 611 ? 4.942 6.446 34.869 1.00 49.53 611 LEU A C 1
ATOM 4746 O O . LEU A 1 611 ? 5.462 5.732 35.728 1.00 49.53 611 LEU A O 1
ATOM 4750 N N . VAL A 1 612 ? 4.735 7.745 35.080 1.00 52.19 612 VAL A N 1
ATOM 4751 C CA . VAL A 1 612 ? 4.792 8.302 36.430 1.00 52.19 612 VAL A CA 1
ATOM 4752 C C . VAL A 1 612 ? 3.611 7.691 37.183 1.00 52.19 612 VAL A C 1
ATOM 4754 O O . VAL A 1 612 ? 2.482 7.825 36.711 1.00 52.19 612 VAL A O 1
ATOM 4757 N N . PRO A 1 613 ? 3.818 6.997 38.320 1.00 48.22 613 PRO A N 1
ATOM 4758 C CA . PRO A 1 613 ? 2.721 6.421 39.081 1.00 48.22 613 PRO A CA 1
ATOM 4759 C C . PRO A 1 613 ? 1.796 7.552 39.523 1.00 48.22 613 PRO A C 1
ATOM 4761 O O . PRO A 1 613 ? 2.078 8.273 40.486 1.00 48.22 613 PRO A O 1
ATOM 4764 N N . VAL A 1 614 ? 0.698 7.730 38.785 1.00 53.50 614 VAL A N 1
ATOM 4765 C CA . VAL A 1 614 ? -0.290 8.746 39.101 1.00 53.50 614 VAL A CA 1
ATOM 4766 C C . VAL A 1 614 ? -0.897 8.326 40.423 1.00 53.50 614 VAL A C 1
ATOM 4768 O O . VAL A 1 614 ? -1.556 7.291 40.536 1.00 53.50 614 VAL A O 1
ATOM 4771 N N . ARG A 1 615 ? -0.626 9.111 41.467 1.00 53.44 615 ARG A N 1
ATOM 4772 C CA . ARG A 1 615 ? -1.270 8.917 42.759 1.00 53.44 615 ARG A CA 1
ATOM 4773 C C . ARG A 1 615 ? -2.737 9.259 42.576 1.00 53.44 615 ARG A C 1
ATOM 4775 O O . ARG A 1 615 ? -3.129 10.412 42.736 1.00 53.44 615 ARG A O 1
ATOM 4782 N N . LEU A 1 616 ? -3.530 8.239 42.262 1.00 54.62 616 LEU A N 1
ATOM 4783 C CA . LEU A 1 616 ? -4.976 8.252 42.382 1.00 54.62 616 LEU A CA 1
ATOM 4784 C C . LEU A 1 616 ? -5.305 8.608 43.835 1.00 54.62 616 LEU A C 1
ATOM 4786 O O . LEU A 1 616 ? -5.398 7.737 44.703 1.00 54.62 616 LEU A O 1
ATOM 4790 N N . LYS A 1 617 ? -5.435 9.906 44.139 1.00 55.31 617 LYS A N 1
ATOM 4791 C CA . LYS A 1 617 ? -6.176 10.331 45.328 1.00 55.31 617 LYS A CA 1
ATOM 4792 C C . LYS A 1 617 ? -7.519 9.634 45.229 1.00 55.31 617 LYS A C 1
ATOM 4794 O O . LYS A 1 617 ? -8.094 9.672 44.150 1.00 55.31 617 LYS A O 1
ATOM 4799 N N . ALA A 1 618 ? -7.927 8.970 46.310 1.00 54.50 618 ALA A N 1
ATOM 4800 C CA . ALA A 1 618 ? -9.067 8.061 46.377 1.00 54.50 618 ALA A CA 1
ATOM 4801 C C . ALA A 1 618 ? -10.251 8.561 45.536 1.00 54.50 618 ALA A C 1
ATOM 4803 O O . ALA A 1 618 ? -11.085 9.320 46.022 1.00 54.50 618 ALA A O 1
ATOM 4804 N N . LEU A 1 619 ? -10.284 8.159 44.262 1.00 60.38 619 LEU A N 1
ATOM 4805 C CA . LEU A 1 619 ? -11.447 8.340 43.422 1.00 60.38 619 LEU A CA 1
ATOM 4806 C C . LEU A 1 619 ? -12.495 7.449 44.069 1.00 60.38 619 LEU A C 1
ATOM 4808 O O . LEU A 1 619 ? -12.275 6.246 44.234 1.00 60.38 619 LEU A O 1
ATOM 4812 N N . THR A 1 620 ? -13.596 8.044 44.503 1.00 66.19 620 THR A N 1
ATOM 4813 C CA . THR A 1 620 ? -14.777 7.322 44.970 1.00 66.19 620 THR A CA 1
ATOM 4814 C C . THR A 1 620 ? -15.459 6.690 43.764 1.00 66.19 620 THR A C 1
ATOM 4816 O O . THR A 1 620 ? -16.536 7.097 43.363 1.00 66.19 620 THR A O 1
ATOM 4819 N N . LEU A 1 621 ? -14.788 5.724 43.139 1.00 69.81 621 LEU A N 1
ATOM 4820 C CA . LEU A 1 621 ? -15.340 4.966 42.027 1.00 69.81 621 LEU A CA 1
ATOM 4821 C C . LEU A 1 621 ? -16.488 4.079 42.528 1.00 69.81 621 LEU A C 1
ATOM 4823 O O . LEU A 1 621 ? -16.524 3.740 43.719 1.00 69.81 621 LEU A O 1
ATOM 4827 N N . PRO A 1 622 ? -17.422 3.687 41.641 1.00 69.88 622 PRO A N 1
ATOM 4828 C CA . PRO A 1 622 ? -18.509 2.780 41.984 1.00 69.88 622 PRO A CA 1
ATOM 4829 C C . PRO A 1 622 ? -17.998 1.563 42.762 1.00 69.88 622 PRO A C 1
ATOM 4831 O O . PRO A 1 622 ? -16.974 0.974 42.413 1.00 69.88 622 PRO A O 1
ATOM 4834 N N . ALA A 1 623 ? -18.698 1.206 43.843 1.00 60.41 623 ALA A N 1
ATOM 4835 C CA . ALA A 1 623 ? -18.289 0.097 44.696 1.00 60.41 623 ALA A CA 1
ATOM 4836 C C . ALA A 1 623 ? -18.195 -1.209 43.875 1.00 60.41 623 ALA A C 1
ATOM 4838 O O . ALA A 1 623 ? -19.091 -1.478 43.074 1.00 60.41 623 ALA A O 1
ATOM 4839 N N . PRO A 1 624 ? -17.166 -2.048 44.100 1.00 56.56 624 PRO A N 1
ATOM 4840 C CA . PRO A 1 624 ? -16.899 -3.252 43.308 1.00 56.56 624 PRO A CA 1
ATOM 4841 C C . PRO A 1 624 ? -18.030 -4.294 43.332 1.00 56.56 624 PRO A C 1
ATOM 4843 O O . PRO A 1 624 ? -18.028 -5.218 42.531 1.00 56.56 624 PRO A O 1
ATOM 4846 N N . SER A 1 625 ? -19.019 -4.183 44.219 1.00 53.81 625 SER A N 1
ATOM 4847 C CA . SER A 1 625 ? -20.026 -5.229 44.392 1.00 53.81 625 SER A CA 1
ATOM 4848 C C . SER A 1 625 ? -20.744 -5.602 43.087 1.00 53.81 625 SER A C 1
ATOM 4850 O O . SER A 1 625 ? -20.800 -6.778 42.780 1.00 53.81 625 SER A O 1
ATOM 4852 N N . SER A 1 626 ? -21.208 -4.679 42.244 1.00 55.75 626 SER A N 1
ATOM 4853 C CA . SER A 1 626 ? -21.909 -5.073 41.002 1.00 55.75 626 SER A CA 1
ATOM 4854 C C . SER A 1 626 ? -20.985 -5.579 39.882 1.00 55.75 626 SER A C 1
ATOM 4856 O O . SER A 1 626 ? -21.370 -6.473 39.135 1.00 55.75 626 SER A O 1
ATOM 4858 N N . LEU A 1 627 ? -19.746 -5.078 39.794 1.00 57.59 627 LEU A N 1
ATOM 4859 C CA . LEU A 1 627 ? -18.748 -5.518 38.801 1.00 57.59 627 LEU A CA 1
ATOM 4860 C C . LEU A 1 627 ? -18.120 -6.886 39.113 1.00 57.59 627 LEU A C 1
ATOM 4862 O O . LEU A 1 627 ? -17.596 -7.542 38.208 1.00 57.59 627 LEU A O 1
ATOM 4866 N N . PHE A 1 628 ? -18.130 -7.289 40.387 1.00 59.91 628 PHE A N 1
ATOM 4867 C CA . PHE A 1 628 ? -17.486 -8.509 40.881 1.00 59.91 628 PHE A CA 1
ATOM 4868 C C . PHE A 1 628 ? -18.479 -9.575 41.391 1.00 59.91 628 PHE A C 1
ATOM 4870 O O . PHE A 1 628 ? -18.055 -10.706 41.604 1.00 59.91 628 PHE A O 1
ATOM 4877 N N . LEU A 1 629 ? -19.771 -9.253 41.577 1.00 56.41 629 LEU A N 1
ATOM 4878 C CA . LEU A 1 629 ? -20.808 -10.212 42.013 1.00 56.41 629 LEU A CA 1
ATOM 4879 C C . LEU A 1 629 ? -21.593 -10.865 40.871 1.00 56.41 629 LEU A C 1
ATOM 4881 O O . LEU A 1 629 ? -22.410 -11.740 41.145 1.00 56.41 629 LEU A O 1
ATOM 4885 N N . ASN A 1 630 ? -21.360 -10.493 39.611 1.00 46.19 630 ASN A N 1
ATOM 4886 C CA . ASN A 1 630 ? -21.917 -11.249 38.492 1.00 46.19 630 ASN A CA 1
ATOM 4887 C C . ASN A 1 630 ? -21.164 -12.575 38.327 1.00 46.19 630 ASN A C 1
ATOM 4889 O O . ASN A 1 630 ? -20.332 -12.745 37.434 1.00 46.19 630 ASN A O 1
ATOM 4893 N N . GLU A 1 631 ? -21.493 -13.542 39.179 1.00 44.59 631 GLU A N 1
ATOM 4894 C CA . GLU A 1 631 ? -21.578 -14.922 38.727 1.00 44.59 631 GLU A CA 1
ATOM 4895 C C . GLU A 1 631 ? -22.621 -14.904 37.613 1.00 44.59 631 GLU A C 1
ATOM 4897 O O . GLU A 1 631 ? -23.797 -14.641 37.851 1.00 44.59 631 GLU A O 1
ATOM 4902 N N . SER A 1 632 ? -22.180 -15.051 36.368 1.00 44.22 632 SER A N 1
ATOM 4903 C CA . SER A 1 632 ? -23.106 -15.248 35.264 1.00 44.22 632 SER A CA 1
ATOM 4904 C C . SER A 1 632 ? -23.943 -16.472 35.618 1.00 44.22 632 SER A C 1
ATOM 4906 O O . SER A 1 632 ? -23.447 -17.596 35.563 1.00 44.22 632 SER A O 1
ATOM 4908 N N . GLU A 1 633 ? -25.201 -16.267 36.018 1.00 41.78 633 GLU A N 1
ATOM 4909 C CA . GLU A 1 633 ? -26.183 -17.338 35.993 1.00 41.78 633 GLU A CA 1
ATOM 4910 C C . GLU A 1 633 ? -26.141 -17.878 34.568 1.00 41.78 633 GLU A C 1
ATOM 4912 O O . GLU A 1 633 ? -26.548 -17.209 33.615 1.00 41.78 633 GLU A O 1
ATOM 4917 N N . SER A 1 634 ? -25.577 -19.071 34.405 1.00 38.75 634 SER A N 1
ATOM 4918 C CA . SER A 1 634 ? -25.714 -19.844 33.187 1.00 38.75 634 SER A CA 1
ATOM 4919 C C . SER A 1 634 ? -27.206 -20.126 33.037 1.00 38.75 634 SER A C 1
ATOM 4921 O O . SER A 1 634 ? -27.707 -21.125 33.552 1.00 38.75 634 SER A O 1
ATOM 4923 N N . GLN A 1 635 ? -27.948 -19.209 32.419 1.00 40.53 635 GLN A N 1
ATOM 4924 C CA . GLN A 1 635 ? -29.341 -19.429 32.079 1.00 40.53 635 GLN A CA 1
ATOM 4925 C C . GLN A 1 635 ? -29.360 -20.566 31.060 1.00 40.53 635 GLN A C 1
ATOM 4927 O O . GLN A 1 635 ? -29.047 -20.395 29.881 1.00 40.53 635 GLN A O 1
ATOM 4932 N N . ILE A 1 636 ? -29.655 -21.764 31.562 1.00 34.09 636 ILE A N 1
ATOM 4933 C CA . ILE A 1 636 ? -29.909 -22.963 30.777 1.00 34.09 636 ILE A CA 1
ATOM 4934 C C . ILE A 1 636 ? -31.229 -22.710 30.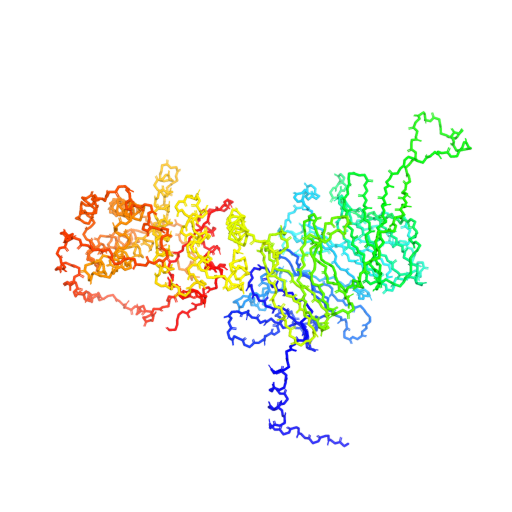044 1.00 34.09 636 ILE A C 1
ATOM 4936 O O . ILE A 1 636 ? -32.309 -22.926 30.588 1.00 34.09 636 ILE A O 1
ATOM 4940 N N . TYR A 1 637 ? -31.148 -22.195 28.819 1.00 35.47 637 TYR A N 1
ATOM 4941 C CA . TYR A 1 637 ? -32.277 -22.196 27.899 1.00 35.47 637 TYR A CA 1
ATOM 4942 C C . TYR A 1 637 ? -32.394 -23.590 27.279 1.00 35.47 637 TYR A C 1
ATOM 4944 O O . TYR A 1 637 ? -31.464 -24.066 26.632 1.00 35.47 637 TYR A O 1
ATOM 4952 N N . ASP A 1 638 ? -33.559 -24.216 27.441 1.00 28.52 638 ASP A N 1
ATOM 4953 C CA . ASP A 1 638 ? -33.935 -25.536 26.902 1.00 28.52 638 ASP A CA 1
ATOM 4954 C C . ASP A 1 638 ? -34.225 -25.501 25.380 1.00 28.52 638 ASP A C 1
ATOM 4956 O O . ASP A 1 638 ? -35.071 -26.215 24.843 1.00 28.52 638 ASP A O 1
ATOM 4960 N N . ALA A 1 639 ? -33.544 -24.610 24.656 1.00 29.06 639 ALA A N 1
ATOM 4961 C CA . ALA A 1 639 ? -33.489 -24.620 23.204 1.00 29.06 639 ALA A CA 1
ATOM 4962 C C . ALA A 1 639 ? -32.271 -25.449 22.800 1.00 29.06 639 ALA A C 1
ATOM 4964 O O . ALA A 1 639 ? -31.209 -25.290 23.399 1.00 29.06 639 ALA A O 1
ATOM 4965 N N . VAL A 1 640 ? -32.423 -26.313 21.788 1.00 30.75 640 VAL A N 1
ATOM 4966 C CA . VAL A 1 640 ? -31.333 -27.089 21.174 1.00 30.75 640 VAL A CA 1
ATOM 4967 C C . VAL A 1 640 ? -30.089 -26.214 21.079 1.00 30.75 640 VAL A C 1
ATOM 4969 O O . VAL A 1 640 ? -29.999 -25.302 20.255 1.00 30.75 640 VAL A O 1
ATOM 4972 N N . THR A 1 641 ? -29.151 -26.472 21.983 1.00 26.09 641 THR A N 1
ATOM 4973 C CA . THR A 1 641 ? -27.904 -25.743 22.073 1.00 26.09 641 THR A CA 1
ATOM 4974 C C . THR A 1 641 ? -27.073 -26.260 20.915 1.00 26.09 641 THR A C 1
ATOM 4976 O O . THR A 1 641 ? -26.424 -27.301 20.997 1.00 26.09 641 THR A O 1
ATOM 4979 N N . PHE A 1 642 ? -27.086 -25.533 19.799 1.00 28.03 642 PHE A N 1
ATOM 4980 C CA . PHE A 1 642 ? -25.865 -25.453 19.018 1.00 28.03 642 PHE A CA 1
ATOM 4981 C C . PHE A 1 642 ? -24.854 -24.875 19.993 1.00 28.03 642 PHE A C 1
ATOM 4983 O O . PHE A 1 642 ? -24.917 -23.687 20.305 1.00 28.03 642 PHE A O 1
ATOM 4990 N N . ALA A 1 643 ? -24.013 -25.732 20.573 1.00 22.61 643 ALA A N 1
ATOM 4991 C CA . ALA A 1 643 ? -22.888 -25.253 21.345 1.00 22.61 643 ALA A CA 1
ATOM 4992 C C . ALA A 1 643 ? -22.224 -24.166 20.485 1.00 22.61 643 ALA A C 1
ATOM 4994 O O . ALA A 1 643 ? -21.875 -24.461 19.332 1.00 22.61 643 ALA A O 1
ATOM 4995 N N . PRO A 1 644 ? -22.082 -22.912 20.963 1.00 27.72 644 PRO A N 1
ATOM 4996 C CA . PRO A 1 644 ? -21.094 -22.056 20.342 1.00 27.72 644 PRO A CA 1
ATOM 4997 C C . PRO A 1 644 ? -19.813 -22.882 20.380 1.00 27.72 644 PRO A C 1
ATOM 4999 O O . PRO A 1 644 ? -19.539 -23.550 21.381 1.00 27.72 644 PRO A O 1
ATOM 5002 N N . ILE A 1 645 ? -19.081 -22.936 19.271 1.00 30.39 645 ILE A N 1
ATOM 5003 C CA . ILE A 1 645 ? -17.727 -23.475 19.292 1.00 30.39 645 ILE A CA 1
ATOM 5004 C C . ILE A 1 645 ? -16.972 -22.564 20.262 1.00 30.39 645 ILE A C 1
ATOM 5006 O O . ILE A 1 645 ? -16.476 -21.511 19.883 1.00 30.39 645 ILE A O 1
ATOM 5010 N N . ALA A 1 646 ? -16.996 -22.936 21.539 1.00 30.16 646 ALA A N 1
ATOM 5011 C CA . ALA A 1 646 ? -16.293 -22.322 22.638 1.00 30.16 646 ALA A CA 1
ATOM 5012 C C . ALA A 1 646 ? -14.845 -22.790 22.523 1.00 30.16 646 ALA A C 1
ATOM 5014 O O . ALA A 1 646 ? -14.375 -23.676 23.225 1.00 30.16 646 ALA A O 1
ATOM 5015 N N . GLY A 1 647 ? -14.170 -22.238 21.529 1.00 31.33 647 GLY A N 1
ATOM 5016 C CA . GLY A 1 647 ? -12.856 -21.669 21.731 1.00 31.33 647 GLY A CA 1
ATOM 5017 C C . GLY A 1 647 ? -13.016 -20.208 21.350 1.00 31.33 647 GLY A C 1
ATOM 5018 O O . GLY A 1 647 ? -13.688 -19.921 20.360 1.00 31.33 647 GLY A O 1
ATOM 5019 N N . ASP A 1 648 ? -12.461 -19.291 22.128 1.00 37.50 648 ASP A N 1
ATOM 5020 C CA . ASP A 1 648 ? -12.303 -17.902 21.712 1.00 37.50 648 ASP A CA 1
ATOM 5021 C C . ASP A 1 648 ? -11.529 -17.869 20.387 1.00 37.50 648 ASP A C 1
ATOM 5023 O O . ASP A 1 648 ? -10.306 -17.760 20.361 1.00 37.50 648 ASP A O 1
ATOM 5027 N N . VAL A 1 649 ? -12.224 -17.963 19.251 1.00 41.28 649 VAL A N 1
ATOM 5028 C CA . VAL A 1 649 ? -11.633 -17.731 17.931 1.00 41.28 649 VAL A CA 1
ATOM 5029 C C . VAL A 1 649 ? -11.590 -16.220 17.721 1.00 41.28 649 VAL A C 1
ATOM 5031 O O . VAL A 1 649 ? -12.200 -15.669 16.806 1.00 41.28 649 VAL A O 1
ATOM 5034 N N . GLY A 1 650 ? -10.894 -15.533 18.625 1.00 46.06 650 GLY A N 1
ATOM 5035 C CA . GLY A 1 650 ? -10.469 -14.165 18.410 1.00 46.06 650 GLY A CA 1
ATOM 5036 C C . GLY A 1 650 ? -9.451 -14.171 17.281 1.00 46.06 650 GLY A C 1
ATOM 5037 O O . GLY A 1 650 ? -8.530 -14.990 17.263 1.00 46.06 650 GLY A O 1
ATOM 5038 N N . LEU A 1 651 ? -9.618 -13.277 16.312 1.00 49.06 651 LEU A N 1
ATOM 5039 C CA . LEU A 1 651 ? -8.515 -12.971 15.420 1.00 49.06 651 LEU A CA 1
ATOM 5040 C C . LEU A 1 651 ? -7.484 -12.199 16.248 1.00 49.06 651 LEU A C 1
ATOM 5042 O O . LEU A 1 651 ? -7.800 -11.182 16.868 1.00 49.06 651 LEU A O 1
ATOM 5046 N N . ILE A 1 652 ? -6.277 -12.737 16.319 1.00 60.94 652 ILE A N 1
ATOM 5047 C CA . ILE A 1 652 ? -5.117 -12.107 16.925 1.00 60.94 652 ILE A CA 1
ATOM 5048 C C . ILE A 1 652 ? -4.349 -11.471 15.780 1.00 60.94 652 ILE A C 1
ATOM 5050 O O . ILE A 1 652 ? -4.086 -12.109 14.768 1.00 60.94 652 ILE A O 1
ATOM 5054 N N . CYS A 1 653 ? -4.026 -10.198 15.912 1.00 64.88 653 CYS A N 1
ATOM 5055 C CA . CYS A 1 653 ? -3.087 -9.564 15.008 1.00 64.88 653 CYS A CA 1
ATOM 5056 C C . CYS A 1 653 ? -1.727 -10.251 15.178 1.00 64.88 653 CYS A C 1
ATOM 5058 O O . CYS A 1 653 ? -1.168 -10.206 16.272 1.00 64.88 653 CYS A O 1
ATOM 5060 N N . ASP A 1 654 ? -1.193 -10.877 14.135 1.00 60.91 654 ASP A N 1
ATOM 5061 C CA . ASP A 1 654 ? 0.102 -11.581 14.161 1.00 60.91 654 ASP A CA 1
ATOM 5062 C C . ASP A 1 654 ? 1.274 -10.699 14.631 1.00 60.91 654 ASP A C 1
ATOM 5064 O O . ASP A 1 654 ? 2.273 -11.191 15.150 1.00 60.91 654 ASP A O 1
ATOM 5068 N N . ARG A 1 655 ? 1.134 -9.381 14.474 1.00 52.72 655 ARG A N 1
ATOM 5069 C CA . ARG A 1 655 ? 2.173 -8.404 14.766 1.00 52.72 655 ARG A CA 1
ATOM 5070 C C . ARG A 1 655 ? 2.053 -7.758 16.138 1.00 52.72 655 ARG A C 1
ATOM 5072 O O . ARG A 1 655 ? 3.050 -7.650 16.845 1.00 52.72 655 ARG A O 1
ATOM 5079 N N . CYS A 1 656 ? 0.874 -7.253 16.505 1.00 55.31 656 CYS A N 1
ATOM 5080 C CA . CYS A 1 656 ? 0.696 -6.575 17.796 1.00 55.31 656 CYS A CA 1
ATOM 5081 C C . CYS A 1 656 ? -0.043 -7.417 18.834 1.00 55.31 656 CYS A C 1
ATOM 5083 O O . CYS A 1 656 ? -0.337 -6.903 19.905 1.00 55.31 656 CYS A O 1
ATOM 5085 N N . GLU A 1 657 ? -0.369 -8.673 18.522 1.00 57.28 657 GLU A N 1
ATOM 5086 C CA . GLU A 1 657 ? -1.133 -9.604 19.370 1.00 57.28 657 GLU A CA 1
ATOM 5087 C C . GLU A 1 657 ? -2.495 -9.078 19.825 1.00 57.28 657 GLU A C 1
ATOM 5089 O O . GLU A 1 657 ? -3.187 -9.682 20.649 1.00 57.28 657 GLU A O 1
ATOM 5094 N N . SER A 1 658 ? -2.914 -7.949 19.259 1.00 53.56 658 SER A N 1
ATOM 5095 C CA . SER A 1 658 ? -4.186 -7.364 19.591 1.00 53.56 658 SER A CA 1
ATOM 5096 C C . SER A 1 658 ? -5.274 -8.346 19.188 1.00 53.56 658 SER A C 1
ATOM 5098 O O . SER A 1 658 ? -5.335 -8.822 18.055 1.00 53.56 658 SER A O 1
ATOM 5100 N N . ARG A 1 659 ? -6.121 -8.691 20.149 1.00 53.31 659 ARG A N 1
ATOM 5101 C CA . ARG A 1 659 ? -7.325 -9.472 19.894 1.00 53.31 659 ARG A CA 1
ATOM 5102 C C . ARG A 1 659 ? -8.351 -8.516 19.320 1.00 53.31 659 ARG A C 1
ATOM 5104 O O . ARG A 1 659 ? -8.483 -7.398 19.823 1.00 53.31 659 ARG A O 1
ATOM 5111 N N . THR A 1 660 ? -9.031 -8.902 18.254 1.00 41.31 660 THR A N 1
ATOM 5112 C CA . THR A 1 660 ? -10.032 -8.036 17.634 1.00 41.31 660 THR A CA 1
ATOM 5113 C C . THR A 1 660 ? -11.398 -8.682 17.572 1.00 41.31 660 THR A C 1
ATOM 5115 O O . THR A 1 660 ? -11.543 -9.855 17.223 1.00 41.31 660 THR A O 1
ATOM 5118 N N . VAL A 1 661 ? -12.392 -7.840 17.848 1.00 42.84 661 VAL A N 1
ATOM 5119 C CA . VAL A 1 661 ? -13.657 -7.804 17.125 1.00 42.84 661 VAL A CA 1
ATOM 5120 C C . VAL A 1 661 ? -13.771 -6.380 16.556 1.00 42.84 661 VAL A C 1
ATOM 5122 O O . VAL A 1 661 ? -14.401 -5.517 17.145 1.00 42.84 661 VAL A O 1
ATOM 5125 N N . ALA A 1 662 ? -13.107 -6.161 15.418 1.00 32.22 662 ALA A N 1
ATOM 5126 C CA . ALA A 1 662 ? -13.150 -4.986 14.535 1.00 32.22 662 ALA A CA 1
ATOM 5127 C C . ALA A 1 662 ? -12.544 -3.635 15.021 1.00 32.22 662 ALA A C 1
ATOM 5129 O O . ALA A 1 662 ? -12.599 -3.291 16.197 1.00 32.22 662 ALA A O 1
ATOM 5130 N N . SER A 1 663 ? -11.973 -2.862 14.071 1.00 31.66 663 SER A N 1
ATOM 5131 C CA . SER A 1 663 ? -11.534 -1.447 14.196 1.00 31.66 663 SER A CA 1
ATOM 5132 C C . SER A 1 663 ? -11.115 -0.853 12.822 1.00 31.66 663 SER A C 1
ATOM 5134 O O . SER A 1 663 ? -10.410 -1.553 12.098 1.00 31.66 663 SER A O 1
ATOM 5136 N N . PHE A 1 664 ? -11.522 0.390 12.483 1.00 42.62 664 PHE A N 1
ATOM 5137 C CA . PHE A 1 664 ? -11.633 1.000 11.124 1.00 42.62 664 PHE A CA 1
ATOM 5138 C C . PHE A 1 664 ? -10.950 2.369 10.916 1.00 42.62 664 PHE A C 1
ATOM 5140 O O . PHE A 1 664 ? -10.826 3.139 11.861 1.00 42.62 664 PHE A O 1
ATOM 5147 N N . GLY A 1 665 ? -10.676 2.724 9.647 1.00 28.45 665 GLY A N 1
ATOM 5148 C CA . GLY A 1 665 ? -10.497 4.090 9.106 1.00 28.45 665 GLY A CA 1
ATOM 5149 C C . GLY A 1 665 ? -11.164 4.224 7.714 1.00 28.45 665 GLY A C 1
ATOM 5150 O O . GLY A 1 665 ? -11.371 3.210 7.059 1.00 28.45 665 GLY A O 1
ATOM 5151 N N . VAL A 1 666 ? -11.577 5.432 7.291 1.00 31.77 666 VAL A N 1
ATOM 5152 C CA . VAL A 1 666 ? -12.581 5.700 6.221 1.00 31.77 666 VAL A CA 1
ATOM 5153 C C . VAL A 1 666 ? -11.995 6.418 4.994 1.00 31.77 666 VAL A C 1
ATOM 5155 O O . VAL A 1 666 ? -11.354 7.439 5.199 1.00 31.77 666 VAL A O 1
ATOM 5158 N N . THR A 1 667 ? -12.385 6.017 3.763 1.00 29.59 667 THR A N 1
ATOM 5159 C CA . THR A 1 667 ? -12.662 6.919 2.600 1.00 29.59 667 THR A CA 1
ATOM 5160 C C . THR A 1 667 ? -13.426 6.239 1.436 1.00 29.59 667 THR A C 1
ATOM 5162 O O . THR A 1 667 ? -12.846 5.477 0.684 1.00 29.59 667 THR A O 1
ATOM 5165 N N . GLY A 1 668 ? -14.713 6.566 1.223 1.00 36.47 668 GLY A N 1
ATOM 5166 C CA . GLY A 1 668 ? -15.401 6.657 -0.095 1.00 36.47 668 GLY A CA 1
ATOM 5167 C C . GLY A 1 668 ? -15.772 5.394 -0.913 1.00 36.47 668 GLY A C 1
ATOM 5168 O O . GLY A 1 668 ? -14.945 4.507 -1.114 1.00 36.47 668 GLY A O 1
ATOM 5169 N N . GLY A 1 669 ? -17.005 5.376 -1.455 1.00 33.97 669 GLY A N 1
ATOM 5170 C CA . GLY A 1 669 ? -17.431 4.575 -2.621 1.00 33.97 669 GLY A CA 1
ATOM 5171 C C . GLY A 1 669 ? -18.590 3.599 -2.388 1.00 33.97 669 GLY A C 1
ATOM 5172 O O . GLY A 1 669 ? -19.696 3.822 -2.876 1.00 33.97 669 GLY A O 1
ATOM 5173 N N . ASP A 1 670 ? -18.330 2.531 -1.639 1.00 37.00 670 ASP A N 1
ATOM 5174 C CA . ASP A 1 670 ? -19.293 1.460 -1.351 1.00 37.00 670 ASP A CA 1
ATOM 5175 C C . ASP A 1 670 ? -20.185 1.813 -0.147 1.00 37.00 670 ASP A C 1
ATOM 5177 O O . ASP A 1 670 ? -19.911 2.777 0.580 1.00 37.00 670 ASP A O 1
ATOM 5181 N N . SER A 1 671 ? -21.254 1.040 0.109 1.00 47.06 671 SER A N 1
ATOM 5182 C CA . SER A 1 671 ? -21.977 1.196 1.377 1.00 47.06 671 SER A CA 1
ATOM 5183 C C . SER A 1 671 ? -20.965 1.106 2.525 1.00 47.06 671 SER A C 1
ATOM 5185 O O . SER A 1 671 ? -20.061 0.268 2.492 1.00 47.06 671 SER A O 1
ATOM 5187 N N . ILE A 1 672 ? -21.092 1.976 3.538 1.00 43.50 672 ILE A N 1
ATOM 5188 C CA . ILE A 1 672 ? -20.161 2.039 4.688 1.00 43.50 672 ILE A CA 1
ATOM 5189 C C . ILE A 1 672 ? -19.920 0.632 5.267 1.00 43.50 672 ILE A C 1
ATOM 5191 O O . ILE A 1 672 ? -18.841 0.329 5.768 1.00 43.50 672 ILE A O 1
ATOM 5195 N N . TRP A 1 673 ? -20.915 -0.247 5.119 1.00 48.53 673 TRP A N 1
ATOM 5196 C CA . TRP A 1 673 ? -20.924 -1.631 5.563 1.00 48.53 673 TRP A CA 1
ATOM 5197 C C . TRP A 1 673 ? -20.246 -2.632 4.616 1.00 48.53 673 TRP A C 1
ATOM 5199 O O . TRP A 1 673 ? -19.548 -3.514 5.102 1.00 48.53 673 TRP A O 1
ATOM 5209 N N . GLU A 1 674 ? -20.383 -2.527 3.294 1.00 45.47 674 GLU A N 1
ATOM 5210 C CA . GLU A 1 674 ? -19.639 -3.398 2.362 1.00 45.47 674 GLU A CA 1
ATOM 5211 C C . GLU A 1 674 ? -18.145 -3.099 2.385 1.00 45.47 674 GLU A C 1
ATOM 5213 O O . GLU A 1 674 ? -17.332 -4.023 2.440 1.00 45.47 674 GLU A O 1
ATOM 5218 N N . LYS A 1 675 ? -17.788 -1.816 2.456 1.00 42.84 675 LYS A N 1
ATOM 5219 C CA . LYS A 1 675 ? -16.404 -1.400 2.666 1.00 42.84 675 LYS A CA 1
ATOM 5220 C C . LYS A 1 675 ? -15.867 -1.883 4.020 1.00 42.84 675 LYS A C 1
ATOM 5222 O O . LYS A 1 675 ? -14.780 -2.444 4.082 1.00 42.84 675 LYS A O 1
ATOM 5227 N N . TRP A 1 676 ? -16.680 -1.792 5.083 1.00 49.31 676 TRP A N 1
ATOM 5228 C CA . TRP A 1 676 ? -16.386 -2.346 6.418 1.00 49.31 676 TRP A CA 1
ATOM 5229 C C . TRP A 1 676 ? -16.076 -3.850 6.394 1.00 49.31 676 TRP A C 1
ATOM 5231 O O . TRP A 1 676 ? -15.140 -4.293 7.060 1.00 49.31 676 TRP A O 1
ATOM 5241 N N . VAL A 1 677 ? -16.841 -4.648 5.636 1.00 45.62 677 VAL A N 1
ATOM 5242 C CA . VAL A 1 677 ? -16.567 -6.088 5.471 1.00 45.62 677 VAL A CA 1
ATOM 5243 C C . VAL A 1 677 ? -15.235 -6.307 4.754 1.00 45.62 677 VAL A C 1
ATOM 5245 O O . VAL A 1 677 ? -14.471 -7.174 5.171 1.00 45.62 677 VAL A O 1
ATOM 5248 N N . LYS A 1 678 ? -14.966 -5.533 3.699 1.00 47.69 678 LYS A N 1
ATOM 5249 C CA . LYS A 1 678 ? -13.799 -5.688 2.823 1.00 47.69 678 LYS A CA 1
ATOM 5250 C C . LYS A 1 678 ? -12.492 -5.301 3.529 1.00 47.69 678 LYS A C 1
ATOM 5252 O O . LYS A 1 678 ? -11.587 -6.122 3.619 1.00 47.69 678 LYS A O 1
ATOM 5257 N N . ASP A 1 679 ? -12.451 -4.134 4.170 1.00 44.44 679 ASP A N 1
ATOM 5258 C CA . ASP A 1 679 ? -11.266 -3.624 4.880 1.00 44.44 679 ASP A CA 1
ATOM 5259 C C . ASP A 1 679 ? -10.941 -4.463 6.137 1.00 44.44 679 ASP A C 1
ATOM 5261 O O . ASP A 1 679 ? -9.777 -4.685 6.481 1.00 44.44 679 ASP A O 1
ATOM 5265 N N . ARG A 1 680 ? -11.972 -5.014 6.806 1.00 50.69 680 ARG A N 1
ATOM 5266 C CA . ARG A 1 680 ? -11.830 -5.976 7.921 1.00 50.69 680 ARG A CA 1
ATOM 5267 C C . ARG A 1 680 ? -11.020 -7.210 7.521 1.00 50.69 680 ARG A C 1
ATOM 5269 O O . ARG A 1 680 ? -10.351 -7.803 8.372 1.00 50.69 680 ARG A O 1
ATOM 5276 N N . GLU A 1 681 ? -11.148 -7.643 6.272 1.00 49.44 681 GLU A N 1
ATOM 5277 C CA . GLU A 1 681 ? -10.469 -8.827 5.754 1.00 49.44 681 GLU A CA 1
ATOM 5278 C C . GLU A 1 681 ? -9.027 -8.523 5.301 1.00 49.44 681 GLU A C 1
ATOM 5280 O O . GLU A 1 681 ? -8.263 -9.468 5.104 1.00 49.44 681 GLU A O 1
ATOM 5285 N N . GLU A 1 682 ? -8.612 -7.248 5.227 1.00 49.84 682 GLU A N 1
ATOM 5286 C CA . GLU A 1 682 ? -7.344 -6.864 4.593 1.00 49.84 682 GLU A CA 1
ATOM 5287 C C . GLU A 1 682 ? -6.169 -6.573 5.555 1.00 49.84 682 GLU A C 1
ATOM 5289 O O . GLU A 1 682 ? -5.047 -6.911 5.180 1.00 49.84 682 GLU A O 1
ATOM 5294 N N . SER A 1 683 ? -6.331 -6.045 6.787 1.00 54.00 683 SER A N 1
ATOM 5295 C CA . SER A 1 683 ? -5.239 -5.997 7.811 1.00 54.00 683 SER A CA 1
ATOM 5296 C C . SER A 1 683 ? -5.608 -5.333 9.162 1.00 54.00 683 SER A C 1
ATOM 5298 O O . SER A 1 683 ? -6.667 -4.743 9.351 1.00 54.00 683 SER A O 1
ATOM 5300 N N . CYS A 1 684 ? -4.735 -5.491 10.161 1.00 56.47 684 CYS A N 1
ATOM 5301 C CA . CYS A 1 684 ? -4.752 -4.888 11.499 1.00 56.47 684 CYS A CA 1
ATOM 5302 C C . CYS A 1 684 ? -4.056 -3.517 11.481 1.00 56.47 684 CYS A C 1
ATOM 5304 O O . CYS A 1 684 ? -3.016 -3.378 10.847 1.00 56.47 684 CYS A O 1
ATOM 5306 N N . GLY A 1 685 ? -4.553 -2.526 12.236 1.00 49.94 685 GLY A N 1
ATOM 5307 C CA . GLY A 1 685 ? -4.067 -1.128 12.208 1.00 49.94 685 GLY A CA 1
ATOM 5308 C C . GLY A 1 685 ? -2.599 -0.876 12.601 1.00 49.94 685 GLY A C 1
ATOM 5309 O O . GLY A 1 685 ? -2.156 0.263 12.574 1.00 49.94 685 GLY A O 1
ATOM 5310 N N . CYS A 1 686 ? -1.834 -1.908 12.967 1.00 52.00 686 CYS A N 1
ATOM 5311 C CA . CYS A 1 686 ? -0.371 -1.845 13.105 1.00 52.00 686 CYS A CA 1
ATOM 5312 C C . CYS A 1 686 ? 0.384 -2.393 11.869 1.00 52.00 686 CYS A C 1
ATOM 5314 O O . CYS A 1 686 ? 1.587 -2.657 11.947 1.00 52.00 686 CYS A O 1
ATOM 5316 N N . GLY A 1 687 ? -0.331 -2.662 10.771 1.00 48.66 687 GLY A N 1
ATOM 5317 C CA . GLY A 1 687 ? 0.169 -3.346 9.575 1.00 48.66 687 GLY A CA 1
ATOM 5318 C C . GLY A 1 687 ? 0.328 -4.866 9.737 1.00 48.66 687 GLY A C 1
ATOM 5319 O O . GLY A 1 687 ? 1.130 -5.468 9.030 1.00 48.66 687 GLY A O 1
ATOM 5320 N N . GLY A 1 688 ? -0.340 -5.487 10.719 1.00 52.97 688 GLY A N 1
ATOM 5321 C CA . GLY A 1 688 ? -0.342 -6.947 10.920 1.00 52.97 688 GLY A CA 1
ATOM 5322 C C . GLY A 1 688 ? -1.489 -7.647 10.187 1.00 52.97 688 GLY A C 1
ATOM 5323 O O . GLY A 1 688 ? -2.471 -7.010 9.814 1.00 52.97 688 GLY A O 1
ATOM 5324 N N . CYS A 1 689 ? -1.416 -8.959 10.003 1.00 55.84 689 CYS A N 1
ATOM 5325 C CA . CYS A 1 689 ? -2.528 -9.762 9.510 1.00 55.84 689 CYS A CA 1
ATOM 5326 C C . CYS A 1 689 ? -3.336 -10.342 10.676 1.00 55.84 689 CYS A C 1
ATOM 5328 O O . CYS A 1 689 ? -2.817 -10.700 11.734 1.00 55.84 689 CYS A O 1
ATOM 5330 N N . TRP A 1 690 ? -4.646 -10.444 10.482 1.00 61.22 690 TRP A N 1
ATOM 5331 C CA . TRP A 1 690 ? -5.530 -11.098 11.434 1.00 61.22 690 TRP A CA 1
ATOM 5332 C C . TRP A 1 690 ? -5.396 -12.619 11.303 1.00 61.22 690 TRP A C 1
ATOM 5334 O O . TRP A 1 690 ? -5.890 -13.211 10.345 1.00 61.22 690 TRP A O 1
ATOM 5344 N N . VAL A 1 691 ? -4.754 -13.268 12.273 1.00 55.81 691 VAL A N 1
ATOM 5345 C CA . VAL A 1 691 ? -4.612 -14.730 12.334 1.00 55.81 691 VAL A CA 1
ATOM 5346 C C . VAL A 1 691 ? -5.534 -15.311 13.400 1.00 55.81 691 VAL A C 1
ATOM 5348 O O . VAL A 1 691 ? -5.881 -14.645 14.370 1.00 55.81 691 VAL A O 1
ATOM 5351 N N . ARG A 1 692 ? -5.979 -16.565 13.252 1.00 48.47 692 ARG A N 1
ATOM 5352 C CA . ARG A 1 692 ? -6.752 -17.221 14.321 1.00 48.47 692 ARG A CA 1
ATOM 5353 C C . ARG A 1 692 ? -5.890 -17.333 15.578 1.00 48.47 692 ARG A C 1
ATOM 5355 O O . ARG A 1 692 ? -4.836 -17.966 15.535 1.00 48.47 692 ARG A O 1
ATOM 5362 N N . GLY A 1 693 ? -6.363 -16.759 16.682 1.00 51.22 693 GLY A N 1
ATOM 5363 C CA . GLY A 1 693 ? -5.797 -17.005 18.000 1.00 51.22 693 GLY A CA 1
ATOM 5364 C C . GLY A 1 693 ? -5.860 -18.486 18.342 1.00 51.22 693 GLY A C 1
ATOM 5365 O O . GLY A 1 693 ? -6.860 -19.142 18.044 1.00 51.22 693 GLY A O 1
ATOM 5366 N N . ARG A 1 694 ? -4.758 -19.011 18.882 1.00 40.19 694 ARG A N 1
ATOM 5367 C CA . ARG A 1 694 ? -4.693 -20.380 19.400 1.00 40.19 694 ARG A CA 1
ATOM 5368 C C . ARG A 1 694 ? -5.419 -20.511 20.725 1.00 40.19 694 ARG A C 1
ATOM 5370 O O . ARG A 1 694 ? -5.312 -19.560 21.532 1.00 40.19 694 ARG A O 1
#